Protein AF-A0A2M8MXW8-F1 (afdb_monomer_lite)

Foldseek 3Di:
DDDDDDDDDDDDDDDDDDDDDDDDDDDPPPPDDPPPPDDLCVDCCRQPVVAFLLGRPPPDADLDFADQAAEEFFAAAPLSLLVQVQNVLLNRNYAALPADDPPDDPLRCVQLQHSSGNAQQAHDQALLLVLQLLCVLVVNDDAPQQWFDDPCAIDRQRRPRNPLVHHNDPVVVVVVVVSRSPSVVVSLLRHQEYEYEHHWQKWKAQPPRRHTGRADAPLRGHTDPPGDIGIDGHALVNRLVSVVSSLVSSCVNPVNHAYEYEYDQFFFLDDPDPDDSVVNRVRTRVSSVVSLVVVVVVDSSYYYQYLNCSQPPVSCVLVQDDPVSGHGQLVSSLSSQQNVCVSSVGDRRDPCSCVPPLNPPDPDDPDSRNDRSSNSVDVVNPDDDD

Structure (mmCIF, N/CA/C/O backbone):
data_AF-A0A2M8MXW8-F1
#
_entry.id   AF-A0A2M8MXW8-F1
#
loop_
_atom_site.group_PDB
_atom_site.id
_atom_site.type_symbol
_atom_site.label_atom_id
_atom_site.label_alt_id
_atom_site.label_comp_id
_atom_site.label_asym_id
_atom_site.label_entity_id
_atom_site.label_seq_id
_atom_site.pdbx_PDB_ins_code
_atom_site.Cartn_x
_atom_site.Cartn_y
_atom_site.Cartn_z
_atom_site.occupancy
_atom_site.B_iso_or_equiv
_atom_site.auth_seq_id
_atom_site.auth_comp_id
_atom_site.auth_asym_id
_atom_site.auth_atom_id
_atom_site.pdbx_PDB_model_num
ATOM 1 N N . MET A 1 1 ? 47.630 32.567 26.823 1.00 35.97 1 MET A N 1
ATOM 2 C CA . MET A 1 1 ? 48.712 32.853 27.790 1.00 35.97 1 MET A CA 1
ATOM 3 C C . MET A 1 1 ? 48.261 32.340 29.150 1.00 35.97 1 MET A C 1
ATOM 5 O O . MET A 1 1 ? 47.142 32.637 29.539 1.00 35.97 1 MET A O 1
ATOM 9 N N . PHE A 1 2 ? 49.088 31.487 29.761 1.00 31.73 2 PHE A N 1
ATOM 10 C CA . PHE A 1 2 ? 48.944 30.808 31.062 1.00 31.73 2 PHE A CA 1
ATOM 11 C C . PHE A 1 2 ? 48.604 31.792 32.204 1.00 31.73 2 PHE A C 1
ATOM 13 O O . PHE A 1 2 ? 49.010 32.943 32.109 1.00 31.73 2 PHE A O 1
ATOM 20 N N . THR A 1 3 ? 47.835 31.442 33.247 1.00 35.19 3 THR A N 1
ATOM 21 C CA . THR A 1 3 ? 48.234 30.657 34.449 1.00 35.19 3 THR A CA 1
ATOM 22 C C . THR A 1 3 ? 46.973 30.232 35.256 1.00 35.19 3 THR A C 1
ATOM 24 O O . THR A 1 3 ? 46.028 31.002 35.365 1.00 35.19 3 THR A O 1
ATOM 27 N N . ALA A 1 4 ? 46.767 28.952 35.615 1.00 34.31 4 ALA A N 1
ATOM 28 C CA . ALA A 1 4 ? 47.143 28.239 36.863 1.00 34.31 4 ALA A CA 1
ATOM 29 C C . ALA A 1 4 ? 46.594 28.860 38.181 1.00 34.31 4 ALA A C 1
ATOM 31 O O . ALA A 1 4 ? 46.994 29.956 38.538 1.00 34.31 4 ALA A O 1
ATOM 32 N N . SER A 1 5 ? 45.604 28.217 38.841 1.00 34.16 5 SER A N 1
ATOM 33 C CA . SER A 1 5 ? 45.711 27.375 40.076 1.00 34.16 5 SER A CA 1
ATOM 34 C C . SER A 1 5 ? 45.873 28.210 41.375 1.00 34.16 5 SER A C 1
ATOM 36 O O . SER A 1 5 ? 46.639 29.153 41.382 1.00 34.16 5 SER A O 1
ATOM 38 N N . SER A 1 6 ? 45.241 27.987 42.537 1.00 32.88 6 SER A N 1
ATOM 39 C CA . SER A 1 6 ? 44.820 26.757 43.211 1.00 32.88 6 SER A CA 1
ATOM 40 C C . SER A 1 6 ? 43.940 27.054 44.459 1.00 32.88 6 SER A C 1
ATOM 42 O O . SER A 1 6 ? 43.703 28.201 44.823 1.00 32.88 6 SER A O 1
ATOM 44 N N . LYS A 1 7 ? 43.471 25.963 45.077 1.00 34.38 7 LYS A N 1
ATOM 45 C CA . LYS A 1 7 ? 42.522 25.743 46.189 1.00 34.38 7 LYS A CA 1
ATOM 46 C C . LYS A 1 7 ? 42.824 26.430 47.539 1.00 34.38 7 LYS A C 1
ATOM 48 O O . LYS A 1 7 ? 43.976 26.605 47.910 1.00 34.38 7 LYS A O 1
ATOM 53 N N . GLY A 1 8 ? 41.779 26.560 48.368 1.00 29.84 8 GLY A N 1
ATOM 54 C CA . GLY A 1 8 ? 41.893 26.641 49.833 1.00 29.84 8 GLY A CA 1
ATOM 55 C C . GLY A 1 8 ? 40.531 26.585 50.536 1.00 29.84 8 GLY A C 1
ATOM 56 O O . GLY A 1 8 ? 39.713 27.474 50.354 1.00 29.84 8 GLY A O 1
ATOM 57 N N . SER A 1 9 ? 40.278 25.526 51.310 1.00 31.06 9 SER A N 1
ATOM 58 C CA . SER A 1 9 ? 39.040 25.276 52.068 1.00 31.06 9 SER A CA 1
ATOM 59 C C . SER A 1 9 ? 39.221 25.667 53.536 1.00 31.06 9 SER A C 1
ATOM 61 O O . SER A 1 9 ? 40.249 25.297 54.101 1.00 31.06 9 SER A O 1
ATOM 63 N N . THR A 1 10 ? 38.204 26.230 54.192 1.00 33.56 10 THR A N 1
ATOM 64 C CA . THR A 1 10 ? 38.067 26.189 55.661 1.00 33.56 10 THR A CA 1
ATOM 65 C C . THR A 1 10 ? 36.600 26.161 56.111 1.00 33.56 10 THR A C 1
ATOM 67 O O . THR A 1 10 ? 35.687 26.593 55.415 1.00 33.56 10 THR A O 1
ATOM 70 N N . LYS A 1 11 ? 36.412 25.530 57.272 1.00 32.25 11 LYS A N 1
ATOM 71 C CA . LYS A 1 11 ? 35.204 24.926 57.849 1.00 32.25 11 LYS A CA 1
ATOM 72 C C . LYS A 1 11 ? 34.300 25.903 58.632 1.00 32.25 11 LYS A C 1
ATOM 74 O O . LYS A 1 11 ? 34.807 26.803 59.280 1.00 32.25 11 LYS A O 1
ATOM 79 N N . SER A 1 12 ? 33.002 25.563 58.663 1.00 29.56 12 SER A N 1
ATOM 80 C CA . SER A 1 12 ? 32.085 25.425 59.827 1.00 29.56 12 SER A CA 1
ATOM 81 C C . SER A 1 12 ? 32.069 26.458 60.968 1.00 29.56 12 SER A C 1
ATOM 83 O O . SER A 1 12 ? 33.051 26.562 61.690 1.00 29.56 12 SER A O 1
ATOM 85 N N . ALA A 1 13 ? 30.869 26.982 61.276 1.00 32.25 13 ALA A N 1
ATOM 86 C CA . ALA A 1 13 ? 30.218 27.038 62.613 1.00 32.25 13 ALA A CA 1
ATOM 87 C C . ALA A 1 13 ? 28.946 27.918 62.504 1.00 32.25 13 ALA A C 1
ATOM 89 O O . ALA A 1 13 ? 29.033 29.069 62.102 1.00 32.25 13 ALA A O 1
ATOM 90 N N . SER A 1 14 ? 27.729 27.364 62.541 1.00 31.38 14 SER A N 1
ATOM 91 C CA . SER A 1 14 ? 26.874 27.090 63.719 1.00 31.38 14 SER A CA 1
ATOM 92 C C . SER A 1 14 ? 26.313 28.326 64.447 1.00 31.38 14 SER A C 1
ATOM 94 O O . SER A 1 14 ? 27.085 29.094 65.010 1.00 31.38 14 SER A O 1
ATOM 96 N N . ASN A 1 15 ? 24.972 28.384 64.508 1.00 32.25 15 ASN A N 1
ATOM 97 C CA . ASN A 1 15 ? 24.077 28.701 65.646 1.00 32.25 15 ASN A CA 1
ATOM 98 C C . ASN A 1 15 ? 22.908 29.676 65.365 1.00 32.25 15 ASN A C 1
ATOM 100 O O . ASN A 1 15 ? 23.105 30.876 65.242 1.00 32.25 15 ASN A O 1
ATOM 104 N N . SER A 1 16 ? 21.695 29.082 65.325 1.00 32.25 16 SER A N 1
ATOM 105 C CA . SER A 1 16 ? 20.47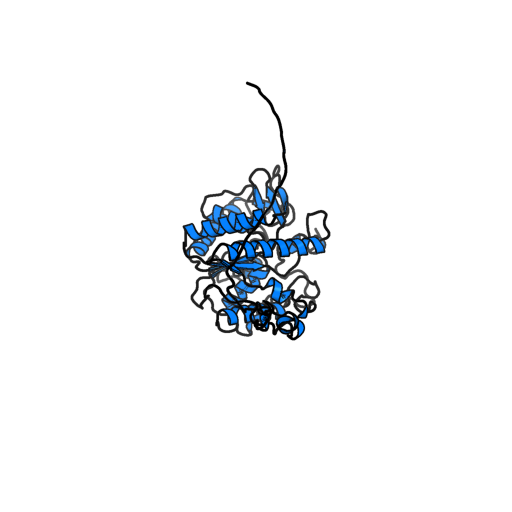1 29.358 66.132 1.00 32.25 16 SER A CA 1
ATOM 106 C C . SER A 1 16 ? 19.967 30.816 66.258 1.00 32.25 16 SER A C 1
ATOM 108 O O . SER A 1 16 ? 20.750 31.692 66.581 1.00 32.25 16 SER A O 1
ATOM 110 N N . ALA A 1 17 ? 18.679 31.185 66.163 1.00 32.62 17 ALA A N 1
ATOM 111 C CA . ALA A 1 17 ? 17.413 30.517 66.524 1.00 32.62 17 ALA A CA 1
ATOM 112 C C . ALA A 1 17 ? 16.184 31.258 65.866 1.00 32.62 17 ALA A C 1
ATOM 114 O O . ALA A 1 17 ? 16.371 31.838 64.803 1.00 32.62 17 ALA A O 1
ATOM 115 N N . PRO A 1 18 ? 14.933 31.253 66.396 1.00 41.88 18 PRO A N 1
ATOM 116 C CA . PRO A 1 18 ? 13.853 30.335 66.011 1.00 41.88 18 PRO A CA 1
ATOM 117 C C . PRO A 1 18 ? 12.526 31.016 65.565 1.00 41.88 18 PRO A C 1
ATOM 119 O O . PRO A 1 18 ? 12.363 32.228 65.623 1.00 41.88 18 PRO A O 1
ATOM 122 N N . SER A 1 19 ? 11.529 30.164 65.275 1.00 33.91 19 SER A N 1
ATOM 123 C CA . SER A 1 19 ? 10.072 30.382 65.416 1.00 33.91 19 SER A CA 1
ATOM 124 C C . SER A 1 19 ? 9.289 31.064 64.283 1.00 33.91 19 SER A C 1
ATOM 126 O O . SER A 1 19 ? 9.209 32.283 64.208 1.00 33.91 19 SER A O 1
ATOM 128 N N . ALA A 1 20 ? 8.495 30.258 63.566 1.00 33.78 20 ALA A N 1
ATOM 129 C CA . ALA A 1 20 ? 7.039 30.443 63.528 1.00 33.78 20 ALA A CA 1
ATOM 130 C C . ALA A 1 20 ? 6.352 29.138 63.092 1.00 33.78 20 ALA A C 1
ATOM 132 O O . ALA A 1 20 ? 6.574 28.607 62.006 1.00 33.78 20 ALA A O 1
ATOM 133 N N . ARG A 1 21 ? 5.516 28.602 63.979 1.00 43.75 21 ARG A N 1
ATOM 134 C CA . ARG A 1 21 ? 4.687 27.417 63.765 1.00 43.75 21 ARG A CA 1
ATOM 135 C C . ARG A 1 21 ? 3.495 27.807 62.886 1.00 43.75 21 ARG A C 1
ATOM 137 O O . ARG A 1 21 ? 2.679 28.617 63.307 1.00 43.75 21 ARG A O 1
ATOM 144 N N . ALA A 1 22 ? 3.351 27.182 61.722 1.00 37.19 22 ALA A N 1
ATOM 145 C CA . ALA A 1 22 ? 2.081 27.117 61.006 1.00 37.19 22 ALA A CA 1
ATOM 146 C C . ALA A 1 22 ? 1.808 25.658 60.641 1.00 37.19 22 ALA A C 1
ATOM 148 O O . ALA A 1 22 ? 2.530 25.034 59.866 1.00 37.19 22 ALA A O 1
ATOM 149 N N . ALA A 1 23 ? 0.772 25.106 61.261 1.00 42.66 23 ALA A N 1
ATOM 150 C CA . ALA A 1 23 ? 0.230 23.811 60.915 1.00 42.66 23 ALA A CA 1
ATOM 151 C C . ALA A 1 23 ? -0.280 23.828 59.466 1.00 42.66 23 ALA A C 1
ATOM 153 O O . ALA A 1 23 ? -1.101 24.669 59.105 1.00 42.66 23 ALA A O 1
ATOM 154 N N . ARG A 1 24 ? 0.140 22.848 58.665 1.00 38.25 24 ARG A N 1
ATOM 155 C CA . ARG A 1 24 ? -0.694 22.303 57.593 1.00 38.25 24 ARG A CA 1
ATOM 156 C C . ARG A 1 24 ? -0.739 20.793 57.733 1.00 38.25 24 ARG A C 1
ATOM 158 O O . ARG A 1 24 ? 0.160 20.062 57.337 1.00 38.25 24 ARG A O 1
ATOM 165 N N . THR A 1 25 ? -1.827 20.372 58.359 1.00 44.88 25 THR A N 1
ATOM 166 C CA . THR A 1 25 ? -2.509 19.120 58.075 1.00 44.88 25 THR A CA 1
ATOM 167 C C . THR A 1 25 ? -2.700 18.967 56.568 1.00 44.88 25 THR A C 1
ATOM 169 O O . THR A 1 25 ? -3.049 19.914 55.865 1.00 44.88 25 THR A O 1
ATOM 172 N N . GLY A 1 26 ? -2.472 17.759 56.073 1.00 36.22 26 GLY A N 1
ATOM 173 C CA . GLY A 1 26 ? -2.676 17.429 54.672 1.00 36.22 26 GLY A CA 1
ATOM 174 C C . GLY A 1 26 ? -1.828 16.237 54.290 1.00 36.22 26 GLY A C 1
ATOM 175 O O . GLY A 1 26 ? -0.904 16.374 53.497 1.00 36.22 26 GLY A O 1
ATOM 176 N N . GLY A 1 27 ? -2.121 15.075 54.884 1.00 39.22 27 GLY A N 1
ATOM 177 C CA . GLY A 1 27 ? -1.642 13.817 54.331 1.00 39.22 27 GLY A CA 1
ATOM 178 C C . GLY A 1 27 ? -2.014 13.796 52.855 1.00 39.22 27 GLY A C 1
ATOM 179 O O . GLY A 1 27 ? -3.195 13.890 52.513 1.00 39.22 27 GLY A O 1
ATOM 180 N N . ALA A 1 28 ? -1.007 13.766 51.986 1.00 50.03 28 ALA A N 1
ATOM 181 C CA . ALA A 1 28 ? -1.235 13.555 50.574 1.00 50.03 28 ALA A CA 1
ATOM 182 C C . ALA A 1 28 ? -1.966 12.216 50.463 1.00 50.03 28 ALA A C 1
ATOM 184 O O . ALA A 1 28 ? -1.412 11.170 50.805 1.00 50.03 28 ALA A O 1
ATOM 185 N N . ARG A 1 29 ? -3.244 12.263 50.064 1.00 56.06 29 ARG A N 1
ATOM 186 C CA . ARG A 1 29 ? -3.964 11.072 49.619 1.00 56.06 29 ARG A CA 1
ATOM 187 C C . ARG A 1 29 ? -3.035 10.369 48.642 1.00 56.06 29 ARG A C 1
ATOM 189 O O . ARG A 1 29 ? -2.558 11.008 47.704 1.00 56.06 29 ARG A O 1
ATOM 196 N N . VAL A 1 30 ? -2.785 9.084 48.864 1.00 59.06 30 VAL A N 1
ATOM 197 C CA . VAL A 1 30 ? -2.265 8.228 47.802 1.00 59.06 30 VAL A CA 1
ATOM 198 C C . VAL A 1 30 ? -3.302 8.334 46.690 1.00 59.06 30 VAL A C 1
ATOM 200 O O . VAL A 1 30 ? -4.422 7.843 46.826 1.00 59.06 30 VAL A O 1
ATOM 203 N N . ALA A 1 31 ? -2.986 9.130 45.671 1.00 66.25 31 ALA A N 1
ATOM 204 C CA . ALA A 1 31 ? -3.805 9.238 44.483 1.00 66.25 31 ALA A CA 1
ATOM 205 C C . ALA A 1 31 ? -3.932 7.819 43.915 1.00 66.25 31 ALA A C 1
ATOM 207 O O . ALA A 1 31 ? -2.939 7.088 43.889 1.00 66.25 31 ALA A O 1
ATOM 208 N N . GLY A 1 32 ? -5.154 7.412 43.558 1.00 82.31 32 GLY A N 1
ATOM 209 C CA . GLY A 1 32 ? -5.421 6.087 42.996 1.00 82.31 32 GLY A CA 1
ATOM 210 C C . GLY A 1 32 ? -4.508 5.773 41.809 1.00 82.31 32 GLY A C 1
ATOM 211 O O . GLY A 1 32 ? -3.870 6.661 41.236 1.00 82.31 32 GLY A O 1
ATOM 212 N N . SER A 1 33 ? -4.433 4.499 41.442 1.00 92.44 33 SER A N 1
ATOM 213 C CA . SER A 1 33 ? -3.656 4.076 40.282 1.00 92.44 33 SER A CA 1
ATOM 214 C C . SER A 1 33 ? -4.131 4.833 39.033 1.00 92.44 33 SER A C 1
ATOM 216 O O . SER A 1 33 ? -5.338 4.995 38.850 1.00 92.44 33 SER A O 1
ATOM 218 N N . PRO A 1 34 ? -3.236 5.247 38.115 1.00 90.75 34 PRO A N 1
ATOM 219 C CA . PRO A 1 34 ? -3.641 5.860 36.844 1.00 90.75 34 PRO A CA 1
ATOM 220 C C . PRO A 1 34 ? -4.465 4.909 35.957 1.00 90.75 34 PRO A C 1
ATOM 222 O O . PRO A 1 34 ? -5.031 5.332 34.951 1.00 90.75 34 PRO A O 1
ATOM 225 N N . TYR A 1 35 ? -4.530 3.625 36.319 1.00 93.69 35 TYR A N 1
ATOM 226 C CA . TYR A 1 35 ? -5.378 2.630 35.677 1.00 93.69 35 TYR A CA 1
ATOM 227 C C . TYR A 1 35 ? -6.761 2.499 36.318 1.00 93.69 35 TYR A C 1
ATOM 229 O O . TYR A 1 35 ? -7.588 1.775 35.769 1.00 93.69 35 TYR A O 1
ATOM 237 N N . ASP A 1 36 ? -7.037 3.138 37.455 1.00 93.44 36 ASP A N 1
ATOM 238 C CA . ASP A 1 36 ? -8.335 3.042 38.123 1.00 93.44 36 ASP A CA 1
ATOM 239 C C . ASP A 1 36 ? -9.408 3.790 37.317 1.00 93.44 36 ASP A C 1
ATOM 241 O O . ASP A 1 36 ? -9.219 4.926 36.889 1.00 93.44 36 ASP A O 1
ATOM 245 N N . GLY A 1 37 ? -10.552 3.140 37.084 1.00 92.12 37 GLY A N 1
ATOM 246 C CA . GLY A 1 37 ? -11.685 3.738 36.365 1.00 92.12 37 GLY A CA 1
ATOM 247 C C . GLY A 1 37 ? -11.523 3.856 34.844 1.00 92.12 37 GLY A C 1
ATOM 248 O O . GLY A 1 37 ? -12.394 4.433 34.192 1.00 92.12 37 GLY A O 1
ATOM 249 N N . LEU A 1 38 ? -10.457 3.300 34.251 1.00 95.69 38 LEU A N 1
ATOM 250 C CA . LEU A 1 38 ? -10.326 3.247 32.793 1.00 95.69 38 LEU A CA 1
ATOM 251 C C . LEU A 1 38 ? -11.449 2.397 32.158 1.00 95.69 38 LEU A C 1
ATOM 253 O O . LEU A 1 38 ? -11.983 1.480 32.786 1.00 95.69 38 LEU A O 1
ATOM 257 N N . PRO A 1 39 ? -11.827 2.666 30.894 1.00 94.62 39 PRO A N 1
ATOM 258 C CA . PRO A 1 39 ? -12.835 1.868 30.201 1.00 94.62 39 PRO A CA 1
ATOM 259 C C . PRO A 1 39 ? -12.347 0.436 29.947 1.00 94.62 39 PRO A C 1
ATOM 261 O O . PRO A 1 39 ? -11.149 0.188 29.824 1.00 94.62 39 PRO A O 1
ATOM 264 N N . ASP A 1 40 ? -13.277 -0.504 29.751 1.00 94.25 40 ASP A N 1
ATOM 265 C CA . ASP A 1 40 ? -12.971 -1.927 29.526 1.00 94.25 40 ASP A CA 1
ATOM 266 C C . ASP A 1 40 ? -11.932 -2.181 28.424 1.00 94.25 40 ASP A C 1
ATOM 268 O O . ASP A 1 40 ? -11.106 -3.085 28.557 1.00 94.25 40 ASP A O 1
ATOM 272 N N . ARG A 1 41 ? -11.930 -1.350 27.372 1.00 93.06 41 ARG A N 1
ATOM 273 C CA . ARG A 1 41 ? -10.968 -1.416 26.261 1.00 93.06 41 ARG A CA 1
ATOM 274 C C . ARG A 1 41 ? -9.501 -1.235 26.682 1.00 93.06 41 ARG A C 1
ATOM 276 O O . ARG A 1 41 ? -8.615 -1.624 25.935 1.00 93.06 41 ARG A O 1
ATOM 283 N N . ALA A 1 42 ? -9.244 -0.645 27.850 1.00 94.94 42 ALA A N 1
ATOM 284 C CA . ALA A 1 42 ? -7.899 -0.431 28.377 1.00 94.94 42 ALA A CA 1
ATOM 285 C C . ALA A 1 42 ? -7.317 -1.674 29.073 1.00 94.94 42 ALA A C 1
ATOM 287 O O . ALA A 1 42 ? -6.119 -1.719 29.338 1.00 94.94 42 ALA A O 1
ATOM 288 N N . TYR A 1 43 ? -8.136 -2.692 29.370 1.00 95.25 43 TYR A N 1
ATOM 289 C CA . TYR A 1 43 ? -7.688 -3.885 30.090 1.00 95.25 43 TYR A CA 1
ATOM 290 C C . TYR A 1 43 ? -7.720 -5.120 29.194 1.00 95.25 43 TYR A C 1
ATOM 292 O O . TYR A 1 43 ? -8.795 -5.584 28.811 1.00 95.25 43 TYR A O 1
ATOM 300 N N . TRP A 1 44 ? -6.557 -5.737 28.956 1.00 94.19 44 TRP A N 1
ATOM 301 C CA . TRP A 1 44 ? -6.414 -6.931 28.108 1.00 94.19 44 TRP A CA 1
ATOM 302 C C . TRP A 1 44 ? -7.422 -8.041 28.430 1.00 94.19 44 TRP A C 1
ATOM 304 O O . TRP A 1 44 ? -8.077 -8.582 27.539 1.00 94.19 44 TRP A O 1
ATOM 314 N N . ARG A 1 45 ? -7.607 -8.342 29.724 1.00 95.00 45 ARG A N 1
ATOM 315 C CA . ARG A 1 45 ? -8.556 -9.368 30.178 1.00 95.00 45 ARG A CA 1
ATOM 316 C C . ARG A 1 45 ? -9.978 -9.108 29.671 1.00 95.00 45 ARG A C 1
ATOM 318 O O . ARG A 1 45 ? -10.654 -10.051 29.285 1.00 95.00 45 ARG A O 1
ATOM 325 N N . LYS A 1 46 ? -10.430 -7.852 29.676 1.00 93.69 46 LYS A N 1
ATOM 326 C CA . LYS A 1 46 ? -11.803 -7.468 29.307 1.00 93.69 46 LYS A CA 1
ATOM 327 C C . LYS A 1 46 ? -11.961 -7.192 27.810 1.00 93.69 46 LYS A C 1
ATOM 329 O O . LYS A 1 46 ? -12.996 -7.520 27.231 1.00 93.69 46 LYS A O 1
ATOM 334 N N . ALA A 1 47 ? -10.946 -6.579 27.204 1.00 92.06 47 ALA A N 1
ATOM 335 C CA . ALA A 1 47 ? -10.954 -6.158 25.809 1.00 92.06 47 ALA A CA 1
ATOM 336 C C . ALA A 1 47 ? -10.662 -7.311 24.840 1.00 92.06 47 ALA A C 1
ATOM 338 O O . ALA A 1 47 ? -11.246 -7.351 23.763 1.00 92.06 47 ALA A O 1
ATOM 339 N N . VAL A 1 48 ? -9.789 -8.247 25.233 1.00 92.50 48 VAL A N 1
ATOM 340 C CA . VAL A 1 48 ? -9.298 -9.330 24.369 1.00 92.50 48 VAL A CA 1
ATOM 341 C C . VAL A 1 48 ? -9.664 -10.698 24.933 1.00 92.50 48 VAL A C 1
ATOM 343 O O . VAL A 1 48 ? -10.432 -11.418 24.308 1.00 92.50 48 VAL A O 1
ATOM 346 N N . ALA A 1 49 ? -9.178 -11.062 26.124 1.00 92.31 49 ALA A N 1
ATOM 347 C CA . ALA A 1 49 ? -9.298 -12.443 26.614 1.00 92.31 49 ALA A CA 1
ATOM 348 C C . ALA A 1 49 ? -10.752 -12.888 26.872 1.00 92.31 49 ALA A C 1
ATOM 350 O O . ALA A 1 49 ? -11.103 -14.034 26.610 1.00 92.31 49 ALA A O 1
ATOM 351 N N . ALA A 1 50 ? -11.607 -11.984 27.360 1.00 90.62 50 ALA A N 1
ATOM 352 C CA . ALA A 1 50 ? -13.028 -12.245 27.602 1.00 90.62 50 ALA A CA 1
ATOM 353 C C . ALA A 1 50 ? -13.909 -12.100 26.344 1.00 90.62 50 ALA A C 1
ATOM 355 O O . ALA A 1 50 ? -15.132 -12.226 26.427 1.00 90.62 50 ALA A O 1
ATOM 356 N N . ARG A 1 51 ? -13.325 -11.789 25.180 1.00 86.50 51 ARG A N 1
ATOM 357 C CA . ARG A 1 51 ? -14.046 -11.565 23.922 1.00 86.50 51 ARG A CA 1
ATOM 358 C C . ARG A 1 51 ? -13.664 -12.642 22.907 1.00 86.50 51 ARG A C 1
ATOM 360 O O . ARG A 1 51 ? -12.525 -13.081 22.833 1.00 86.50 51 ARG A O 1
ATOM 367 N N . GLY A 1 52 ? -14.629 -13.057 22.088 1.00 83.38 52 GLY A N 1
ATOM 368 C CA . GLY A 1 52 ? -14.332 -13.891 20.921 1.00 83.38 52 GLY A CA 1
ATOM 369 C C . GLY A 1 52 ? -13.599 -13.086 19.836 1.00 83.38 52 GLY A C 1
ATOM 370 O O . GLY A 1 52 ? -13.816 -11.876 19.741 1.00 83.38 52 GLY A O 1
ATOM 371 N N . PRO A 1 53 ? -12.806 -13.730 18.963 1.00 79.00 53 PRO A N 1
ATOM 372 C CA . PRO A 1 53 ? -11.960 -13.040 17.983 1.00 79.00 53 PRO A CA 1
ATOM 373 C C . PRO A 1 53 ? -12.717 -12.145 16.999 1.00 79.00 53 PRO A C 1
ATOM 375 O O . PRO A 1 53 ? -12.268 -11.052 16.679 1.00 79.00 53 PRO A O 1
ATOM 378 N N . GLY A 1 54 ? -13.908 -12.561 16.560 1.00 81.56 54 GLY A N 1
ATOM 379 C CA . GLY A 1 54 ? -14.780 -11.743 15.705 1.00 81.56 54 GLY A CA 1
ATOM 380 C C . GLY A 1 54 ? -15.633 -10.720 16.464 1.00 81.56 54 GLY A C 1
ATOM 381 O O . GLY A 1 54 ? -16.508 -10.100 15.871 1.00 81.56 54 GLY A O 1
ATOM 382 N N . ARG A 1 55 ? -15.451 -10.594 17.786 1.00 84.00 55 ARG A N 1
ATOM 383 C CA . ARG A 1 55 ? -16.265 -9.752 18.680 1.00 84.00 55 ARG A CA 1
ATOM 384 C C . ARG A 1 55 ? -15.445 -8.702 19.428 1.00 84.00 55 ARG A C 1
ATOM 386 O O . ARG A 1 55 ? -15.974 -8.087 20.356 1.00 84.00 55 ARG A O 1
ATOM 393 N N . LEU A 1 56 ? -14.183 -8.499 19.048 1.00 88.12 56 LEU A N 1
ATOM 394 C CA . LEU A 1 56 ? -13.419 -7.339 19.500 1.00 88.12 56 LEU A CA 1
ATOM 395 C C . LEU A 1 56 ? -14.145 -6.060 19.046 1.00 88.12 56 LEU A C 1
ATOM 397 O O . LEU A 1 56 ? -14.716 -6.016 17.956 1.00 88.12 56 LEU A O 1
ATOM 401 N N . ARG A 1 57 ? -14.184 -5.047 19.913 1.00 86.12 57 ARG A N 1
ATOM 402 C CA . ARG A 1 57 ? -14.877 -3.766 19.696 1.00 86.12 57 ARG A CA 1
ATOM 403 C C . ARG A 1 57 ? -13.967 -2.618 20.113 1.00 86.12 57 ARG A C 1
ATOM 405 O O . ARG A 1 57 ? -13.013 -2.837 20.854 1.00 86.12 57 ARG A O 1
ATOM 412 N N . ASP A 1 58 ? -14.281 -1.412 19.648 1.00 88.00 58 ASP A N 1
ATOM 413 C CA . ASP A 1 58 ? -13.569 -0.170 19.983 1.00 88.00 58 ASP A CA 1
ATOM 414 C C . ASP A 1 58 ? -12.060 -0.190 19.680 1.00 88.00 58 ASP A C 1
ATOM 416 O O . ASP A 1 58 ? -11.295 0.559 20.297 1.00 88.00 58 ASP A O 1
ATOM 420 N N . LEU A 1 59 ? -11.641 -1.033 18.725 1.00 91.88 59 LEU A N 1
ATOM 421 C CA . LEU A 1 59 ? -10.259 -1.119 18.241 1.00 91.88 59 LEU A CA 1
ATOM 422 C C . LEU A 1 59 ? -9.863 0.105 17.409 1.00 91.88 59 LEU A C 1
ATOM 424 O O . LEU A 1 59 ? -8.696 0.484 17.389 1.00 91.88 59 LEU A O 1
ATOM 428 N N . TYR A 1 60 ? -10.837 0.726 16.746 1.00 95.44 60 TYR A N 1
ATOM 429 C CA . TYR A 1 60 ? -10.645 1.881 15.883 1.00 95.44 60 TYR A CA 1
ATOM 430 C C . TYR A 1 60 ? -11.677 2.962 16.206 1.00 95.44 60 TYR A C 1
ATOM 432 O O . TYR A 1 60 ? -12.861 2.670 16.379 1.00 95.44 60 TYR A O 1
ATOM 440 N N . ARG A 1 61 ? -11.210 4.206 16.319 1.00 94.69 61 ARG A N 1
ATOM 441 C CA . ARG A 1 61 ? -12.035 5.409 16.463 1.00 94.69 61 ARG A CA 1
ATOM 442 C C . ARG A 1 61 ? -11.535 6.413 15.427 1.00 94.69 61 ARG A C 1
ATOM 444 O O . ARG A 1 61 ? -10.447 6.944 15.650 1.00 94.69 61 ARG A O 1
ATOM 451 N N . PRO A 1 62 ? -12.272 6.635 14.327 1.00 97.06 62 PRO A N 1
ATOM 452 C CA . PRO A 1 62 ? -11.771 7.451 13.236 1.00 97.06 62 PRO A CA 1
ATOM 453 C C . PRO A 1 62 ? -11.442 8.872 13.677 1.00 97.06 62 PRO A C 1
ATOM 455 O O . PRO A 1 62 ? -12.214 9.501 14.403 1.00 97.06 62 PRO A O 1
ATOM 458 N N . ARG A 1 63 ? -10.314 9.396 13.199 1.00 97.56 63 ARG A N 1
ATOM 459 C CA . ARG A 1 63 ? -9.950 10.815 13.346 1.00 97.56 63 ARG A CA 1
ATOM 460 C C . ARG A 1 63 ? -10.704 11.717 12.379 1.00 97.56 63 ARG A C 1
ATOM 462 O O . ARG A 1 63 ? -10.884 12.900 12.650 1.00 97.56 63 ARG A O 1
ATOM 469 N N . PHE A 1 64 ? -11.141 11.155 11.259 1.00 97.75 64 PHE A N 1
ATOM 470 C CA . PHE A 1 64 ? -11.946 11.821 10.246 1.00 97.75 64 PHE A CA 1
ATOM 471 C C . PHE A 1 64 ? -13.032 10.875 9.732 1.00 97.75 64 PHE A C 1
ATOM 473 O O . PHE A 1 64 ? -12.877 9.652 9.735 1.00 97.75 64 PHE A O 1
ATOM 480 N N . ALA A 1 65 ? -14.155 11.448 9.307 1.00 95.25 65 ALA A N 1
ATOM 481 C CA . ALA A 1 65 ? -15.251 10.686 8.731 1.00 95.25 65 ALA A CA 1
ATOM 482 C C . ALA A 1 65 ? -14.935 10.287 7.282 1.00 95.25 65 ALA A C 1
ATOM 484 O O . ALA A 1 65 ? -14.325 11.051 6.537 1.00 95.25 65 ALA A O 1
ATOM 485 N N . ILE A 1 66 ? -15.394 9.099 6.893 1.00 97.00 66 ILE A N 1
ATOM 486 C CA . ILE A 1 66 ? -15.452 8.639 5.507 1.00 97.00 66 ILE A CA 1
ATOM 487 C C . ILE A 1 66 ? -16.925 8.338 5.260 1.00 97.00 66 ILE A C 1
ATOM 489 O O . ILE A 1 66 ? -17.478 7.435 5.883 1.00 97.00 66 ILE A O 1
ATOM 493 N N . GLY A 1 67 ? -17.567 9.157 4.432 1.00 95.00 67 GLY A N 1
ATOM 494 C CA . GLY A 1 67 ? -18.969 8.995 4.046 1.00 95.00 67 GLY A CA 1
ATOM 495 C C . GLY A 1 67 ? -19.119 8.289 2.693 1.00 95.00 67 GLY A C 1
ATOM 496 O O . GLY A 1 67 ? -18.120 8.130 1.989 1.00 95.00 67 GLY A O 1
ATOM 497 N N . PRO A 1 68 ? -20.352 7.926 2.293 1.00 94.00 68 PRO A N 1
ATOM 498 C CA . PRO A 1 68 ? -20.628 7.249 1.020 1.00 94.00 68 PRO A CA 1
ATOM 499 C C . PRO A 1 68 ? -20.048 7.975 -0.202 1.00 94.00 68 PRO A C 1
ATOM 501 O O . PRO A 1 68 ? -19.430 7.344 -1.054 1.00 94.00 68 PRO A O 1
ATOM 504 N N . ASP A 1 69 ? -20.149 9.306 -0.225 1.00 96.31 69 ASP A N 1
ATOM 505 C CA . ASP A 1 69 ? -19.709 10.143 -1.349 1.00 96.31 69 ASP A CA 1
ATOM 506 C C . ASP A 1 69 ? -18.247 10.604 -1.243 1.00 96.31 69 ASP A C 1
ATOM 508 O O . ASP A 1 69 ? -17.796 11.421 -2.041 1.00 96.31 69 ASP A O 1
ATOM 512 N N . THR A 1 70 ? -17.492 10.139 -0.239 1.00 97.94 70 THR A N 1
ATOM 513 C CA . THR A 1 70 ? -16.083 10.531 -0.081 1.00 97.94 70 THR A CA 1
ATOM 514 C C . THR A 1 70 ? -15.244 9.877 -1.180 1.00 97.94 70 THR A C 1
ATOM 516 O O . THR A 1 70 ? -15.164 8.651 -1.188 1.00 97.94 70 THR A O 1
ATOM 519 N N . PRO A 1 71 ? -14.567 10.638 -2.066 1.00 98.31 71 PRO A N 1
ATOM 520 C CA . PRO A 1 71 ? -13.726 10.053 -3.105 1.00 98.31 71 PRO A CA 1
ATOM 521 C C . PRO A 1 71 ? -12.500 9.368 -2.496 1.00 98.31 71 PRO A C 1
ATOM 523 O O . PRO A 1 71 ? -11.616 10.028 -1.929 1.00 98.31 71 PRO A O 1
ATOM 526 N N . ILE A 1 72 ? -12.460 8.041 -2.603 1.00 98.62 72 ILE A N 1
ATOM 527 C CA . ILE A 1 72 ? -11.430 7.197 -1.999 1.00 98.62 72 ILE A CA 1
ATOM 528 C C . ILE A 1 72 ? -10.491 6.675 -3.080 1.00 98.62 72 ILE A C 1
ATOM 530 O O . ILE A 1 72 ? -10.901 5.931 -3.971 1.00 98.62 72 ILE A O 1
ATOM 534 N N . LEU A 1 73 ? -9.207 6.998 -2.943 1.00 98.50 73 LEU A N 1
ATOM 535 C CA . LEU A 1 73 ? -8.133 6.314 -3.650 1.00 98.50 73 LEU A CA 1
ATOM 536 C C . LEU A 1 73 ? -7.622 5.188 -2.756 1.00 98.50 73 LEU A C 1
ATOM 538 O O . LEU A 1 73 ? -7.120 5.431 -1.662 1.00 98.50 73 LEU A O 1
ATOM 542 N N . THR A 1 74 ? -7.725 3.949 -3.214 1.00 98.06 74 THR A N 1
ATOM 543 C CA . THR A 1 74 ? -7.108 2.800 -2.534 1.00 98.06 74 THR A CA 1
ATOM 544 C C . THR A 1 74 ? -5.802 2.452 -3.215 1.00 98.06 74 THR A C 1
ATOM 546 O O . THR A 1 74 ? -5.790 2.465 -4.445 1.00 98.06 74 THR A O 1
ATOM 549 N N . ALA A 1 75 ? -4.769 2.103 -2.445 1.00 97.25 75 ALA A N 1
ATOM 550 C CA . ALA A 1 75 ? -3.505 1.542 -2.919 1.00 97.25 75 ALA A CA 1
ATOM 551 C C . ALA A 1 75 ? -2.833 0.650 -1.873 1.00 97.25 75 ALA A C 1
ATOM 553 O O . ALA A 1 75 ? -3.122 0.744 -0.679 1.00 97.25 75 ALA A O 1
ATOM 554 N N . GLY A 1 76 ? -1.910 -0.210 -2.302 1.00 95.50 76 GLY A N 1
ATOM 555 C CA . GLY A 1 76 ? -1.078 -0.978 -1.379 1.00 95.50 76 GLY A CA 1
ATOM 556 C C . GLY A 1 76 ? -0.769 -2.396 -1.832 1.00 95.50 76 GLY A C 1
ATOM 557 O O . GLY A 1 76 ? -0.821 -2.724 -3.014 1.00 95.50 76 GLY A O 1
ATOM 558 N N . SER A 1 77 ? -0.443 -3.231 -0.849 1.00 91.88 77 SER A N 1
ATOM 559 C CA . SER A 1 77 ? -0.225 -4.675 -1.013 1.00 91.88 77 SER A CA 1
ATOM 560 C C . SER A 1 77 ? -1.481 -5.445 -1.456 1.00 91.88 77 SER A C 1
ATOM 562 O O . SER A 1 77 ? -2.580 -4.899 -1.487 1.00 91.88 77 SER A O 1
ATOM 564 N N . CYS A 1 78 ? -1.352 -6.761 -1.653 1.00 89.12 78 CYS A N 1
ATOM 565 C CA . CYS A 1 78 ? -2.454 -7.667 -2.004 1.00 89.12 78 CYS A CA 1
ATOM 566 C C . CYS A 1 78 ? -3.676 -7.558 -1.053 1.00 89.12 78 CYS A C 1
ATOM 568 O O . CYS A 1 78 ? -4.816 -7.712 -1.488 1.00 89.12 78 CYS A O 1
ATOM 570 N N . PHE A 1 79 ? -3.490 -7.186 0.224 1.00 90.88 79 PHE A N 1
ATOM 571 C CA . PHE A 1 79 ? -4.619 -6.952 1.139 1.00 90.88 79 PHE A CA 1
ATOM 572 C C . PHE A 1 79 ? -5.458 -5.709 0.778 1.00 90.88 79 PHE A C 1
ATOM 574 O O . PHE A 1 79 ? -6.672 -5.712 0.993 1.00 90.88 79 PHE A O 1
ATOM 581 N N . ALA A 1 80 ? -4.862 -4.678 0.165 1.00 92.56 80 ALA A N 1
ATOM 582 C CA . ALA A 1 80 ? -5.601 -3.505 -0.309 1.00 92.56 80 ALA A CA 1
ATOM 583 C C . ALA A 1 80 ? -6.625 -3.856 -1.394 1.00 92.56 80 ALA A C 1
ATOM 585 O O . ALA A 1 80 ? -7.620 -3.150 -1.517 1.00 92.56 80 ALA A O 1
ATOM 586 N N . GLN A 1 81 ? -6.441 -4.952 -2.134 1.00 91.56 81 GLN A N 1
ATOM 587 C CA . GLN A 1 81 ? -7.423 -5.402 -3.120 1.00 91.56 81 GLN A CA 1
ATOM 588 C C . GLN A 1 81 ? -8.736 -5.827 -2.447 1.00 91.56 81 GLN A C 1
ATOM 590 O O . GLN A 1 81 ? -9.825 -5.527 -2.933 1.00 91.56 81 GLN A O 1
ATOM 595 N N . HIS A 1 82 ? -8.656 -6.499 -1.291 1.00 89.62 82 HIS A N 1
ATOM 596 C CA . HIS A 1 82 ? -9.842 -6.844 -0.503 1.00 89.62 82 HIS A CA 1
ATOM 597 C C . HIS A 1 82 ? -10.525 -5.596 0.050 1.00 89.62 82 HIS A C 1
ATOM 599 O O . HIS A 1 82 ? -11.751 -5.516 0.025 1.00 89.62 82 HIS A O 1
ATOM 605 N N . VAL A 1 83 ? -9.739 -4.612 0.500 1.00 90.88 83 VAL A N 1
ATOM 606 C CA . VAL A 1 83 ? -10.259 -3.314 0.946 1.00 90.88 83 VAL A CA 1
ATOM 607 C C . VAL A 1 83 ? -10.971 -2.607 -0.210 1.00 90.88 83 VAL A C 1
ATOM 609 O O . VAL A 1 83 ? -12.135 -2.255 -0.065 1.00 90.88 83 VAL A O 1
ATOM 612 N N . HIS A 1 84 ? -10.332 -2.483 -1.377 1.00 93.25 84 HIS A N 1
ATOM 613 C CA . HIS A 1 84 ? -10.912 -1.879 -2.580 1.00 93.25 84 HIS A CA 1
ATOM 614 C C . HIS A 1 84 ? -12.256 -2.517 -2.948 1.00 93.25 84 HIS A C 1
ATOM 616 O O . HIS A 1 84 ? -13.276 -1.828 -3.011 1.00 93.25 84 HIS A O 1
ATOM 622 N N . ARG A 1 85 ? -12.283 -3.847 -3.107 1.00 89.69 85 ARG A N 1
ATOM 623 C CA . ARG A 1 85 ? -13.499 -4.593 -3.466 1.00 89.69 85 ARG A CA 1
ATOM 624 C C . ARG A 1 85 ? -14.600 -4.440 -2.421 1.00 89.69 85 ARG A C 1
ATOM 626 O O . ARG A 1 85 ? -15.756 -4.262 -2.785 1.00 89.69 85 ARG A O 1
ATOM 633 N N . ALA A 1 86 ? -14.263 -4.480 -1.133 1.00 90.19 86 ALA A N 1
ATOM 634 C CA . ALA A 1 86 ? -15.248 -4.352 -0.066 1.00 90.19 86 ALA A CA 1
ATOM 635 C C . ALA A 1 86 ? -15.832 -2.935 0.045 1.00 90.19 86 ALA A C 1
ATOM 637 O O . ALA A 1 86 ? -17.023 -2.796 0.309 1.00 90.19 86 ALA A O 1
ATOM 638 N N . LEU A 1 87 ? -15.025 -1.893 -0.173 1.00 92.56 87 LEU A N 1
ATOM 639 C CA . LEU A 1 87 ? -15.508 -0.510 -0.213 1.00 92.56 87 LEU A CA 1
ATOM 640 C C . LEU A 1 87 ? -16.416 -0.288 -1.430 1.00 92.56 87 LEU A C 1
ATOM 642 O O . LEU A 1 87 ? -17.525 0.221 -1.282 1.00 92.56 87 LEU A O 1
ATOM 646 N N . LYS A 1 88 ? -15.992 -0.750 -2.613 1.00 91.81 88 LYS A N 1
ATOM 647 C CA . LYS A 1 88 ? -16.784 -0.662 -3.848 1.00 91.81 88 LYS A CA 1
ATOM 648 C C . LYS A 1 88 ? -18.097 -1.444 -3.734 1.00 91.81 88 LYS A C 1
ATOM 650 O O . LYS A 1 88 ? -19.156 -0.920 -4.056 1.00 91.81 88 LYS A O 1
ATOM 655 N N . GLY A 1 89 ? -18.050 -2.668 -3.205 1.00 88.25 89 GLY A N 1
ATOM 656 C CA . GLY A 1 89 ? -19.231 -3.507 -2.973 1.00 88.25 89 GLY A CA 1
ATOM 657 C C . GLY A 1 89 ? -20.203 -2.947 -1.928 1.00 88.25 89 GLY A C 1
ATOM 658 O O . GLY A 1 89 ? -21.388 -3.261 -1.972 1.00 88.25 89 GLY A O 1
ATOM 659 N N . ALA A 1 90 ? -19.727 -2.090 -1.021 1.00 87.81 90 ALA A N 1
ATOM 660 C CA . ALA A 1 90 ? -20.566 -1.345 -0.082 1.00 87.81 90 ALA A CA 1
ATOM 661 C C . ALA A 1 90 ? -21.085 -0.007 -0.650 1.00 87.81 90 ALA A C 1
ATOM 663 O O . ALA A 1 90 ? -21.724 0.751 0.075 1.00 87.81 90 ALA A O 1
ATOM 664 N N . GLY A 1 91 ? -20.827 0.288 -1.930 1.00 91.25 91 GLY A N 1
ATOM 665 C CA . GLY A 1 91 ? -21.345 1.472 -2.617 1.00 91.25 91 GLY A CA 1
ATOM 666 C C . GLY A 1 91 ? -20.639 2.781 -2.261 1.00 91.25 91 GLY A C 1
ATOM 667 O O . GLY A 1 91 ? -21.205 3.846 -2.483 1.00 91.25 91 GLY A O 1
ATOM 668 N N . LEU A 1 92 ? -19.427 2.726 -1.699 1.00 95.31 92 LEU A N 1
ATOM 669 C CA . LEU A 1 92 ? -18.619 3.927 -1.474 1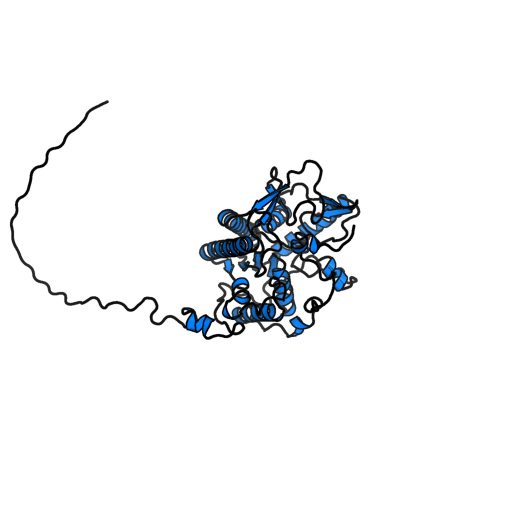.00 95.31 92 LEU A CA 1
ATOM 670 C C . LEU A 1 92 ? -18.043 4.457 -2.791 1.00 95.31 92 LEU A C 1
ATOM 672 O O . LEU A 1 92 ? -17.777 3.684 -3.714 1.00 95.31 92 LEU A O 1
ATOM 676 N N . ALA A 1 93 ? -17.776 5.763 -2.841 1.00 96.88 93 ALA A N 1
ATOM 677 C CA . ALA A 1 93 ? -17.153 6.457 -3.968 1.00 96.88 93 ALA A CA 1
ATOM 678 C C . ALA A 1 93 ? -15.653 6.118 -4.118 1.00 96.88 93 ALA A C 1
ATOM 680 O O . ALA A 1 93 ? -14.767 6.966 -3.994 1.00 96.88 93 ALA A O 1
ATOM 681 N N . VAL A 1 94 ? -15.354 4.845 -4.378 1.00 97.31 94 VAL A N 1
ATOM 682 C CA . VAL A 1 94 ? -14.009 4.368 -4.699 1.00 97.31 94 VAL A CA 1
ATOM 683 C C . VAL A 1 94 ? -13.667 4.782 -6.126 1.00 97.31 94 VAL A C 1
ATOM 685 O O . VAL A 1 94 ? -14.372 4.436 -7.071 1.00 97.31 94 VAL A O 1
ATOM 688 N N . ILE A 1 95 ? -12.577 5.527 -6.271 1.00 98.06 95 ILE A N 1
ATOM 689 C CA . ILE A 1 95 ? -12.079 6.018 -7.556 1.00 98.06 95 ILE A CA 1
ATOM 690 C C . ILE A 1 95 ? -11.595 4.836 -8.396 1.00 98.06 95 ILE A C 1
ATOM 692 O O . ILE A 1 95 ? -10.934 3.950 -7.855 1.00 98.06 95 ILE A O 1
ATOM 696 N N . GLU A 1 96 ? -11.867 4.866 -9.703 1.00 96.00 96 GLU A N 1
ATOM 697 C CA . GLU A 1 96 ? -11.345 3.940 -10.714 1.00 96.00 96 GLU A CA 1
ATOM 698 C C . GLU A 1 96 ? -11.087 4.710 -12.020 1.00 96.00 96 GLU A C 1
ATOM 700 O O . GLU A 1 96 ? -12.024 5.170 -12.671 1.00 96.00 96 GLU A O 1
ATOM 705 N N . THR A 1 97 ? -9.817 4.899 -12.386 1.00 97.56 97 THR A N 1
ATOM 706 C CA . THR A 1 97 ? -9.413 5.698 -13.562 1.00 97.56 97 THR A CA 1
ATOM 707 C C . THR A 1 97 ? -8.872 4.873 -14.727 1.00 97.56 97 THR A C 1
ATOM 709 O O . THR A 1 97 ? -8.665 5.416 -15.809 1.00 97.56 97 THR A O 1
ATOM 712 N N . GLU A 1 98 ? -8.705 3.564 -14.536 1.00 95.00 98 GLU A N 1
ATOM 713 C CA . GLU A 1 98 ? -8.373 2.587 -15.583 1.00 95.00 98 GLU A CA 1
ATOM 714 C C . GLU A 1 98 ? -9.380 1.430 -15.541 1.00 95.00 98 GLU A C 1
ATOM 716 O O . GLU A 1 98 ? -9.037 0.333 -15.092 1.00 95.00 98 GLU A O 1
ATOM 721 N N . PRO A 1 99 ? -10.644 1.665 -15.940 1.00 93.38 99 PRO A N 1
ATOM 722 C CA . PRO A 1 99 ? -11.649 0.612 -15.955 1.00 93.38 99 PRO A CA 1
ATOM 723 C C . PRO A 1 99 ? -11.330 -0.443 -17.019 1.00 93.38 99 PRO A C 1
ATOM 725 O O . PRO A 1 99 ? -10.692 -0.160 -18.038 1.00 93.38 99 PRO A O 1
ATOM 728 N N . ALA A 1 100 ? -11.824 -1.663 -16.802 1.00 92.12 100 ALA A N 1
ATOM 729 C CA . ALA A 1 100 ? -11.777 -2.704 -17.822 1.00 92.12 100 ALA A CA 1
ATOM 730 C C . ALA A 1 100 ? -12.520 -2.253 -19.095 1.00 92.12 100 ALA A C 1
ATOM 732 O O . ALA A 1 100 ? -13.583 -1.628 -18.992 1.00 92.12 100 ALA A O 1
ATOM 733 N N . PRO A 1 101 ? -12.034 -2.614 -20.296 1.00 91.56 101 PRO A N 1
ATOM 734 C CA . PRO A 1 101 ? -12.834 -2.506 -21.508 1.00 91.56 101 PRO A CA 1
ATOM 735 C C . PRO A 1 101 ? -14.173 -3.235 -21.334 1.00 91.56 101 PRO A C 1
ATOM 737 O O . PRO A 1 101 ? -14.203 -4.371 -20.868 1.00 91.56 101 PRO A O 1
ATOM 740 N N . ALA A 1 102 ? -15.282 -2.608 -21.737 1.00 89.12 102 ALA A N 1
ATOM 741 C CA . ALA A 1 102 ? -16.633 -3.124 -21.473 1.00 89.12 102 ALA A CA 1
ATOM 742 C C . ALA A 1 102 ? -16.917 -4.513 -22.081 1.00 89.12 102 ALA A C 1
ATOM 744 O O . ALA A 1 102 ? -17.814 -5.214 -21.627 1.00 89.12 102 ALA A O 1
ATOM 745 N N . CYS A 1 103 ? -16.171 -4.903 -23.116 1.00 90.00 103 CYS A N 1
ATOM 746 C CA . CYS A 1 103 ? -16.290 -6.198 -23.782 1.00 90.00 103 CYS A CA 1
ATOM 747 C C . CYS A 1 103 ? -15.424 -7.304 -23.161 1.00 90.00 103 CYS A C 1
ATOM 749 O O . CYS A 1 103 ? -15.465 -8.437 -23.640 1.00 90.00 103 CYS A O 1
ATOM 751 N N . LEU A 1 104 ? -14.609 -6.987 -22.152 1.00 90.25 104 LEU A N 1
ATOM 752 C CA . LEU A 1 104 ? -13.683 -7.941 -21.561 1.00 90.25 104 LEU A CA 1
ATOM 753 C C . LEU A 1 104 ? -14.413 -8.839 -20.560 1.00 90.25 104 LEU A C 1
ATOM 755 O O . LEU A 1 104 ? -15.138 -8.357 -19.690 1.00 90.25 104 LEU A O 1
ATOM 759 N N . ASP A 1 105 ? -14.188 -10.146 -20.668 1.00 90.75 105 ASP A N 1
ATOM 760 C CA . ASP A 1 105 ? -14.673 -11.102 -19.677 1.00 90.75 105 ASP A CA 1
ATOM 761 C C . ASP A 1 105 ? -14.134 -10.740 -18.273 1.00 90.75 105 ASP A C 1
ATOM 763 O O . ASP A 1 105 ? -12.950 -10.405 -18.155 1.00 90.75 105 ASP A O 1
ATOM 767 N N . PRO A 1 106 ? -14.949 -10.800 -17.201 1.00 86.44 106 PRO A N 1
ATOM 768 C CA . PRO A 1 106 ? -14.512 -10.420 -15.858 1.00 86.44 106 PRO A CA 1
ATOM 769 C C . PRO A 1 106 ? -13.282 -11.180 -15.343 1.00 86.44 106 PRO A C 1
ATOM 771 O O . PRO A 1 106 ? -12.468 -10.592 -14.628 1.00 86.44 106 PRO A O 1
ATOM 774 N N . ALA A 1 107 ? -13.113 -12.457 -15.700 1.00 85.56 107 ALA A N 1
ATOM 775 C CA . ALA A 1 107 ? -11.940 -13.231 -15.300 1.00 85.56 107 ALA A CA 1
ATOM 776 C C . ALA A 1 107 ? -10.687 -12.749 -16.042 1.00 85.56 107 ALA A C 1
ATOM 778 O O . ALA A 1 107 ? -9.620 -12.608 -15.441 1.00 85.56 107 ALA A O 1
ATOM 779 N N . VAL A 1 108 ? -10.823 -12.407 -17.326 1.00 88.75 108 VAL A N 1
ATOM 780 C CA . VAL A 1 108 ? -9.734 -11.791 -18.097 1.00 88.75 108 VAL A CA 1
ATOM 781 C C . VAL A 1 108 ? -9.413 -10.397 -17.554 1.00 88.75 108 VAL A C 1
ATOM 783 O O . VAL A 1 108 ? -8.247 -10.077 -17.344 1.00 88.75 108 VAL A O 1
ATOM 786 N N . ALA A 1 109 ? -10.421 -9.583 -17.243 1.00 89.69 109 ALA A N 1
ATOM 787 C CA . ALA A 1 109 ? -10.228 -8.269 -16.638 1.00 89.69 109 ALA A CA 1
ATOM 788 C C . ALA A 1 109 ? -9.431 -8.359 -15.326 1.00 89.69 109 ALA A C 1
ATOM 790 O O . ALA A 1 109 ? -8.453 -7.631 -15.147 1.00 89.69 109 ALA A O 1
ATOM 791 N N . ALA A 1 110 ? -9.790 -9.304 -14.452 1.00 84.88 110 ALA A N 1
ATOM 792 C CA . ALA A 1 110 ? -9.071 -9.556 -13.209 1.00 84.88 110 ALA A CA 1
ATOM 793 C C . ALA A 1 110 ? -7.622 -10.018 -13.448 1.00 84.88 110 ALA A C 1
ATOM 795 O O . ALA A 1 110 ? -6.711 -9.512 -12.792 1.00 84.88 110 ALA A O 1
ATOM 796 N N . ARG A 1 111 ? -7.389 -10.918 -14.416 1.00 85.69 111 ARG A N 1
ATOM 797 C CA . ARG A 1 111 ? -6.042 -11.386 -14.795 1.00 85.69 111 ARG A CA 1
ATOM 798 C C . ARG A 1 111 ? -5.128 -10.247 -15.260 1.00 85.69 111 ARG A C 1
ATOM 800 O O . ARG A 1 111 ? -3.937 -10.287 -14.984 1.00 85.69 111 ARG A O 1
ATOM 807 N N . PHE A 1 112 ? -5.681 -9.228 -15.915 1.00 90.12 112 PHE A N 1
ATOM 808 C CA . PHE A 1 112 ? -4.954 -8.027 -16.350 1.00 90.12 112 PHE A CA 1
ATOM 809 C C . PHE A 1 112 ? -5.024 -6.867 -15.334 1.00 90.12 112 PHE A C 1
ATOM 811 O O . PHE A 1 112 ? -4.756 -5.718 -15.683 1.00 90.12 112 PHE A O 1
ATOM 818 N N . PHE A 1 113 ? -5.372 -7.148 -14.071 1.00 89.19 113 PHE A N 1
ATOM 819 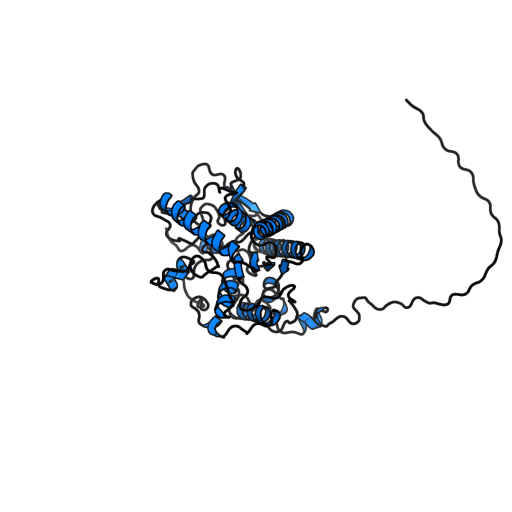C CA . PHE A 1 113 ? -5.428 -6.198 -12.947 1.00 89.19 113 PHE A CA 1
ATOM 820 C C . PHE A 1 113 ? -6.488 -5.084 -13.029 1.00 89.19 113 PHE A C 1
ATOM 822 O O . PHE A 1 113 ? -6.478 -4.167 -12.200 1.00 89.19 113 PHE A O 1
ATOM 829 N N . TYR A 1 114 ? -7.455 -5.162 -13.941 1.00 91.31 114 TYR A N 1
ATOM 830 C CA . TYR A 1 114 ? -8.555 -4.196 -13.980 1.00 91.31 114 TYR A CA 1
ATOM 831 C C . TYR A 1 114 ? -9.484 -4.332 -12.765 1.00 91.31 114 TYR A C 1
ATOM 833 O O . TYR A 1 114 ? -9.709 -5.431 -12.257 1.00 91.31 114 TYR A O 1
ATOM 841 N N . GLY A 1 115 ? -10.016 -3.205 -12.276 1.00 87.69 115 GLY A N 1
ATOM 842 C CA . GLY A 1 115 ? -10.943 -3.171 -11.136 1.00 87.69 115 GLY A CA 1
ATOM 843 C C . GLY A 1 115 ? -10.358 -3.661 -9.802 1.00 87.69 115 GLY A C 1
ATOM 844 O O . GLY A 1 115 ? -11.104 -3.940 -8.862 1.00 87.69 115 GLY A O 1
ATOM 845 N N . THR A 1 116 ? -9.032 -3.809 -9.715 1.00 87.81 116 THR A N 1
ATOM 846 C CA . THR A 1 116 ? -8.332 -4.279 -8.507 1.00 87.81 116 THR A CA 1
ATOM 847 C C . THR A 1 116 ? -8.027 -3.136 -7.535 1.00 87.81 116 THR A C 1
ATOM 849 O O . THR A 1 116 ? -7.977 -3.338 -6.320 1.00 87.81 116 THR A O 1
ATOM 852 N N . PHE A 1 117 ? -7.831 -1.939 -8.080 1.00 93.38 117 PHE A N 1
ATOM 853 C CA . PHE A 1 117 ? -7.345 -0.741 -7.412 1.00 93.38 117 PHE A CA 1
ATOM 854 C C . PHE A 1 117 ? -7.917 0.509 -8.088 1.00 93.38 117 PHE A C 1
ATOM 856 O O . PHE A 1 117 ? -8.612 0.413 -9.096 1.00 93.38 117 PHE A O 1
ATOM 863 N N . SER A 1 118 ? -7.586 1.699 -7.574 1.00 96.00 118 SER A N 1
ATOM 864 C CA . SER A 1 118 ? -8.036 2.954 -8.191 1.00 96.00 118 SER A CA 1
ATOM 865 C C . SER A 1 118 ? -7.392 3.276 -9.539 1.00 96.00 118 SER A C 1
ATOM 867 O O . SER A 1 118 ? -7.955 4.044 -10.312 1.00 96.00 118 SER A O 1
ATOM 869 N N . ALA A 1 119 ? -6.237 2.678 -9.815 1.00 95.75 119 ALA A N 1
ATOM 870 C CA . ALA A 1 119 ? -5.539 2.687 -11.093 1.00 95.75 119 ALA A CA 1
ATOM 871 C C . ALA A 1 119 ? -4.765 1.362 -11.217 1.00 95.75 119 ALA A C 1
ATOM 873 O O . ALA A 1 119 ? -4.531 0.674 -10.218 1.00 95.75 119 ALA A O 1
ATOM 874 N N . ARG A 1 120 ? -4.352 0.986 -12.425 1.00 94.44 120 ARG A N 1
ATOM 875 C CA . ARG A 1 120 ? -3.761 -0.321 -12.748 1.00 94.44 120 ARG A CA 1
ATOM 876 C C . ARG A 1 120 ? -2.246 -0.327 -12.513 1.00 94.44 120 ARG A C 1
ATOM 878 O O . ARG A 1 120 ? -1.471 -0.633 -13.411 1.00 94.44 120 ARG A O 1
ATOM 885 N N . TYR A 1 121 ? -1.807 0.056 -11.311 1.00 94.00 121 TYR A N 1
ATOM 886 C CA . TYR A 1 121 ? -0.379 0.143 -10.943 1.00 94.00 121 TYR A CA 1
ATOM 887 C C . TYR A 1 121 ? 0.214 -1.174 -10.392 1.00 94.00 121 TYR A C 1
ATOM 889 O O . TYR A 1 121 ? 1.394 -1.210 -10.056 1.00 94.00 121 TYR A O 1
ATOM 897 N N . GLY A 1 122 ? -0.569 -2.253 -10.278 1.00 91.94 122 GLY A N 1
ATOM 898 C CA . GLY A 1 122 ? -0.125 -3.498 -9.627 1.00 91.94 122 GLY A CA 1
ATOM 899 C C . GLY A 1 122 ? -0.085 -3.381 -8.098 1.00 91.94 122 GLY A C 1
ATOM 900 O O . GLY A 1 122 ? -0.749 -2.525 -7.520 1.00 91.94 122 GLY A O 1
ATOM 901 N N . ASN A 1 123 ? 0.656 -4.238 -7.396 1.00 91.50 123 ASN A N 1
ATOM 902 C CA . ASN A 1 123 ? 0.785 -4.107 -5.941 1.00 91.50 123 ASN A CA 1
ATOM 903 C C . ASN A 1 123 ? 1.866 -3.082 -5.558 1.00 91.50 123 ASN A C 1
ATOM 905 O O . ASN A 1 123 ? 3.009 -3.148 -6.007 1.00 91.50 123 ASN A O 1
ATOM 909 N N . LEU A 1 124 ? 1.534 -2.170 -4.641 1.00 94.44 124 LEU A N 1
ATOM 910 C CA . LEU A 1 124 ? 2.463 -1.174 -4.095 1.00 94.44 124 LEU A CA 1
ATOM 911 C C . LEU A 1 124 ? 2.813 -1.527 -2.647 1.00 94.44 124 LEU A C 1
ATOM 913 O O . LEU A 1 124 ? 2.179 -1.064 -1.702 1.00 94.44 124 LEU A O 1
ATOM 917 N N . TYR A 1 125 ? 3.815 -2.388 -2.466 1.00 91.38 125 TYR A N 1
ATOM 918 C CA . TYR A 1 125 ? 4.141 -2.938 -1.146 1.00 91.38 125 TYR A CA 1
ATOM 919 C C . TYR A 1 125 ? 4.804 -1.953 -0.174 1.00 91.38 125 TYR A C 1
ATOM 921 O O . TYR A 1 125 ? 4.539 -2.026 1.029 1.00 91.38 125 TYR A O 1
ATOM 929 N N . THR A 1 126 ? 5.664 -1.059 -0.671 1.00 96.50 126 THR A N 1
ATOM 930 C CA . THR A 1 126 ? 6.429 -0.105 0.147 1.00 96.50 126 THR A CA 1
ATOM 931 C C . THR A 1 126 ? 5.942 1.328 -0.106 1.00 96.50 126 THR A C 1
ATOM 933 O O . THR A 1 126 ? 5.532 1.642 -1.230 1.00 96.50 126 THR A O 1
ATOM 936 N N . PRO A 1 127 ? 6.016 2.244 0.881 1.00 97.56 127 PRO A N 1
ATOM 937 C CA . PRO A 1 127 ? 5.750 3.665 0.641 1.00 97.56 127 PRO A CA 1
ATOM 938 C C . PRO A 1 127 ? 6.638 4.268 -0.444 1.00 97.56 127 PRO A C 1
ATOM 940 O O . PRO A 1 127 ? 6.188 5.143 -1.180 1.00 97.56 127 PRO A O 1
ATOM 943 N N . ARG A 1 128 ? 7.874 3.771 -0.578 1.00 98.31 128 ARG A N 1
ATOM 944 C CA . ARG A 1 128 ? 8.822 4.230 -1.592 1.00 98.31 128 ARG A CA 1
ATOM 945 C C . ARG A 1 128 ? 8.317 3.989 -3.011 1.00 98.31 128 ARG A C 1
ATOM 947 O O . ARG A 1 128 ? 8.456 4.878 -3.842 1.00 98.31 128 ARG A O 1
ATOM 954 N N . HIS A 1 129 ? 7.679 2.844 -3.277 1.00 97.06 129 HIS A N 1
ATOM 955 C CA . HIS A 1 129 ? 7.070 2.570 -4.585 1.00 97.06 129 HIS A CA 1
ATOM 956 C C . HIS A 1 129 ? 5.944 3.551 -4.906 1.00 97.06 129 HIS A C 1
ATOM 958 O O . HIS A 1 129 ? 5.919 4.114 -5.997 1.00 97.06 129 HIS A O 1
ATOM 964 N N . LEU A 1 130 ? 5.036 3.793 -3.954 1.00 97.88 130 LEU A N 1
ATOM 965 C CA . LEU A 1 130 ? 3.942 4.739 -4.169 1.00 97.88 130 LEU A CA 1
ATOM 966 C C . LEU A 1 130 ? 4.476 6.167 -4.357 1.00 97.88 130 LEU A C 1
ATOM 968 O O . LEU A 1 130 ? 4.065 6.850 -5.289 1.00 97.88 130 LEU A O 1
ATOM 972 N N . LEU A 1 131 ? 5.433 6.605 -3.533 1.00 98.62 131 LEU A N 1
ATOM 973 C CA . LEU A 1 131 ? 6.075 7.911 -3.689 1.00 98.62 131 LEU A CA 1
ATOM 974 C C . LEU A 1 131 ? 6.759 8.050 -5.058 1.00 98.62 131 LEU A C 1
ATOM 976 O O . LEU A 1 131 ? 6.587 9.073 -5.716 1.00 98.62 131 LEU A O 1
ATOM 980 N N . GLN A 1 132 ? 7.502 7.032 -5.501 1.00 98.50 132 GLN A N 1
ATOM 981 C CA . GLN A 1 132 ? 8.144 7.014 -6.817 1.00 98.50 132 GLN A CA 1
ATOM 982 C C . GLN A 1 132 ? 7.116 7.149 -7.944 1.00 98.50 132 GLN A C 1
ATOM 984 O O . GLN A 1 132 ? 7.287 8.005 -8.811 1.00 98.50 132 GLN A O 1
ATOM 989 N N . LEU A 1 133 ? 6.034 6.366 -7.897 1.00 98.44 133 LEU A N 1
ATOM 990 C CA . LEU A 1 133 ? 4.950 6.426 -8.876 1.00 98.44 133 LEU A CA 1
ATOM 991 C C . LEU A 1 133 ? 4.315 7.820 -8.931 1.00 98.44 133 LEU A C 1
ATOM 993 O O . LEU A 1 133 ? 4.099 8.355 -10.015 1.00 98.44 133 LEU A O 1
ATOM 997 N N . LEU A 1 134 ? 4.031 8.431 -7.776 1.00 98.38 134 LEU A N 1
ATOM 998 C CA . LEU A 1 134 ? 3.414 9.758 -7.748 1.00 98.38 134 LEU A CA 1
ATOM 999 C C . LEU A 1 134 ? 4.363 10.853 -8.247 1.00 98.38 134 LEU A C 1
ATOM 1001 O O . LEU A 1 134 ? 3.920 11.756 -8.954 1.00 98.38 134 LEU A O 1
ATOM 1005 N N . ARG A 1 135 ? 5.662 10.768 -7.933 1.00 98.31 135 ARG A N 1
ATOM 1006 C CA . ARG A 1 135 ? 6.673 11.696 -8.466 1.00 98.31 135 ARG A CA 1
ATOM 1007 C C . ARG A 1 135 ? 6.829 11.556 -9.973 1.00 98.31 135 ARG A C 1
ATOM 1009 O O . ARG A 1 135 ? 6.947 12.557 -10.669 1.00 98.31 135 ARG A O 1
ATOM 1016 N N . GLU A 1 136 ? 6.802 10.333 -10.488 1.00 98.06 136 GLU A N 1
ATOM 1017 C CA . GLU A 1 136 ? 6.819 10.093 -11.929 1.00 98.06 136 GLU A CA 1
ATOM 1018 C C . GLU A 1 136 ? 5.553 10.629 -12.603 1.00 98.06 136 GLU A C 1
ATOM 1020 O O . GLU A 1 136 ? 5.638 11.324 -13.614 1.00 98.06 136 GLU A O 1
ATOM 1025 N N . ALA A 1 137 ? 4.380 10.387 -12.013 1.00 97.69 137 ALA A N 1
ATOM 1026 C CA . ALA A 1 137 ? 3.118 10.918 -12.513 1.00 97.69 137 ALA A CA 1
ATOM 1027 C C . ALA A 1 137 ? 3.112 12.457 -12.536 1.00 97.69 137 ALA A C 1
ATOM 1029 O O . ALA A 1 137 ? 2.545 13.033 -13.466 1.00 97.69 137 ALA A O 1
ATOM 1030 N N . ALA A 1 138 ? 3.769 13.108 -11.569 1.00 95.94 138 ALA A N 1
ATOM 1031 C CA . ALA A 1 138 ? 3.975 14.557 -11.516 1.00 95.94 138 ALA A CA 1
ATOM 1032 C C . ALA A 1 138 ? 5.057 15.079 -12.487 1.00 95.94 138 ALA A C 1
ATOM 1034 O O . ALA A 1 138 ? 5.106 16.275 -12.754 1.00 95.94 138 ALA A O 1
ATOM 1035 N N . GLY A 1 139 ? 5.895 14.200 -13.049 1.00 95.56 139 GLY A N 1
ATOM 1036 C CA . GLY A 1 139 ? 7.016 14.565 -13.922 1.00 95.56 139 GLY A CA 1
ATOM 1037 C C . GLY A 1 139 ? 8.325 14.896 -13.190 1.00 95.56 139 GLY A C 1
ATOM 1038 O O . GLY A 1 139 ? 9.315 15.221 -13.843 1.00 95.56 139 GLY A O 1
ATOM 1039 N N . ASP A 1 140 ? 8.362 14.755 -11.863 1.00 94.00 140 ASP A N 1
ATOM 1040 C CA . ASP A 1 140 ? 9.506 15.080 -10.992 1.00 94.00 140 ASP A CA 1
ATOM 1041 C C . ASP A 1 140 ? 10.568 13.974 -10.934 1.00 94.00 140 ASP A C 1
ATOM 1043 O O . ASP A 1 140 ? 11.620 14.120 -10.301 1.00 94.00 140 ASP A O 1
ATOM 1047 N N . HIS A 1 141 ? 10.265 12.816 -11.512 1.00 94.75 141 HIS A N 1
ATOM 1048 C CA . HIS A 1 141 ? 11.137 11.656 -11.500 1.00 94.75 141 HIS A CA 1
ATOM 1049 C C . HIS A 1 141 ? 10.978 10.848 -12.786 1.00 94.75 141 HIS A C 1
ATOM 1051 O O . HIS A 1 141 ? 9.878 10.698 -13.313 1.00 94.75 141 HIS A O 1
ATOM 1057 N N . ARG A 1 142 ? 12.092 10.309 -13.282 1.00 96.50 142 ARG A N 1
ATOM 1058 C CA . ARG A 1 142 ? 12.123 9.353 -14.387 1.00 96.50 142 ARG A CA 1
ATOM 1059 C C . ARG A 1 142 ? 12.799 8.082 -13.876 1.00 96.50 142 ARG A C 1
ATOM 1061 O O . ARG A 1 142 ? 13.993 8.154 -13.581 1.00 96.50 142 ARG A O 1
ATOM 1068 N N . PRO A 1 143 ? 12.068 6.965 -13.752 1.00 96.94 143 PRO A N 1
ATOM 1069 C CA . PRO A 1 143 ? 12.657 5.708 -13.315 1.00 96.94 143 PRO A CA 1
ATOM 1070 C C . PRO A 1 143 ? 13.758 5.234 -14.264 1.00 96.94 143 PRO A C 1
ATOM 1072 O O . PRO A 1 143 ? 13.624 5.331 -15.489 1.00 96.94 143 PRO A O 1
ATOM 1075 N N . ALA A 1 144 ? 14.828 4.682 -13.701 1.00 97.31 144 ALA A N 1
ATOM 1076 C CA . ALA A 1 144 ? 15.788 3.898 -14.462 1.00 97.31 144 ALA A CA 1
ATOM 1077 C C . ALA A 1 144 ? 15.159 2.561 -14.875 1.00 97.31 144 ALA A C 1
ATOM 1079 O O . ALA A 1 144 ? 14.235 2.077 -14.229 1.00 97.31 144 ALA A O 1
ATOM 1080 N N . HIS A 1 145 ? 15.640 1.998 -15.985 1.00 96.19 145 HIS A N 1
ATOM 1081 C CA . HIS A 1 145 ? 15.286 0.663 -16.487 1.00 96.19 145 HIS A CA 1
ATOM 1082 C C . HIS A 1 145 ? 13.802 0.244 -16.317 1.00 96.19 145 HIS A C 1
ATOM 1084 O O . HIS A 1 145 ? 13.538 -0.855 -15.827 1.00 96.19 145 HIS A O 1
ATOM 1090 N N . PRO A 1 146 ? 12.812 1.059 -16.744 1.00 96.44 146 PRO A N 1
ATOM 1091 C CA . PRO A 1 146 ? 11.394 0.755 -16.522 1.00 96.44 146 PRO A CA 1
ATOM 1092 C C . PRO A 1 146 ? 10.883 -0.433 -17.355 1.00 96.44 146 PRO A C 1
ATOM 1094 O O . PRO A 1 146 ? 9.764 -0.893 -17.142 1.00 96.44 146 PRO A O 1
ATOM 1097 N N . ILE A 1 147 ? 11.678 -0.916 -18.317 1.00 97.25 147 ILE A N 1
ATOM 1098 C CA . ILE A 1 147 ? 11.315 -1.992 -19.241 1.00 97.25 147 ILE A CA 1
ATOM 1099 C C . ILE A 1 147 ? 12.301 -3.144 -19.076 1.00 97.25 147 ILE A C 1
ATOM 1101 O O . ILE A 1 147 ? 13.496 -2.983 -19.336 1.00 97.25 147 ILE A O 1
ATOM 1105 N N . TRP A 1 148 ? 11.792 -4.301 -18.661 1.00 96.81 148 TRP A N 1
ATOM 1106 C CA . TRP A 1 148 ? 12.547 -5.552 -18.530 1.00 96.81 148 TRP A CA 1
ATOM 1107 C C . TRP A 1 148 ? 12.108 -6.550 -19.606 1.00 96.81 148 TRP A C 1
ATOM 1109 O O . TRP A 1 148 ? 11.056 -6.375 -20.226 1.00 96.81 148 TRP A O 1
ATOM 1119 N N . GLN A 1 149 ? 12.907 -7.589 -19.855 1.00 96.69 149 GLN A N 1
ATOM 1120 C CA . GLN A 1 149 ? 12.637 -8.567 -20.916 1.00 96.69 149 GLN A CA 1
ATOM 1121 C C . GLN A 1 149 ? 12.633 -10.009 -20.409 1.00 96.69 149 GLN A C 1
ATOM 1123 O O . GLN A 1 149 ? 13.405 -10.378 -19.524 1.00 96.69 149 GLN A O 1
ATOM 1128 N N . ARG A 1 150 ? 11.762 -10.830 -20.995 1.00 94.81 150 ARG A N 1
ATOM 1129 C CA . ARG A 1 150 ? 11.704 -12.284 -20.796 1.00 94.81 150 ARG A CA 1
ATOM 1130 C C . ARG A 1 150 ? 11.154 -12.922 -22.066 1.00 94.81 150 ARG A C 1
ATOM 1132 O O . ARG A 1 150 ? 10.135 -12.463 -22.568 1.00 94.81 150 ARG A O 1
ATOM 1139 N N . ASP A 1 151 ? 11.843 -13.929 -22.598 1.00 94.75 151 ASP A N 1
ATOM 1140 C CA . ASP A 1 151 ? 11.402 -14.728 -23.755 1.00 94.75 151 ASP A CA 1
ATOM 1141 C C . ASP A 1 151 ? 10.944 -13.892 -24.970 1.00 94.75 151 ASP A C 1
ATOM 1143 O O . ASP A 1 151 ? 9.923 -14.157 -25.601 1.00 94.75 151 ASP A O 1
ATOM 1147 N N . GLY A 1 152 ? 11.686 -12.821 -25.279 1.00 95.31 152 GLY A N 1
ATOM 1148 C CA . GLY A 1 152 ? 11.382 -11.913 -26.394 1.00 95.31 152 GLY A CA 1
ATOM 1149 C C . GLY A 1 152 ? 10.182 -10.979 -26.171 1.00 95.31 152 GLY A C 1
ATOM 1150 O O . GLY A 1 152 ? 9.802 -10.249 -27.085 1.00 95.31 152 GLY A O 1
ATOM 1151 N N . ARG A 1 153 ? 9.588 -10.976 -24.971 1.00 97.56 153 ARG A N 1
ATOM 1152 C CA . ARG A 1 153 ? 8.516 -10.064 -24.545 1.00 97.56 153 ARG A CA 1
ATOM 1153 C C . ARG A 1 153 ? 9.059 -8.962 -23.638 1.00 97.56 153 ARG A C 1
ATOM 1155 O O . ARG A 1 153 ? 10.058 -9.143 -22.939 1.00 97.56 153 ARG A O 1
ATOM 1162 N N . PHE A 1 154 ? 8.368 -7.823 -23.634 1.00 97.50 154 PHE A N 1
ATOM 1163 C CA . PHE A 1 154 ? 8.744 -6.621 -22.887 1.00 97.50 154 PHE A CA 1
ATOM 1164 C C . PHE A 1 154 ? 7.749 -6.351 -21.758 1.00 97.50 154 PHE A C 1
ATOM 1166 O O . PHE A 1 154 ? 6.547 -6.303 -21.995 1.00 97.50 154 PHE A O 1
ATOM 1173 N N . PHE A 1 155 ? 8.239 -6.130 -20.544 1.00 96.56 155 PHE A N 1
ATOM 1174 C CA . PHE A 1 155 ? 7.416 -5.964 -19.346 1.00 96.56 155 PHE A CA 1
ATOM 1175 C C . PHE A 1 155 ? 7.650 -4.601 -18.708 1.00 96.56 155 PHE A C 1
ATOM 1177 O O . PHE A 1 155 ? 8.780 -4.111 -18.679 1.00 96.56 155 PHE A O 1
ATOM 1184 N N . ASP A 1 156 ? 6.590 -4.017 -18.152 1.00 96.44 156 ASP A N 1
ATOM 1185 C CA . ASP A 1 156 ? 6.701 -2.868 -17.258 1.00 96.44 156 ASP A CA 1
ATOM 1186 C C . ASP A 1 156 ? 7.223 -3.337 -15.891 1.00 96.44 156 ASP A C 1
ATOM 1188 O O . ASP A 1 156 ? 6.499 -3.946 -15.101 1.00 96.44 156 ASP A O 1
ATOM 1192 N N . ALA A 1 157 ? 8.491 -3.047 -15.607 1.00 95.44 157 ALA A N 1
ATOM 1193 C CA . ALA A 1 157 ? 9.166 -3.489 -14.387 1.00 95.44 157 ALA A CA 1
ATOM 1194 C C . ALA A 1 157 ? 8.583 -2.870 -13.105 1.00 95.44 157 ALA A C 1
ATOM 1196 O O . ALA A 1 157 ? 8.853 -3.340 -12.000 1.00 95.44 157 ALA A O 1
ATOM 1197 N N . LEU A 1 158 ? 7.800 -1.800 -13.243 1.00 95.31 158 LEU A N 1
ATOM 1198 C CA . LEU A 1 158 ? 7.258 -1.010 -12.143 1.00 95.31 158 LEU A CA 1
ATOM 1199 C C . LEU A 1 158 ? 5.777 -1.319 -11.885 1.00 95.31 158 LEU A C 1
ATOM 1201 O O . LEU A 1 158 ? 5.229 -0.831 -10.899 1.00 95.31 158 LEU A O 1
ATOM 1205 N N . ARG A 1 159 ? 5.136 -2.121 -12.749 1.00 92.94 159 ARG A N 1
ATOM 1206 C CA . ARG A 1 159 ? 3.735 -2.566 -12.640 1.00 92.94 159 ARG A CA 1
ATOM 1207 C C . ARG A 1 159 ? 3.620 -4.082 -12.847 1.00 92.94 159 ARG A C 1
ATOM 1209 O O . ARG A 1 159 ? 3.010 -4.529 -13.824 1.00 92.94 159 ARG A O 1
ATOM 1216 N N . PRO A 1 160 ? 4.224 -4.887 -11.960 1.00 82.31 160 PRO A N 1
ATOM 1217 C CA . PRO A 1 160 ? 4.249 -6.336 -12.101 1.00 82.31 160 PRO A CA 1
ATOM 1218 C C . PRO A 1 160 ? 2.836 -6.907 -12.230 1.00 82.31 160 PRO A C 1
ATOM 1220 O O . PRO A 1 160 ? 1.887 -6.389 -11.642 1.00 82.31 160 PRO A O 1
ATOM 1223 N N . ASN A 1 161 ? 2.724 -7.953 -13.051 1.00 80.62 161 ASN A N 1
ATOM 1224 C CA . ASN A 1 161 ? 1.508 -8.718 -13.340 1.00 80.62 161 ASN A CA 1
ATOM 1225 C C . ASN A 1 161 ? 0.313 -7.942 -13.918 1.00 80.62 161 ASN A C 1
ATOM 1227 O O . ASN A 1 161 ? -0.709 -8.556 -14.205 1.00 80.62 161 ASN A O 1
ATOM 1231 N N . THR A 1 162 ? 0.436 -6.635 -14.175 1.00 88.69 162 THR A N 1
ATOM 1232 C CA . THR A 1 162 ? -0.615 -5.886 -14.881 1.00 88.69 162 THR A CA 1
ATOM 1233 C C . THR A 1 162 ? -0.778 -6.377 -16.318 1.00 88.69 162 THR A C 1
ATOM 1235 O O . THR A 1 162 ? -1.899 -6.584 -16.774 1.00 88.69 162 THR A O 1
ATOM 1238 N N . ASP A 1 163 ? 0.333 -6.669 -16.993 1.00 91.38 163 ASP A N 1
ATOM 1239 C CA . ASP A 1 163 ? 0.369 -7.241 -18.338 1.00 91.38 163 ASP A CA 1
ATOM 1240 C C . ASP A 1 163 ? 1.133 -8.585 -18.301 1.00 91.38 163 ASP A C 1
ATOM 1242 O O . ASP A 1 163 ? 2.325 -8.628 -18.619 1.00 91.38 163 ASP A O 1
ATOM 1246 N N . PRO A 1 164 ? 0.487 -9.690 -17.863 1.00 88.31 164 PRO A N 1
ATOM 1247 C CA . PRO A 1 164 ? 1.165 -10.949 -17.514 1.00 88.31 164 PRO A CA 1
ATOM 1248 C C . PRO A 1 164 ? 1.878 -11.630 -18.693 1.00 88.31 164 PRO A C 1
ATOM 1250 O O . PRO A 1 164 ? 2.878 -12.320 -18.499 1.00 88.31 164 PRO A O 1
ATOM 1253 N N . GLU A 1 165 ? 1.413 -11.381 -19.918 1.00 90.56 165 GLU A N 1
ATOM 1254 C CA . GLU A 1 165 ? 2.006 -11.915 -21.155 1.00 90.56 165 GLU A CA 1
ATOM 1255 C C . GLU A 1 165 ? 3.142 -11.043 -21.713 1.00 90.56 165 GLU A C 1
ATOM 1257 O O . GLU A 1 165 ? 3.840 -11.431 -22.654 1.00 90.56 165 GLU A O 1
ATOM 1262 N N . GLY A 1 166 ? 3.322 -9.845 -21.155 1.00 93.50 166 GLY A N 1
ATOM 1263 C CA . GLY A 1 166 ? 4.207 -8.827 -21.696 1.00 93.50 166 GLY A CA 1
ATOM 1264 C C . GLY A 1 166 ? 3.747 -8.277 -23.051 1.00 93.50 166 GLY A C 1
ATOM 1265 O O . GLY A 1 166 ? 2.808 -8.739 -23.701 1.00 93.50 166 GLY A O 1
ATOM 1266 N N . HIS A 1 167 ? 4.442 -7.243 -23.498 1.00 96.88 167 HIS A N 1
ATOM 1267 C CA . HIS A 1 167 ? 4.183 -6.536 -24.741 1.00 96.88 167 HIS A CA 1
ATOM 1268 C C . HIS A 1 167 ? 5.090 -7.038 -25.864 1.00 96.88 167 HIS A C 1
ATOM 1270 O O . HIS A 1 167 ? 6.178 -7.569 -25.635 1.00 96.88 167 HIS A O 1
ATOM 1276 N N . ALA A 1 168 ? 4.659 -6.814 -27.106 1.00 97.31 168 ALA A N 1
ATOM 1277 C CA . ALA A 1 168 ? 5.442 -7.141 -28.298 1.00 97.31 168 ALA A CA 1
ATOM 1278 C C . ALA A 1 168 ? 6.662 -6.220 -28.508 1.00 97.31 168 ALA A C 1
ATOM 1280 O O . ALA A 1 168 ? 7.557 -6.561 -29.274 1.00 97.31 168 ALA A O 1
ATOM 1281 N N . SER A 1 169 ? 6.701 -5.044 -27.871 1.00 97.88 169 SER A N 1
ATOM 1282 C CA . SER A 1 169 ? 7.800 -4.084 -28.019 1.00 97.88 169 SER A CA 1
ATOM 1283 C C . SER A 1 169 ? 7.941 -3.165 -26.806 1.00 97.88 169 SER A C 1
ATOM 1285 O O . SER A 1 169 ? 6.962 -2.866 -26.118 1.00 97.88 169 SER A O 1
ATOM 1287 N N . ALA A 1 170 ? 9.150 -2.638 -26.596 1.00 97.50 170 ALA A N 1
ATOM 1288 C CA . ALA A 1 170 ? 9.422 -1.607 -25.592 1.00 97.50 170 ALA A CA 1
ATOM 1289 C C . ALA A 1 170 ? 8.570 -0.338 -25.803 1.00 97.50 170 ALA A C 1
ATOM 1291 O O . ALA A 1 170 ? 8.108 0.273 -24.842 1.00 97.50 170 ALA A O 1
ATOM 1292 N N . THR A 1 171 ? 8.302 0.035 -27.058 1.00 98.06 171 THR A N 1
ATOM 1293 C CA . THR A 1 171 ? 7.431 1.172 -27.390 1.00 98.06 171 THR A CA 1
ATOM 1294 C C . THR A 1 171 ? 6.007 0.963 -26.883 1.00 98.06 171 THR A C 1
ATOM 1296 O O . THR A 1 171 ? 5.411 1.894 -26.351 1.00 98.06 171 THR A O 1
ATOM 1299 N N . SER A 1 172 ? 5.464 -0.254 -26.997 1.00 97.81 172 SER A N 1
ATOM 1300 C CA . SER A 1 172 ? 4.125 -0.563 -26.485 1.00 97.81 172 SER A CA 1
ATOM 1301 C C . SER A 1 172 ? 4.059 -0.453 -24.957 1.00 97.81 172 SER A C 1
ATOM 1303 O O . SER A 1 172 ? 3.093 0.112 -24.448 1.00 97.81 172 SER A O 1
ATOM 1305 N N . VAL A 1 173 ? 5.106 -0.884 -24.240 1.00 97.50 173 VAL A N 1
ATOM 1306 C CA . VAL A 1 173 ? 5.216 -0.675 -22.784 1.00 97.50 173 VAL A CA 1
ATOM 1307 C C . VAL A 1 173 ? 5.237 0.819 -22.452 1.00 97.50 173 VAL A C 1
ATOM 1309 O O . VAL A 1 173 ? 4.498 1.271 -21.581 1.00 97.50 173 VAL A O 1
ATOM 1312 N N . ALA A 1 174 ? 6.051 1.603 -23.164 1.00 97.19 174 ALA A N 1
ATOM 1313 C CA . ALA A 1 174 ? 6.182 3.038 -22.924 1.00 97.19 174 ALA A CA 1
ATOM 1314 C C . ALA A 1 174 ? 4.863 3.802 -23.144 1.00 97.19 174 ALA A C 1
ATOM 1316 O O . ALA A 1 174 ? 4.529 4.679 -22.348 1.00 97.19 174 ALA A O 1
ATOM 1317 N N . LEU A 1 175 ? 4.096 3.450 -24.183 1.00 97.31 175 LEU A N 1
ATOM 1318 C CA . LEU A 1 175 ? 2.774 4.031 -24.444 1.00 97.31 175 LEU A CA 1
ATOM 1319 C C . LEU A 1 175 ? 1.769 3.657 -23.348 1.00 97.31 175 LEU A C 1
ATOM 1321 O O . LEU A 1 175 ? 1.177 4.545 -22.739 1.00 97.31 175 LEU A O 1
ATOM 1325 N N . ALA A 1 176 ? 1.656 2.366 -23.016 1.00 96.06 176 ALA A N 1
ATOM 1326 C CA . ALA A 1 176 ? 0.765 1.901 -21.951 1.00 96.06 176 ALA A CA 1
ATOM 1327 C C . ALA A 1 176 ? 1.111 2.522 -20.587 1.00 96.06 176 ALA A C 1
ATOM 1329 O O . ALA A 1 176 ? 0.236 2.758 -19.752 1.00 96.06 176 ALA A O 1
ATOM 1330 N N . ARG A 1 177 ? 2.397 2.796 -20.344 1.00 96.31 177 ARG A N 1
ATOM 1331 C CA . ARG A 1 177 ? 2.858 3.498 -19.146 1.00 96.31 177 ARG A CA 1
ATOM 1332 C C . ARG A 1 177 ? 2.474 4.975 -19.159 1.00 96.31 177 ARG A C 1
ATOM 1334 O O . ARG A 1 177 ? 2.056 5.489 -18.126 1.00 96.31 177 ARG A O 1
ATOM 1341 N N . ALA A 1 178 ? 2.587 5.660 -20.295 1.00 97.19 178 ALA A N 1
ATOM 1342 C CA . ALA A 1 178 ? 2.176 7.058 -20.411 1.00 97.19 178 ALA A CA 1
ATOM 1343 C C . ALA A 1 178 ? 0.675 7.240 -20.112 1.00 97.19 178 ALA A C 1
ATOM 1345 O O . ALA A 1 178 ? 0.316 8.129 -19.332 1.00 97.19 178 ALA A O 1
ATOM 1346 N N . ASP A 1 179 ? -0.169 6.356 -20.654 1.00 97.38 179 ASP A N 1
ATOM 1347 C CA . ASP A 1 179 ? -1.614 6.331 -20.388 1.00 97.38 179 ASP A CA 1
ATOM 1348 C C . ASP A 1 179 ? -1.901 6.089 -18.901 1.00 97.38 179 ASP A C 1
ATOM 1350 O O . ASP A 1 179 ? -2.667 6.818 -18.266 1.00 97.38 179 ASP A O 1
ATOM 1354 N N . HIS A 1 180 ? -1.202 5.126 -18.303 1.00 97.94 180 HIS A N 1
ATOM 1355 C CA . HIS A 1 180 ? -1.313 4.829 -16.881 1.00 97.94 180 HIS A CA 1
ATOM 1356 C C . HIS A 1 180 ? -0.922 6.005 -15.982 1.00 97.94 180 HIS A C 1
ATOM 1358 O O . HIS A 1 180 ? -1.645 6.340 -15.046 1.00 97.94 180 HIS A O 1
ATOM 1364 N N . LEU A 1 181 ? 0.191 6.687 -16.264 1.00 98.38 181 LEU A N 1
ATOM 1365 C CA . LEU A 1 181 ? 0.601 7.858 -15.484 1.00 98.38 181 LEU A CA 1
ATOM 1366 C C . LEU A 1 181 ? -0.438 8.987 -15.575 1.00 98.38 181 LEU A C 1
ATOM 1368 O O . LEU A 1 181 ? -0.643 9.712 -14.599 1.00 98.38 181 LEU A O 1
ATOM 1372 N N . ALA A 1 182 ? -1.127 9.128 -16.714 1.00 98.31 182 ALA A N 1
ATOM 1373 C CA . ALA A 1 182 ? -2.257 10.048 -16.837 1.00 98.31 182 ALA A CA 1
ATOM 1374 C C . ALA A 1 182 ? -3.439 9.632 -15.953 1.00 98.31 182 ALA A C 1
ATOM 1376 O O . ALA A 1 182 ? -4.010 10.480 -15.263 1.00 98.31 182 ALA A O 1
ATOM 1377 N N . ALA A 1 183 ? -3.756 8.340 -15.900 1.00 98.31 183 ALA A N 1
ATOM 1378 C CA . ALA A 1 183 ? -4.805 7.828 -15.032 1.00 98.31 183 ALA A CA 1
ATOM 1379 C C . ALA A 1 183 ? -4.464 7.938 -13.535 1.00 98.31 183 ALA A C 1
ATOM 1381 O O . ALA A 1 183 ? -5.341 8.257 -12.730 1.00 98.31 183 ALA A O 1
ATOM 1382 N N . VAL A 1 184 ? -3.195 7.760 -13.151 1.00 98.38 184 VAL A N 1
ATOM 1383 C CA . VAL A 1 184 ? -2.713 7.993 -11.779 1.00 98.38 184 VAL A CA 1
ATOM 1384 C C . VAL A 1 184 ? -2.873 9.461 -11.395 1.00 98.38 184 VAL A C 1
ATOM 1386 O O . VAL A 1 184 ? -3.416 9.748 -10.328 1.00 98.38 184 VAL A O 1
ATOM 1389 N N . ARG A 1 185 ? -2.482 10.403 -12.269 1.00 98.00 185 ARG A N 1
ATOM 1390 C CA . ARG A 1 185 ? -2.735 11.839 -12.041 1.00 98.00 185 ARG A CA 1
ATOM 1391 C C . ARG A 1 185 ? -4.224 12.118 -11.839 1.00 98.00 185 ARG A C 1
ATOM 1393 O O . ARG A 1 185 ? -4.587 12.821 -10.900 1.00 98.00 185 ARG A O 1
ATOM 1400 N N . ALA A 1 186 ? -5.081 11.547 -12.687 1.00 98.25 186 ALA A N 1
ATOM 1401 C CA . ALA A 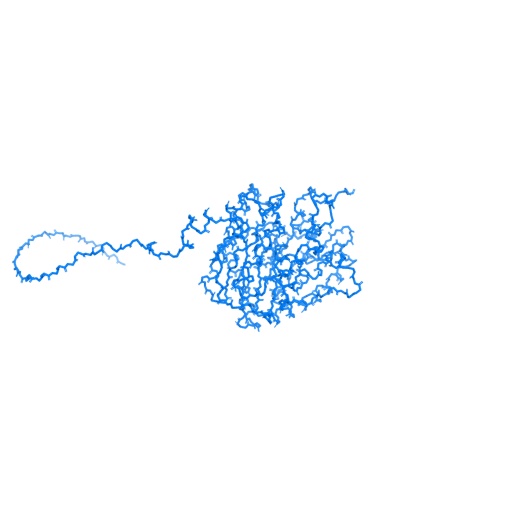1 186 ? -6.526 11.711 -12.572 1.00 98.25 186 ALA A CA 1
ATOM 1402 C C . ALA A 1 186 ? -7.069 11.154 -11.246 1.00 98.25 186 ALA A C 1
ATOM 1404 O O . ALA A 1 186 ? -7.936 11.782 -10.640 1.00 98.25 186 ALA A O 1
ATOM 1405 N N . ALA A 1 187 ? -6.552 10.016 -10.772 1.00 98.19 187 ALA A N 1
ATOM 1406 C CA . ALA A 1 187 ? -6.979 9.421 -9.510 1.00 98.19 187 ALA A CA 1
ATOM 1407 C C . ALA A 1 187 ? -6.578 10.292 -8.313 1.00 98.19 187 ALA A C 1
ATOM 1409 O O . ALA A 1 187 ? -7.399 10.546 -7.432 1.00 98.19 187 ALA A O 1
ATOM 1410 N N . VAL A 1 188 ? -5.338 10.794 -8.294 1.00 97.69 188 VAL A N 1
ATOM 1411 C CA . VAL A 1 188 ? -4.850 11.679 -7.224 1.00 97.69 188 VAL A CA 1
ATOM 1412 C C . VAL A 1 188 ? -5.637 12.990 -7.186 1.00 97.69 188 VAL A C 1
ATOM 1414 O O . VAL A 1 188 ? -6.033 13.421 -6.106 1.00 97.69 188 VAL A O 1
ATOM 1417 N N . ALA A 1 189 ? -5.936 13.581 -8.346 1.00 97.56 189 ALA A N 1
ATOM 1418 C CA . ALA A 1 189 ? -6.697 14.827 -8.436 1.00 97.56 189 ALA A CA 1
ATOM 1419 C C . ALA A 1 189 ? -8.138 14.706 -7.897 1.00 97.56 189 ALA A C 1
ATOM 1421 O O . ALA A 1 189 ? -8.704 15.681 -7.405 1.00 97.56 189 ALA A O 1
ATOM 1422 N N . GLN A 1 190 ? -8.740 13.516 -7.977 1.00 97.75 190 GLN A N 1
ATOM 1423 C CA . GLN A 1 190 ? -10.093 13.251 -7.473 1.00 97.75 190 GLN A CA 1
ATOM 1424 C C . GLN A 1 190 ? -10.121 12.936 -5.970 1.00 97.75 190 GLN A C 1
ATOM 1426 O O . GLN A 1 190 ? -11.139 13.155 -5.311 1.00 97.75 190 GLN A O 1
ATOM 1431 N N . ALA A 1 191 ? -9.023 12.412 -5.422 1.00 98.38 191 ALA A N 1
ATOM 1432 C CA . ALA A 1 191 ? -8.980 11.832 -4.087 1.00 98.38 191 ALA A CA 1
ATOM 1433 C C . ALA A 1 191 ? -9.162 12.861 -2.962 1.00 98.38 191 ALA A C 1
ATOM 1435 O O . ALA A 1 191 ? -8.523 13.914 -2.925 1.00 98.38 191 ALA A O 1
ATOM 1436 N N . ARG A 1 192 ? -9.989 12.502 -1.973 1.00 98.50 192 ARG A N 1
ATOM 1437 C CA . ARG A 1 192 ? -10.086 13.205 -0.679 1.00 98.50 192 ARG A CA 1
ATOM 1438 C C . ARG A 1 192 ? -9.545 12.367 0.468 1.00 98.50 192 ARG A C 1
ATOM 1440 O O . ARG A 1 192 ? -9.022 12.919 1.437 1.00 98.50 192 ARG A O 1
ATOM 1447 N N . VAL A 1 193 ? -9.611 11.047 0.323 1.00 98.75 193 VAL A N 1
ATOM 1448 C CA . VAL A 1 193 ? -8.983 10.084 1.223 1.00 98.75 193 VAL A CA 1
ATOM 1449 C C . VAL A 1 193 ? -8.131 9.130 0.400 1.00 98.75 193 VAL A C 1
ATOM 1451 O O . VAL A 1 193 ? -8.613 8.529 -0.558 1.00 98.75 193 VAL A O 1
ATOM 1454 N N . VAL A 1 194 ? -6.874 8.963 0.798 1.00 98.75 194 VAL A N 1
ATOM 1455 C CA . VAL A 1 194 ? -6.008 7.885 0.321 1.00 98.75 194 VAL A CA 1
ATOM 1456 C C . VAL A 1 194 ? -5.976 6.802 1.389 1.00 98.75 194 VAL A C 1
ATOM 1458 O O . VAL A 1 194 ? -5.556 7.059 2.514 1.00 98.75 194 VAL A O 1
ATOM 1461 N N . ILE A 1 195 ? -6.409 5.591 1.049 1.00 98.69 195 ILE A N 1
ATOM 1462 C CA . ILE A 1 195 ? -6.245 4.408 1.895 1.00 98.69 195 ILE A CA 1
ATOM 1463 C C . ILE A 1 195 ? -5.039 3.635 1.377 1.00 98.69 195 ILE A C 1
ATOM 1465 O O . ILE A 1 195 ? -5.098 3.048 0.294 1.00 98.69 195 ILE A O 1
ATOM 1469 N N . PHE A 1 196 ? -3.954 3.626 2.151 1.00 98.69 196 PHE A N 1
ATOM 1470 C CA . PHE A 1 196 ? -2.716 2.950 1.778 1.00 98.69 196 PHE A CA 1
ATOM 1471 C C . PHE A 1 196 ? -2.417 1.765 2.702 1.00 98.69 196 PHE A C 1
ATOM 1473 O O . PHE A 1 196 ? -2.208 1.924 3.907 1.00 98.69 196 PHE A O 1
ATOM 1480 N N . THR A 1 197 ? -2.393 0.560 2.125 1.00 98.44 197 THR A N 1
ATOM 1481 C CA . THR A 1 197 ? -2.090 -0.683 2.849 1.00 98.44 197 THR A CA 1
ATOM 1482 C C . THR A 1 197 ? -0.622 -1.067 2.700 1.00 98.44 197 THR A C 1
ATOM 1484 O O . THR A 1 197 ? -0.204 -1.607 1.673 1.00 98.44 197 THR A O 1
ATOM 1487 N N . LEU A 1 198 ? 0.135 -0.855 3.770 1.00 98.25 198 LEU A N 1
ATOM 1488 C CA . LEU A 1 198 ? 1.554 -1.163 3.895 1.00 98.25 198 LEU A CA 1
ATOM 1489 C C . LEU A 1 198 ? 1.799 -2.675 3.868 1.00 98.25 198 LEU A C 1
ATOM 1491 O O . LEU A 1 198 ? 1.213 -3.421 4.656 1.00 98.25 198 LEU A O 1
ATOM 1495 N N . GLY A 1 199 ? 2.670 -3.123 2.965 1.00 95.44 199 GLY A N 1
ATOM 1496 C CA . GLY A 1 199 ? 2.924 -4.540 2.718 1.00 95.44 199 GLY A CA 1
ATOM 1497 C C . GLY A 1 199 ? 4.260 -5.027 3.250 1.00 95.44 199 GLY A C 1
ATOM 1498 O O . GLY A 1 199 ? 4.289 -5.953 4.061 1.00 95.44 199 GLY A O 1
ATOM 1499 N N . LEU A 1 200 ? 5.345 -4.421 2.767 1.00 96.38 200 LEU A N 1
ATOM 1500 C CA . LEU A 1 200 ? 6.705 -4.938 2.911 1.00 96.38 200 LEU A CA 1
ATOM 1501 C C . LEU A 1 200 ? 7.684 -3.835 3.324 1.00 96.38 200 LEU A C 1
ATOM 1503 O O . LEU A 1 200 ? 7.458 -2.652 3.070 1.00 96.38 200 LEU A O 1
ATOM 1507 N N . THR A 1 201 ? 8.785 -4.246 3.947 1.00 97.69 201 THR A N 1
ATOM 1508 C CA . THR A 1 201 ? 9.980 -3.414 4.169 1.00 97.69 201 THR A CA 1
ATOM 1509 C C . THR A 1 201 ? 11.080 -3.718 3.155 1.00 97.69 201 THR A C 1
ATOM 1511 O O . THR A 1 201 ? 12.000 -2.927 3.001 1.00 97.69 201 THR A O 1
ATOM 1514 N N . GLU A 1 202 ? 10.989 -4.846 2.457 1.00 96.88 202 GLU A N 1
ATOM 1515 C CA . GLU A 1 202 ? 11.951 -5.290 1.452 1.00 96.88 202 GLU A CA 1
ATOM 1516 C C . GLU A 1 202 ? 11.538 -4.827 0.051 1.00 96.88 202 GLU A C 1
ATOM 1518 O O . GLU A 1 202 ? 10.358 -4.842 -0.308 1.00 96.88 202 GLU A O 1
ATOM 1523 N N . THR A 1 203 ? 12.520 -4.392 -0.731 1.00 96.38 203 THR A N 1
ATOM 1524 C CA . THR A 1 203 ? 12.383 -4.005 -2.136 1.00 96.38 203 THR A CA 1
ATOM 1525 C C . THR A 1 203 ? 13.710 -4.221 -2.874 1.00 96.38 203 THR A C 1
ATOM 1527 O O . THR A 1 203 ? 14.710 -4.623 -2.280 1.00 96.38 203 THR A O 1
ATOM 1530 N N . TRP A 1 204 ? 13.722 -3.959 -4.175 1.00 97.19 204 TRP A N 1
ATOM 1531 C CA . TRP A 1 204 ? 14.888 -4.002 -5.043 1.00 97.19 204 TRP A CA 1
ATOM 1532 C C . TRP A 1 204 ? 15.161 -2.604 -5.562 1.00 97.19 204 TRP A C 1
ATOM 1534 O O . TRP A 1 204 ? 14.231 -1.913 -5.960 1.00 97.19 204 TRP A O 1
ATOM 1544 N N . ALA A 1 205 ? 16.413 -2.170 -5.551 1.00 98.00 205 ALA A N 1
ATOM 1545 C CA . ALA A 1 205 ? 16.789 -0.826 -5.958 1.00 98.00 205 ALA A CA 1
ATOM 1546 C C . ALA A 1 205 ? 17.931 -0.863 -6.965 1.00 98.00 205 ALA A C 1
ATOM 1548 O O . ALA A 1 205 ? 18.936 -1.535 -6.736 1.00 98.00 205 ALA A O 1
ATOM 1549 N N . ASP A 1 206 ? 17.793 -0.092 -8.038 1.00 97.81 206 ASP A N 1
ATOM 1550 C CA . ASP A 1 206 ? 18.928 0.299 -8.861 1.00 97.81 206 ASP A CA 1
ATOM 1551 C C . ASP A 1 206 ? 19.843 1.211 -8.032 1.00 97.81 206 ASP A C 1
ATOM 1553 O O . ASP A 1 206 ? 19.422 2.279 -7.575 1.00 97.81 206 ASP A O 1
ATOM 1557 N N . ARG A 1 207 ? 21.083 0.779 -7.785 1.00 95.75 207 ARG A N 1
ATOM 1558 C CA . ARG A 1 207 ? 21.988 1.455 -6.839 1.00 95.75 207 ARG A CA 1
ATOM 1559 C C . ARG A 1 207 ? 22.435 2.831 -7.316 1.00 95.75 207 ARG A C 1
ATOM 1561 O O . ARG A 1 207 ? 22.722 3.690 -6.485 1.00 95.75 207 ARG A O 1
ATOM 1568 N N . ALA A 1 208 ? 22.493 3.038 -8.630 1.00 94.81 208 ALA A N 1
ATOM 1569 C CA . ALA A 1 208 ? 22.948 4.288 -9.223 1.00 94.81 208 ALA A CA 1
ATOM 1570 C C . ALA A 1 208 ? 21.863 5.375 -9.183 1.00 94.81 208 ALA A C 1
ATOM 1572 O O . ALA A 1 208 ? 22.129 6.507 -8.783 1.00 94.81 208 ALA A O 1
ATOM 1573 N N . SER A 1 209 ? 20.636 5.041 -9.587 1.00 96.06 209 SER A N 1
ATOM 1574 C CA . SER A 1 209 ? 19.520 5.991 -9.686 1.00 96.06 209 SER A CA 1
ATOM 1575 C C . SER A 1 209 ? 18.656 6.071 -8.428 1.00 96.06 209 SER A C 1
ATOM 1577 O O . SER A 1 209 ? 17.930 7.048 -8.244 1.00 96.06 209 SER A O 1
ATOM 1579 N N . GLY A 1 210 ? 18.683 5.037 -7.584 1.00 96.19 210 GLY A N 1
ATOM 1580 C CA . GLY A 1 210 ? 17.762 4.879 -6.460 1.00 96.19 210 GLY A CA 1
ATOM 1581 C C . GLY A 1 210 ? 16.345 4.455 -6.864 1.00 96.19 210 GLY A C 1
ATOM 1582 O O . GLY A 1 210 ? 15.467 4.424 -6.000 1.00 96.19 210 GLY A O 1
ATOM 1583 N N . THR A 1 211 ? 16.111 4.130 -8.143 1.00 97.88 211 THR A N 1
ATOM 1584 C CA . THR A 1 211 ? 14.826 3.597 -8.622 1.00 97.88 211 THR A CA 1
ATOM 1585 C C . THR A 1 211 ? 14.541 2.273 -7.934 1.00 97.88 211 THR A C 1
ATOM 1587 O O . THR A 1 211 ? 15.373 1.370 -7.970 1.00 97.88 211 THR A O 1
ATOM 1590 N N . VAL A 1 212 ? 13.363 2.145 -7.334 1.00 97.75 212 VAL A N 1
ATOM 1591 C CA . VAL A 1 212 ? 12.917 0.921 -6.668 1.00 97.75 212 VAL A CA 1
ATOM 1592 C C . VAL A 1 212 ? 11.921 0.133 -7.513 1.00 97.75 212 VAL A C 1
ATOM 1594 O O . VAL A 1 212 ? 11.085 0.716 -8.207 1.00 97.75 212 VAL A O 1
ATOM 1597 N N . TYR A 1 213 ? 11.998 -1.192 -7.414 1.00 95.88 213 TYR A N 1
ATOM 1598 C CA . TYR A 1 213 ? 11.201 -2.152 -8.164 1.00 95.88 213 TYR A CA 1
ATOM 1599 C C . TYR A 1 213 ? 10.459 -3.103 -7.216 1.00 95.88 213 TYR A C 1
ATOM 1601 O O . TYR A 1 213 ? 11.034 -3.609 -6.248 1.00 95.88 213 TYR A O 1
ATOM 1609 N N . PRO A 1 214 ? 9.184 -3.406 -7.507 1.00 91.19 214 PRO A N 1
ATOM 1610 C CA . PRO A 1 214 ? 8.349 -4.266 -6.673 1.00 91.19 214 PRO A CA 1
ATOM 1611 C C . PRO A 1 214 ? 8.682 -5.759 -6.758 1.00 91.19 214 PRO A C 1
ATOM 1613 O O . PRO A 1 214 ? 8.222 -6.513 -5.905 1.00 91.19 214 PRO A O 1
ATOM 1616 N N . THR A 1 215 ? 9.467 -6.191 -7.748 1.00 90.62 215 THR A N 1
ATOM 1617 C CA . THR A 1 215 ? 9.858 -7.598 -7.924 1.00 90.62 215 THR A CA 1
ATOM 1618 C C . THR A 1 215 ? 11.367 -7.733 -8.062 1.00 90.62 215 THR A C 1
ATOM 1620 O O . THR A 1 215 ? 12.038 -6.814 -8.537 1.00 90.62 215 THR A O 1
ATOM 1623 N N . ALA A 1 216 ? 11.901 -8.878 -7.631 1.00 92.44 216 ALA A N 1
ATOM 1624 C CA . ALA A 1 216 ? 13.318 -9.165 -7.798 1.00 92.44 216 ALA A CA 1
ATOM 1625 C C . ALA A 1 216 ? 13.669 -9.349 -9.282 1.00 92.44 216 ALA A C 1
ATOM 1627 O O . ALA A 1 216 ? 12.852 -9.892 -10.040 1.00 92.44 216 ALA A O 1
ATOM 1628 N N . PRO A 1 217 ? 14.891 -8.977 -9.703 1.00 92.75 217 PRO A N 1
ATOM 1629 C CA . PRO A 1 217 ? 15.406 -9.343 -11.016 1.00 92.75 217 PRO A CA 1
ATOM 1630 C C . PRO A 1 217 ? 15.221 -10.842 -11.298 1.00 92.75 217 PRO A C 1
ATOM 1632 O O . PRO A 1 217 ? 15.569 -11.690 -10.478 1.00 92.75 217 PRO A O 1
ATOM 1635 N N . GLY A 1 218 ? 14.647 -11.177 -12.454 1.00 90.25 218 GLY A N 1
ATOM 1636 C CA . GLY A 1 218 ? 14.411 -12.561 -12.879 1.00 90.25 218 GLY A CA 1
ATOM 1637 C C . GLY A 1 218 ? 13.156 -13.231 -12.304 1.00 90.25 218 GLY A C 1
ATOM 1638 O O . GLY A 1 218 ? 12.883 -14.378 -12.652 1.00 90.25 218 GLY A O 1
ATOM 1639 N N . VAL A 1 219 ? 12.376 -12.550 -11.455 1.00 88.12 219 VAL A N 1
ATOM 1640 C CA . VAL A 1 219 ? 11.054 -13.038 -11.017 1.00 88.12 219 VAL A CA 1
ATOM 1641 C C . VAL A 1 219 ? 10.020 -12.816 -12.118 1.00 88.12 219 VAL A C 1
ATOM 1643 O O . VAL A 1 219 ? 9.449 -13.771 -12.640 1.00 88.12 219 VAL A O 1
ATOM 1646 N N . LEU A 1 220 ? 9.807 -1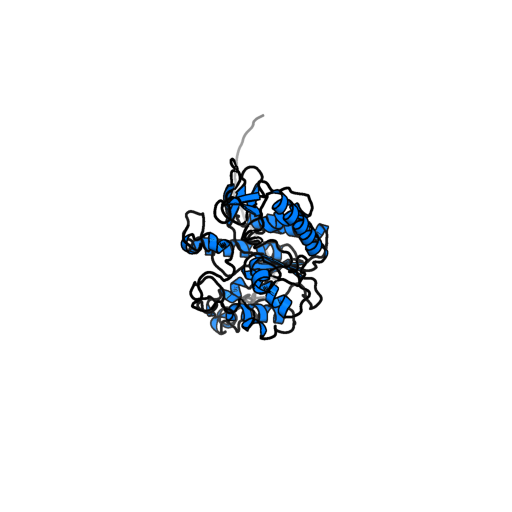1.555 -12.501 1.00 86.69 220 LEU A N 1
ATOM 1647 C CA . LEU A 1 220 ? 8.923 -11.195 -13.610 1.00 86.69 220 LEU A CA 1
ATOM 1648 C C . LEU A 1 220 ? 9.671 -11.265 -14.943 1.00 86.69 220 LEU A C 1
ATOM 1650 O O . LEU A 1 220 ? 9.247 -11.934 -15.877 1.00 86.69 220 LEU A O 1
ATOM 1654 N N . ALA A 1 221 ? 10.793 -10.561 -15.022 1.00 92.62 221 ALA A N 1
ATOM 1655 C CA . ALA A 1 221 ? 11.619 -10.428 -16.210 1.00 92.62 221 ALA A CA 1
ATOM 1656 C C . ALA A 1 221 ? 13.051 -10.060 -15.794 1.00 92.62 221 ALA A C 1
ATOM 1658 O O . ALA A 1 221 ? 13.323 -9.843 -14.611 1.00 92.62 221 ALA A O 1
ATOM 1659 N N . VAL A 1 222 ? 13.975 -10.015 -16.748 1.00 95.06 222 VAL A N 1
ATOM 1660 C CA . VAL A 1 222 ? 15.381 -9.681 -16.499 1.00 95.06 222 VAL A CA 1
ATOM 1661 C C . VAL A 1 222 ? 15.623 -8.209 -16.858 1.00 95.06 222 VAL A C 1
ATOM 1663 O O . VAL A 1 222 ? 15.162 -7.762 -17.918 1.00 95.06 222 VAL A O 1
ATOM 1666 N N . PRO A 1 223 ? 16.307 -7.433 -15.996 1.00 96.38 223 PRO A N 1
ATOM 1667 C CA . PRO A 1 223 ? 16.677 -6.061 -16.316 1.00 96.38 223 PRO A CA 1
ATOM 1668 C C . PRO A 1 223 ? 17.678 -5.992 -17.485 1.00 96.38 223 PRO A C 1
ATOM 1670 O O . PRO A 1 223 ? 18.323 -6.992 -17.806 1.00 96.38 223 PRO A O 1
ATOM 1673 N N . PRO A 1 224 ? 17.832 -4.822 -18.131 1.00 95.06 224 PRO A N 1
ATOM 1674 C CA . PRO A 1 224 ? 18.838 -4.618 -19.171 1.00 95.06 224 PRO A CA 1
ATOM 1675 C C . PRO A 1 224 ? 20.262 -4.926 -18.689 1.00 95.06 224 PRO A C 1
ATOM 1677 O O . PRO A 1 224 ? 20.579 -4.762 -17.509 1.00 95.06 224 PRO A O 1
ATOM 1680 N N . GLU A 1 225 ? 21.134 -5.315 -19.619 1.00 94.44 225 GLU A N 1
ATOM 1681 C CA . GLU A 1 225 ? 22.553 -5.537 -19.335 1.00 94.44 225 GLU A CA 1
ATOM 1682 C C . GLU A 1 225 ? 23.193 -4.291 -18.698 1.00 94.44 225 GLU A C 1
ATOM 1684 O O . GLU A 1 225 ? 22.959 -3.161 -19.132 1.00 94.44 225 GLU A O 1
ATOM 1689 N N . GLY A 1 226 ? 23.986 -4.504 -17.645 1.00 92.69 226 GLY A N 1
ATOM 1690 C CA . GLY A 1 226 ? 24.655 -3.438 -16.895 1.00 92.69 226 GLY A CA 1
ATOM 1691 C C . GLY A 1 226 ? 23.816 -2.768 -15.800 1.00 92.69 226 GLY A C 1
ATOM 1692 O O . GLY A 1 226 ? 24.360 -1.938 -15.076 1.00 92.69 226 GLY A O 1
ATOM 1693 N N . ALA A 1 227 ? 22.535 -3.120 -15.635 1.00 95.00 227 ALA A N 1
ATOM 1694 C CA . ALA A 1 227 ? 21.735 -2.640 -14.507 1.00 95.00 227 ALA A CA 1
ATOM 1695 C C . ALA A 1 227 ? 22.227 -3.246 -13.175 1.00 95.00 227 ALA A C 1
ATOM 1697 O O . ALA A 1 227 ? 22.345 -4.466 -13.047 1.00 95.00 227 ALA A O 1
ATOM 1698 N N . ASP A 1 228 ? 22.468 -2.401 -12.168 1.00 95.75 228 ASP A N 1
ATOM 1699 C CA . ASP A 1 228 ? 22.911 -2.809 -10.825 1.00 95.75 228 ASP A CA 1
ATOM 1700 C C . ASP A 1 228 ? 21.738 -2.728 -9.845 1.00 95.75 228 ASP A C 1
ATOM 1702 O O . ASP A 1 228 ? 21.572 -1.759 -9.097 1.00 95.75 228 ASP A O 1
ATOM 1706 N N . ILE A 1 229 ? 20.880 -3.748 -9.903 1.00 97.62 229 ILE A N 1
ATOM 1707 C CA . ILE A 1 229 ? 19.671 -3.843 -9.085 1.00 97.62 229 ILE A CA 1
ATOM 1708 C C . ILE A 1 229 ? 19.923 -4.795 -7.922 1.00 97.62 229 ILE A C 1
ATOM 1710 O O . ILE A 1 229 ? 20.121 -5.995 -8.110 1.00 97.62 229 ILE A O 1
ATOM 1714 N N . GLY A 1 230 ? 19.883 -4.260 -6.705 1.00 96.75 230 GLY A N 1
ATOM 1715 C CA . GLY A 1 230 ? 20.179 -4.999 -5.485 1.00 96.75 230 GLY A CA 1
ATOM 1716 C C . GLY A 1 230 ? 19.056 -4.962 -4.459 1.00 96.75 230 GLY A C 1
ATOM 1717 O O . GLY A 1 230 ? 18.201 -4.079 -4.470 1.00 96.75 230 GLY A O 1
ATOM 1718 N N . PHE A 1 231 ? 19.095 -5.920 -3.537 1.00 97.44 231 PHE A N 1
ATOM 1719 C CA . PHE A 1 231 ? 18.211 -5.960 -2.380 1.00 97.44 231 PHE A CA 1
ATOM 1720 C C . PHE A 1 231 ? 18.345 -4.694 -1.520 1.00 97.44 231 PHE A C 1
ATOM 1722 O O . PHE A 1 231 ? 19.454 -4.218 -1.250 1.00 97.44 231 PHE A O 1
ATOM 1729 N N . LEU A 1 232 ? 17.205 -4.177 -1.067 1.00 97.88 232 LEU A N 1
ATOM 1730 C CA . LEU A 1 232 ? 17.093 -3.035 -0.174 1.00 97.88 232 LEU A CA 1
ATOM 1731 C C . LEU A 1 232 ? 16.050 -3.318 0.914 1.00 97.88 232 LEU A C 1
ATOM 1733 O O . LEU A 1 232 ? 14.857 -3.432 0.639 1.00 97.88 232 LEU A O 1
ATOM 1737 N N . ALA A 1 233 ? 16.497 -3.335 2.169 1.00 97.31 233 ALA A N 1
ATOM 1738 C CA . ALA A 1 233 ? 15.625 -3.358 3.337 1.00 97.31 233 ALA A CA 1
ATOM 1739 C C . ALA A 1 233 ? 15.425 -1.934 3.880 1.00 97.31 233 ALA A C 1
ATOM 1741 O O . ALA A 1 233 ? 16.370 -1.263 4.297 1.00 97.31 233 ALA A O 1
ATOM 1742 N N . LEU A 1 234 ? 14.182 -1.460 3.881 1.00 98.25 234 LEU A N 1
ATOM 1743 C CA . LEU A 1 234 ? 13.798 -0.154 4.401 1.00 98.25 234 LEU A CA 1
ATOM 1744 C C . LEU A 1 234 ? 13.542 -0.231 5.910 1.00 98.25 234 LEU A C 1
ATOM 1746 O O . LEU A 1 234 ? 12.668 -0.963 6.377 1.00 98.25 234 LEU A O 1
ATOM 1750 N N . GLY A 1 235 ? 14.285 0.569 6.674 1.00 98.50 235 GLY A N 1
ATOM 1751 C CA . GLY A 1 235 ? 14.059 0.753 8.106 1.00 98.50 235 GLY A CA 1
ATOM 1752 C C . GLY A 1 235 ? 12.944 1.756 8.421 1.00 98.50 235 GLY A C 1
ATOM 1753 O O . GLY A 1 235 ? 12.423 2.446 7.541 1.00 98.50 235 GLY A O 1
ATOM 1754 N N . HIS A 1 236 ? 12.627 1.879 9.711 1.00 98.69 236 HIS A N 1
ATOM 1755 C CA . HIS A 1 236 ? 11.607 2.794 10.236 1.00 98.69 236 HIS A CA 1
ATOM 1756 C C . HIS A 1 236 ? 11.753 4.232 9.713 1.00 98.69 236 HIS A C 1
ATOM 1758 O O . HIS A 1 236 ? 10.781 4.810 9.226 1.00 98.69 236 HIS A O 1
ATOM 1764 N N . ASP A 1 237 ? 12.956 4.805 9.783 1.00 98.69 237 ASP A N 1
ATOM 1765 C CA . ASP A 1 237 ? 13.174 6.218 9.449 1.00 98.69 237 ASP A CA 1
ATOM 1766 C C . ASP A 1 237 ? 13.002 6.486 7.955 1.00 98.69 237 ASP A C 1
ATOM 1768 O O . ASP A 1 237 ? 12.381 7.477 7.575 1.00 98.69 237 ASP A O 1
ATOM 1772 N N . ALA A 1 238 ? 13.476 5.565 7.110 1.00 98.62 238 ALA A N 1
ATOM 1773 C CA . ALA A 1 238 ? 13.290 5.633 5.665 1.00 98.62 238 ALA A CA 1
ATOM 1774 C C . ALA A 1 238 ? 11.800 5.574 5.294 1.00 98.62 238 ALA A C 1
ATOM 1776 O O . ALA A 1 238 ? 11.317 6.417 4.547 1.00 98.62 238 ALA A O 1
ATOM 1777 N N . ILE A 1 239 ? 11.057 4.629 5.876 1.00 98.75 239 ILE A N 1
ATOM 1778 C CA . ILE A 1 239 ? 9.611 4.463 5.653 1.00 98.75 239 ILE A CA 1
ATOM 1779 C C . ILE A 1 239 ? 8.842 5.695 6.127 1.00 98.75 239 ILE A C 1
ATOM 1781 O O . ILE A 1 239 ? 7.949 6.178 5.433 1.00 98.75 239 ILE A O 1
ATOM 1785 N N . THR A 1 240 ? 9.198 6.227 7.294 1.00 98.81 240 THR A N 1
ATOM 1786 C CA . THR A 1 240 ? 8.572 7.432 7.844 1.00 98.81 240 THR A CA 1
ATOM 1787 C C . THR A 1 240 ? 8.850 8.641 6.950 1.00 98.81 240 THR A C 1
ATOM 1789 O O . THR A 1 240 ? 7.929 9.392 6.636 1.00 98.81 240 THR A O 1
ATOM 1792 N N . ALA A 1 241 ? 10.091 8.818 6.488 1.00 98.88 241 ALA A N 1
ATOM 1793 C CA . ALA A 1 241 ? 10.453 9.885 5.558 1.00 98.88 241 ALA A CA 1
ATOM 1794 C C . ALA A 1 241 ? 9.696 9.769 4.225 1.00 98.88 241 ALA A C 1
ATOM 1796 O O . ALA A 1 241 ? 9.141 10.764 3.757 1.00 98.88 241 ALA A O 1
ATOM 1797 N N . ASP A 1 242 ? 9.600 8.561 3.665 1.00 98.81 242 ASP A N 1
ATOM 1798 C CA . ASP A 1 242 ? 8.866 8.301 2.424 1.00 98.81 242 ASP A CA 1
ATOM 1799 C C . ASP A 1 242 ? 7.368 8.625 2.586 1.00 98.81 242 ASP A C 1
ATOM 1801 O O . ASP A 1 242 ? 6.774 9.263 1.720 1.00 98.81 242 ASP A O 1
ATOM 1805 N N . LEU A 1 243 ? 6.756 8.264 3.720 1.00 98.81 243 LEU A N 1
ATOM 1806 C CA . LEU A 1 243 ? 5.358 8.594 4.028 1.00 98.81 243 LEU A CA 1
ATOM 1807 C C . LEU A 1 243 ? 5.127 10.102 4.228 1.00 98.81 243 LEU A C 1
ATOM 1809 O O . LEU A 1 243 ? 4.105 10.620 3.774 1.00 98.81 243 LEU A O 1
ATOM 1813 N N . ARG A 1 244 ? 6.064 10.828 4.856 1.00 98.75 244 ARG A N 1
ATOM 1814 C CA . ARG A 1 244 ? 5.990 12.300 4.964 1.00 98.75 244 ARG A CA 1
ATOM 1815 C C . ARG A 1 244 ? 6.058 12.955 3.589 1.00 98.75 244 ARG A C 1
ATOM 1817 O O . ARG A 1 244 ? 5.234 13.813 3.281 1.00 98.75 244 ARG A O 1
ATOM 1824 N N . ALA A 1 245 ? 7.011 12.533 2.759 1.00 98.75 245 ALA A N 1
ATOM 1825 C CA . ALA A 1 245 ? 7.163 13.042 1.401 1.00 98.75 245 ALA A CA 1
ATOM 1826 C C . ALA A 1 245 ? 5.936 12.719 0.536 1.00 98.75 245 ALA A C 1
ATOM 1828 O O . ALA A 1 245 ? 5.469 13.579 -0.207 1.00 98.75 245 ALA A O 1
ATOM 1829 N N . LEU A 1 246 ? 5.368 11.519 0.686 1.00 98.50 246 LEU A N 1
ATOM 1830 C CA . LEU A 1 246 ? 4.126 11.119 0.030 1.00 98.50 246 LEU A CA 1
ATOM 1831 C C . LEU A 1 246 ? 2.969 12.049 0.407 1.00 98.50 246 LEU A C 1
ATOM 1833 O O . LEU A 1 246 ? 2.293 12.576 -0.475 1.00 98.50 246 LEU A O 1
ATOM 1837 N N . LEU A 1 247 ? 2.749 12.274 1.704 1.00 98.62 247 LEU A N 1
ATOM 1838 C CA . LEU A 1 247 ? 1.680 13.150 2.179 1.00 98.62 247 LEU A CA 1
ATOM 1839 C C . LEU A 1 247 ? 1.877 14.595 1.704 1.00 98.62 247 LEU A C 1
ATOM 1841 O O . LEU A 1 247 ? 0.919 15.229 1.264 1.00 98.62 247 LEU A O 1
ATOM 1845 N N . ALA A 1 248 ? 3.110 15.103 1.753 1.00 98.44 248 ALA A N 1
ATOM 1846 C CA . ALA A 1 248 ? 3.442 16.429 1.245 1.00 98.44 248 ALA A CA 1
ATOM 1847 C C . ALA A 1 248 ? 3.139 16.551 -0.256 1.00 98.44 248 ALA A C 1
ATOM 1849 O O . ALA A 1 248 ? 2.492 17.513 -0.665 1.00 98.44 248 ALA A O 1
ATOM 1850 N N . LEU A 1 249 ? 3.529 15.554 -1.059 1.00 98.38 249 LEU A N 1
ATOM 1851 C CA . LEU A 1 249 ? 3.264 15.522 -2.497 1.00 98.38 249 LEU A CA 1
ATOM 1852 C C . LEU A 1 249 ? 1.758 15.506 -2.794 1.00 98.38 249 LEU A C 1
ATOM 1854 O O . LEU A 1 249 ? 1.284 16.309 -3.593 1.00 98.38 249 LEU A O 1
ATOM 1858 N N . LEU A 1 250 ? 0.984 14.662 -2.107 1.00 98.12 250 LEU A N 1
ATOM 1859 C CA . LEU A 1 250 ? -0.477 14.619 -2.246 1.00 98.12 250 LEU A CA 1
ATOM 1860 C C . LEU A 1 250 ? -1.127 15.980 -1.932 1.00 98.12 250 LEU A C 1
ATOM 1862 O O . LEU A 1 250 ? -2.047 16.416 -2.629 1.00 98.12 250 LEU A O 1
ATOM 1866 N N . ARG A 1 251 ? -0.612 16.687 -0.920 1.00 98.00 251 ARG A N 1
ATOM 1867 C CA . ARG A 1 251 ? -1.112 18.007 -0.507 1.00 98.00 251 ARG A CA 1
ATOM 1868 C C . ARG A 1 251 ? -0.760 19.148 -1.451 1.00 98.00 251 ARG A C 1
ATOM 1870 O O . ARG A 1 251 ? -1.393 20.195 -1.362 1.00 98.00 251 ARG A O 1
ATOM 1877 N N . THR A 1 252 ? 0.176 18.953 -2.381 1.00 96.44 252 THR A N 1
ATOM 1878 C CA . THR A 1 252 ? 0.407 19.938 -3.451 1.00 96.44 252 THR A CA 1
ATOM 1879 C C . THR A 1 252 ? -0.802 20.060 -4.383 1.00 96.44 252 THR A C 1
ATOM 1881 O O . THR A 1 252 ? -1.046 21.134 -4.922 1.00 96.44 252 THR A O 1
ATOM 1884 N N . GLN A 1 253 ? -1.582 18.981 -4.532 1.00 93.06 253 GLN A N 1
ATOM 1885 C CA . GLN A 1 253 ? -2.803 18.954 -5.342 1.00 93.06 253 GLN A CA 1
ATOM 1886 C C . GLN A 1 253 ? -4.056 19.176 -4.489 1.00 93.06 253 GLN A C 1
ATOM 1888 O O . GLN A 1 253 ? -4.914 19.978 -4.849 1.00 93.06 253 GLN A O 1
ATOM 1893 N N . THR A 1 254 ? -4.145 18.502 -3.338 1.00 96.06 254 THR A N 1
ATOM 1894 C CA . THR A 1 254 ? -5.296 18.595 -2.430 1.00 96.06 254 THR A CA 1
ATOM 1895 C C . THR A 1 254 ? -4.816 18.873 -1.002 1.00 96.06 254 THR A C 1
ATOM 1897 O O . THR A 1 254 ? -4.540 17.923 -0.266 1.00 96.06 254 THR A O 1
ATOM 1900 N N . PRO A 1 255 ? -4.731 20.149 -0.569 1.00 96.69 255 PRO A N 1
ATOM 1901 C CA . PRO A 1 255 ? -4.161 20.528 0.732 1.00 96.69 255 PRO A CA 1
ATOM 1902 C C . PRO A 1 255 ? -4.768 19.801 1.941 1.00 96.69 255 PRO A C 1
ATOM 1904 O O . PRO A 1 255 ? -4.057 19.451 2.884 1.00 96.69 255 PRO A O 1
ATOM 1907 N N . ASP A 1 256 ? -6.066 19.497 1.880 1.00 96.00 256 ASP A N 1
ATOM 1908 C CA . ASP A 1 256 ? -6.815 18.910 2.997 1.00 96.00 256 ASP A CA 1
ATOM 1909 C C . ASP A 1 256 ? -6.920 17.378 2.943 1.00 96.00 256 ASP A C 1
ATOM 1911 O O . ASP A 1 256 ? -7.627 16.785 3.768 1.00 96.00 256 ASP A O 1
ATOM 1915 N N . ILE A 1 257 ? -6.242 16.734 1.983 1.00 98.56 257 ILE A N 1
ATOM 1916 C CA . ILE A 1 257 ? -6.322 15.287 1.758 1.00 98.56 257 ILE A CA 1
ATOM 1917 C C . ILE A 1 257 ? -5.990 14.506 3.032 1.00 98.56 257 ILE A C 1
ATOM 1919 O O . ILE A 1 257 ? -5.090 14.867 3.803 1.00 98.56 257 ILE A O 1
ATOM 1923 N N . LYS A 1 258 ? -6.745 13.431 3.261 1.00 98.75 258 LYS A N 1
ATOM 1924 C CA . LYS A 1 258 ? -6.551 12.532 4.398 1.00 98.75 258 LYS A CA 1
ATOM 1925 C C . LYS A 1 258 ? -5.842 11.263 3.963 1.00 98.75 258 LYS A C 1
ATOM 1927 O O . LYS A 1 258 ? -6.101 10.741 2.880 1.00 98.75 258 LYS A O 1
ATOM 1932 N N . LEU A 1 259 ? -4.976 10.753 4.829 1.00 98.81 259 LEU A N 1
ATOM 1933 C CA . LEU A 1 259 ? -4.261 9.502 4.617 1.00 98.81 259 LEU A CA 1
ATOM 1934 C C . LEU A 1 259 ? -4.670 8.506 5.700 1.00 98.81 259 LEU A C 1
ATOM 1936 O O . LEU A 1 259 ? -4.388 8.704 6.880 1.00 98.81 259 LEU A O 1
ATOM 1940 N N . LEU A 1 260 ? -5.328 7.427 5.297 1.00 98.88 260 LEU A N 1
ATOM 1941 C CA . LEU A 1 260 ? -5.617 6.298 6.166 1.00 98.88 260 LEU A CA 1
ATOM 1942 C C . LEU A 1 260 ? -4.605 5.187 5.891 1.00 98.88 260 LEU A C 1
ATOM 1944 O O . LEU A 1 260 ? -4.602 4.578 4.821 1.00 98.88 260 LEU A O 1
ATOM 1948 N N . LEU A 1 261 ? -3.754 4.912 6.872 1.00 98.88 261 LEU A N 1
ATOM 1949 C CA . LEU A 1 261 ? -2.782 3.832 6.810 1.00 98.88 261 LEU A CA 1
ATOM 1950 C C . LEU A 1 261 ? -3.359 2.549 7.398 1.00 98.88 261 LEU A C 1
ATOM 1952 O O . LEU A 1 261 ? -4.130 2.560 8.357 1.00 98.88 261 LEU A O 1
ATOM 1956 N N . THR A 1 262 ? -2.927 1.417 6.862 1.00 98.62 262 THR A N 1
ATOM 1957 C CA . THR A 1 262 ? -3.156 0.115 7.481 1.00 98.62 262 THR A CA 1
ATOM 1958 C C . THR A 1 262 ? -2.033 -0.854 7.120 1.00 98.62 262 THR A C 1
ATOM 1960 O O . THR A 1 262 ? -1.340 -0.646 6.126 1.00 98.62 262 THR A O 1
ATOM 1963 N N . VAL A 1 263 ? -1.793 -1.879 7.939 1.00 98.56 263 VAL A N 1
ATOM 1964 C CA . VAL A 1 263 ? -0.732 -2.874 7.704 1.00 98.56 263 VAL A CA 1
ATOM 1965 C C . VAL A 1 263 ? -1.354 -4.192 7.250 1.00 98.56 263 VAL A C 1
ATOM 1967 O O . VAL A 1 263 ? -2.318 -4.690 7.836 1.00 98.56 263 VAL A O 1
ATOM 1970 N N . ALA A 1 264 ? -0.785 -4.771 6.195 1.00 96.00 264 ALA A N 1
ATOM 1971 C CA . ALA A 1 264 ? -1.218 -6.052 5.666 1.00 96.00 264 ALA A CA 1
ATOM 1972 C C . ALA A 1 264 ? -0.876 -7.201 6.634 1.00 96.00 264 ALA A C 1
ATOM 1974 O O . ALA A 1 264 ? 0.276 -7.304 7.066 1.00 96.00 264 ALA A O 1
ATOM 1975 N N . PRO A 1 265 ? -1.829 -8.106 6.925 1.00 94.88 265 PRO A N 1
ATOM 1976 C CA . PRO A 1 265 ? -1.647 -9.193 7.887 1.00 94.88 265 PRO A CA 1
ATOM 1977 C C . PRO A 1 265 ? -0.777 -10.352 7.417 1.00 94.88 265 PRO A C 1
ATOM 1979 O O . PRO A 1 265 ? -0.237 -11.063 8.259 1.00 94.88 265 PRO A O 1
ATOM 1982 N N . GLY A 1 266 ? -0.636 -10.551 6.107 1.00 92.38 266 GLY A N 1
ATOM 1983 C CA . GLY A 1 266 ? 0.139 -11.669 5.580 1.00 92.38 266 GLY A CA 1
ATOM 1984 C C . GLY A 1 266 ? 1.643 -11.511 5.856 1.00 92.38 266 GLY A C 1
ATOM 1985 O O . GLY A 1 266 ? 2.175 -10.435 5.561 1.00 92.38 266 GLY A O 1
ATOM 1986 N N . PRO A 1 267 ? 2.335 -12.531 6.402 1.00 94.06 267 PRO A N 1
ATOM 1987 C CA . PRO A 1 267 ? 3.797 -12.583 6.462 1.00 94.06 267 PRO A CA 1
ATOM 1988 C C . PRO A 1 267 ? 4.432 -12.591 5.062 1.00 94.06 267 PRO A C 1
ATOM 1990 O O . PRO A 1 267 ? 3.740 -12.770 4.054 1.00 94.06 267 PRO A O 1
ATOM 1993 N N . LEU A 1 268 ? 5.754 -12.399 5.016 1.00 93.81 268 LEU A N 1
ATOM 1994 C CA . LEU A 1 268 ? 6.529 -12.465 3.778 1.00 93.81 268 LEU A CA 1
ATOM 1995 C C . LEU A 1 268 ? 6.431 -13.874 3.181 1.00 93.81 268 LEU A C 1
ATOM 1997 O O . LEU A 1 268 ? 6.459 -14.858 3.918 1.00 93.81 268 LEU A O 1
ATOM 2001 N N . VAL A 1 269 ? 6.334 -13.969 1.852 1.00 92.44 269 VAL A N 1
ATOM 2002 C CA . VAL A 1 269 ? 6.506 -15.251 1.137 1.00 92.44 269 VAL A CA 1
ATOM 2003 C C . VAL A 1 269 ? 7.938 -15.756 1.296 1.00 92.44 269 VAL A C 1
ATOM 2005 O O . VAL A 1 269 ? 8.165 -16.899 1.673 1.00 92.44 269 VAL A O 1
ATOM 2008 N N . ALA A 1 270 ? 8.896 -14.875 1.033 1.00 92.62 270 ALA A N 1
ATOM 2009 C CA . ALA A 1 270 ? 10.322 -15.123 1.136 1.00 92.62 270 ALA A CA 1
ATOM 2010 C C . ALA A 1 270 ? 11.008 -13.830 1.584 1.00 92.62 270 ALA A C 1
ATOM 2012 O O . ALA A 1 270 ? 10.479 -12.740 1.357 1.00 92.62 270 ALA A O 1
ATOM 2013 N N . THR A 1 271 ? 12.173 -13.961 2.210 1.00 95.06 271 THR A N 1
ATOM 2014 C CA . THR A 1 271 ? 13.068 -12.837 2.499 1.00 95.06 271 THR A CA 1
ATOM 2015 C C . THR A 1 271 ? 14.357 -13.026 1.715 1.00 95.06 271 THR A C 1
ATOM 2017 O O . THR A 1 271 ? 14.811 -14.156 1.533 1.00 95.06 271 THR A O 1
ATOM 2020 N N . ALA A 1 272 ? 14.910 -11.922 1.217 1.00 95.31 272 ALA A N 1
ATOM 2021 C CA . ALA A 1 272 ? 16.237 -11.904 0.606 1.00 95.31 272 ALA A CA 1
ATOM 2022 C C . ALA A 1 272 ? 17.336 -11.489 1.604 1.00 95.31 272 ALA A C 1
ATOM 2024 O O . ALA A 1 272 ? 18.478 -11.275 1.196 1.00 95.31 272 ALA A O 1
ATOM 2025 N N . SER A 1 273 ? 17.006 -11.358 2.896 1.00 93.62 273 SER A N 1
ATOM 2026 C CA . SER A 1 273 ? 18.008 -11.281 3.958 1.00 93.62 273 SER A CA 1
ATOM 2027 C C . SER A 1 273 ? 18.554 -12.672 4.306 1.00 93.62 273 SER A C 1
ATOM 2029 O O . SER A 1 273 ? 18.036 -13.694 3.858 1.00 93.62 273 SER A O 1
ATOM 2031 N N . ASP A 1 274 ? 19.586 -12.710 5.149 1.00 95.50 274 ASP A N 1
ATOM 2032 C CA . ASP A 1 274 ? 20.118 -13.957 5.714 1.00 95.50 274 ASP A CA 1
ATOM 2033 C C . ASP A 1 274 ? 19.279 -14.481 6.903 1.00 95.50 274 ASP A C 1
ATOM 2035 O O . ASP A 1 274 ? 19.624 -15.489 7.525 1.00 95.50 274 ASP A O 1
ATOM 2039 N N . ASP A 1 275 ? 18.180 -13.801 7.255 1.00 96.94 275 ASP A N 1
ATOM 2040 C CA . ASP A 1 275 ? 17.322 -14.193 8.369 1.00 96.94 275 ASP A CA 1
ATOM 2041 C C . ASP A 1 275 ? 16.348 -15.308 7.980 1.00 96.94 275 ASP A C 1
ATOM 2043 O O . ASP A 1 275 ? 15.926 -15.476 6.837 1.00 96.94 275 ASP A O 1
ATOM 2047 N N . HIS A 1 276 ? 15.867 -16.033 8.988 1.00 98.06 276 HIS A N 1
ATOM 2048 C CA . HIS A 1 276 ? 14.704 -16.890 8.803 1.00 98.06 276 HIS A CA 1
ATOM 2049 C C . HIS A 1 276 ? 13.456 -16.039 8.467 1.00 98.06 276 HIS A C 1
ATOM 2051 O O . HIS A 1 276 ? 13.202 -15.003 9.088 1.00 98.06 276 HIS A O 1
ATOM 2057 N N . VAL A 1 277 ? 12.604 -16.507 7.546 1.00 96.44 277 VAL A N 1
ATOM 2058 C CA . VAL A 1 277 ? 11.426 -15.747 7.065 1.00 96.44 277 VAL A CA 1
ATOM 2059 C C . VAL A 1 277 ? 10.454 -15.336 8.183 1.00 96.44 277 VAL A C 1
ATOM 2061 O O . VAL A 1 277 ? 9.808 -14.292 8.106 1.00 96.44 277 VAL A O 1
ATOM 2064 N N . LEU A 1 278 ? 10.362 -16.126 9.257 1.00 97.06 278 LEU A N 1
ATOM 2065 C CA . LEU A 1 278 ? 9.500 -15.844 10.414 1.00 97.06 278 LEU A CA 1
ATOM 2066 C C . LEU A 1 278 ? 9.921 -14.586 11.219 1.00 97.06 278 LEU A C 1
ATOM 2068 O O . LEU A 1 278 ? 9.089 -13.680 11.358 1.00 97.06 278 LEU A O 1
ATOM 2072 N N . PRO A 1 279 ? 11.157 -14.471 11.756 1.00 98.19 279 PRO A N 1
ATOM 2073 C CA . PRO A 1 279 ? 11.611 -13.226 12.375 1.00 98.19 279 PRO A CA 1
ATOM 2074 C C . PRO A 1 279 ? 11.637 -12.049 11.387 1.00 98.19 279 PRO A C 1
ATOM 2076 O O . PRO A 1 279 ? 11.195 -10.966 11.772 1.00 98.19 279 PRO A O 1
ATOM 2079 N N . ALA A 1 280 ? 12.018 -12.256 10.119 1.00 98.12 280 ALA A N 1
ATOM 2080 C CA . ALA A 1 280 ? 11.962 -11.211 9.086 1.00 98.12 280 ALA A CA 1
ATOM 2081 C C . ALA A 1 280 ? 10.531 -10.670 8.884 1.00 98.12 280 ALA A C 1
ATOM 2083 O O . ALA A 1 280 ? 10.297 -9.460 8.888 1.00 98.12 280 ALA A O 1
ATOM 2084 N N . SER A 1 281 ? 9.539 -11.565 8.823 1.00 97.50 281 SER A N 1
ATOM 2085 C CA . SER A 1 281 ? 8.115 -11.209 8.761 1.00 97.50 281 SER A CA 1
ATOM 2086 C C . SER A 1 281 ? 7.663 -10.399 9.965 1.00 97.50 281 SER A C 1
ATOM 2088 O O . SER A 1 281 ? 6.977 -9.389 9.810 1.00 97.50 281 SER A O 1
ATOM 2090 N N . THR A 1 282 ? 8.075 -10.805 11.163 1.00 98.06 282 THR A N 1
ATOM 2091 C CA . THR A 1 282 ? 7.732 -10.087 12.395 1.00 98.06 282 THR A CA 1
ATOM 2092 C C . THR A 1 282 ? 8.330 -8.680 12.393 1.00 98.06 282 THR A C 1
ATOM 2094 O O . THR A 1 282 ? 7.616 -7.710 12.657 1.00 98.06 282 THR A O 1
ATOM 2097 N N . ALA A 1 283 ? 9.613 -8.554 12.038 1.00 98.44 283 ALA A N 1
ATOM 2098 C CA . ALA A 1 283 ? 10.304 -7.273 11.940 1.00 98.44 283 ALA A CA 1
ATOM 2099 C C . ALA A 1 283 ? 9.637 -6.352 10.910 1.00 98.44 283 ALA A C 1
ATOM 2101 O O . ALA A 1 283 ? 9.334 -5.202 11.228 1.00 98.44 283 ALA A O 1
ATOM 2102 N N . CYS A 1 284 ? 9.311 -6.870 9.722 1.00 98.44 284 CYS A N 1
ATOM 2103 C CA . CYS A 1 284 ? 8.619 -6.123 8.677 1.00 98.44 284 CYS A CA 1
ATOM 2104 C C . CYS A 1 284 ? 7.319 -5.485 9.194 1.00 98.44 284 CYS A C 1
ATOM 2106 O O . CYS A 1 284 ? 7.135 -4.269 9.084 1.00 98.44 284 CYS A O 1
ATOM 2108 N N . LYS A 1 285 ? 6.422 -6.274 9.802 1.00 98.31 285 LYS A N 1
ATOM 2109 C CA . LYS A 1 285 ? 5.127 -5.745 10.269 1.00 98.31 285 LYS A CA 1
ATOM 2110 C C . LYS A 1 285 ? 5.287 -4.783 11.439 1.00 98.31 285 LYS A C 1
ATOM 2112 O O . LYS A 1 285 ? 4.597 -3.765 11.474 1.00 98.31 285 LYS A O 1
ATOM 2117 N N . ALA A 1 286 ? 6.218 -5.057 12.352 1.00 98.69 286 ALA A N 1
ATOM 2118 C CA . ALA A 1 286 ? 6.514 -4.170 13.472 1.00 98.69 286 ALA A CA 1
ATOM 2119 C C . ALA A 1 286 ? 7.040 -2.803 13.002 1.00 98.69 286 ALA A C 1
ATOM 2121 O O . ALA A 1 286 ? 6.543 -1.772 13.456 1.00 98.69 286 ALA A O 1
ATOM 2122 N N . ILE A 1 287 ? 7.981 -2.783 12.052 1.00 98.81 287 ILE A N 1
ATOM 2123 C CA . ILE A 1 287 ? 8.553 -1.552 11.490 1.00 98.81 287 ILE A CA 1
ATOM 2124 C C . ILE A 1 287 ? 7.475 -0.726 10.779 1.00 98.81 287 ILE A C 1
ATOM 2126 O O . ILE A 1 287 ? 7.343 0.468 11.052 1.00 98.81 287 ILE A O 1
ATOM 2130 N N . LEU A 1 288 ? 6.668 -1.348 9.909 1.00 98.81 288 LEU A N 1
ATOM 2131 C CA . LEU A 1 288 ? 5.589 -0.655 9.193 1.00 98.81 288 LEU A CA 1
ATOM 2132 C C . LEU A 1 288 ? 4.550 -0.082 10.161 1.00 98.81 288 LEU A C 1
ATOM 2134 O O . LEU A 1 288 ? 4.109 1.059 10.007 1.00 98.81 288 LEU A O 1
ATOM 2138 N N . ARG A 1 289 ? 4.182 -0.853 11.190 1.00 98.75 289 ARG A N 1
ATOM 2139 C CA . ARG A 1 289 ? 3.224 -0.414 12.203 1.00 98.75 289 ARG A CA 1
ATOM 2140 C C . ARG A 1 289 ? 3.756 0.749 13.037 1.00 98.75 289 ARG A C 1
ATOM 2142 O O . ARG A 1 289 ? 2.981 1.659 13.344 1.00 98.75 289 ARG A O 1
ATOM 2149 N N . ALA A 1 290 ? 5.039 0.715 13.397 1.00 98.88 290 ALA A N 1
ATOM 2150 C CA . ALA A 1 290 ? 5.709 1.785 14.127 1.00 98.88 290 ALA A CA 1
ATOM 2151 C C . ALA A 1 290 ? 5.779 3.070 13.291 1.00 98.88 290 ALA A C 1
ATOM 2153 O O . ALA A 1 290 ? 5.352 4.117 13.767 1.00 98.88 290 ALA A O 1
ATOM 2154 N N . ALA A 1 291 ? 6.185 2.983 12.020 1.00 98.88 291 ALA A N 1
ATOM 2155 C CA . ALA A 1 291 ? 6.218 4.139 11.124 1.00 98.88 291 ALA A CA 1
ATOM 2156 C C . ALA A 1 291 ? 4.823 4.762 10.940 1.00 98.88 291 ALA A C 1
ATOM 2158 O O . ALA A 1 291 ? 4.663 5.977 11.039 1.00 98.88 291 ALA A O 1
ATOM 2159 N N . ALA A 1 292 ? 3.780 3.939 10.766 1.00 98.81 292 ALA A N 1
ATOM 2160 C CA . ALA A 1 292 ? 2.404 4.432 10.718 1.00 98.81 292 ALA A CA 1
ATOM 2161 C C . ALA A 1 292 ? 1.993 5.144 12.022 1.00 98.81 292 ALA A C 1
ATOM 2163 O O . ALA A 1 292 ? 1.329 6.177 11.969 1.00 98.81 292 ALA A O 1
ATOM 2164 N N . ALA A 1 293 ? 2.406 4.633 13.191 1.00 98.75 293 ALA A N 1
ATOM 2165 C CA . ALA A 1 293 ? 2.152 5.293 14.475 1.00 98.75 293 ALA A CA 1
ATOM 2166 C C . ALA A 1 293 ? 2.813 6.676 14.550 1.00 98.75 293 ALA A C 1
ATOM 2168 O O . ALA A 1 293 ? 2.180 7.617 15.026 1.00 98.75 293 ALA A O 1
ATOM 2169 N N . THR A 1 294 ? 4.047 6.796 14.053 1.00 98.81 294 THR A N 1
ATOM 2170 C CA . THR A 1 294 ? 4.788 8.061 13.989 1.00 98.81 294 THR A CA 1
ATOM 2171 C C . THR A 1 294 ? 4.024 9.103 13.172 1.00 98.81 294 THR A C 1
ATOM 2173 O O . THR A 1 294 ? 3.744 10.180 13.691 1.00 98.81 294 THR A O 1
ATOM 2176 N N . LEU A 1 295 ? 3.567 8.776 11.954 1.00 98.56 295 LEU A N 1
ATOM 2177 C CA . LEU A 1 295 ? 2.794 9.734 11.146 1.00 98.56 295 LEU A CA 1
ATOM 2178 C C . LEU A 1 295 ? 1.461 10.118 11.792 1.00 98.56 295 LEU A C 1
ATOM 2180 O O . LEU A 1 295 ? 1.067 11.280 11.755 1.00 98.56 295 LEU A O 1
ATOM 2184 N N . VAL A 1 296 ? 0.770 9.158 12.406 1.00 98.75 296 VAL A N 1
ATOM 2185 C CA . VAL A 1 296 ? -0.471 9.426 13.142 1.00 98.75 296 VAL A CA 1
ATOM 2186 C C . VAL A 1 296 ? -0.209 10.354 14.336 1.00 98.75 296 VAL A C 1
ATOM 2188 O O . VAL A 1 296 ? -1.044 11.194 14.660 1.00 98.75 296 VAL A O 1
ATOM 2191 N N . ALA A 1 297 ? 0.928 10.253 15.021 1.00 98.50 297 ALA A N 1
ATOM 2192 C CA . ALA A 1 297 ? 1.255 11.178 16.107 1.00 98.50 297 ALA A CA 1
ATOM 2193 C C . ALA A 1 297 ? 1.560 12.600 15.601 1.00 98.50 297 ALA A C 1
ATOM 2195 O O . ALA A 1 297 ? 1.235 13.569 16.285 1.00 98.50 297 ALA A O 1
ATOM 2196 N N . GLU A 1 298 ? 2.156 12.717 14.415 1.00 98.25 298 GLU A N 1
ATOM 2197 C CA . GLU A 1 298 ? 2.639 13.981 13.851 1.00 98.25 298 GLU A CA 1
ATOM 2198 C C . GLU A 1 298 ? 1.565 14.788 13.113 1.00 98.25 298 GLU A C 1
ATOM 2200 O O . GLU A 1 298 ? 1.640 16.016 13.094 1.00 98.25 298 GLU A O 1
ATOM 2205 N N . ASP A 1 299 ? 0.569 14.129 12.510 1.00 98.38 299 ASP A N 1
ATOM 2206 C CA . ASP A 1 299 ? -0.362 14.786 11.592 1.00 98.38 299 ASP A CA 1
ATOM 2207 C C . ASP A 1 299 ? -1.837 14.407 11.860 1.00 98.38 299 ASP A C 1
ATOM 2209 O O . ASP A 1 299 ? -2.203 13.227 11.817 1.00 98.38 299 ASP A O 1
ATOM 2213 N N . PRO A 1 300 ? -2.736 15.386 12.105 1.00 97.56 300 PRO A N 1
ATOM 2214 C CA . PRO A 1 300 ? -4.156 15.120 12.357 1.00 97.56 300 PRO A CA 1
ATOM 2215 C C . PRO A 1 300 ? -4.923 14.652 11.108 1.00 97.56 300 PRO A C 1
ATOM 2217 O O . PRO A 1 300 ? -6.023 14.115 11.225 1.00 97.56 300 PRO A O 1
ATOM 2220 N N . GLY A 1 301 ? -4.370 14.859 9.910 1.00 98.25 301 GLY A N 1
ATOM 2221 C CA . GLY A 1 301 ? -4.883 14.344 8.644 1.00 98.25 301 GLY A CA 1
ATOM 2222 C C . GLY A 1 301 ? -4.465 12.904 8.341 1.00 98.25 301 GLY A C 1
ATOM 2223 O O . GLY A 1 301 ? -4.867 12.382 7.300 1.00 98.25 301 GLY A O 1
ATOM 2224 N N . VAL A 1 302 ? -3.691 12.267 9.226 1.00 98.81 302 VAL A N 1
ATOM 2225 C CA . VAL A 1 302 ? -3.304 10.858 9.125 1.00 98.81 302 VAL A CA 1
ATOM 2226 C C . VAL A 1 302 ? -3.987 10.043 10.220 1.00 98.81 302 VAL A C 1
ATOM 2228 O O . VAL A 1 302 ? -4.062 10.453 11.384 1.00 98.81 302 VAL A O 1
ATOM 2231 N N . ASP A 1 303 ? -4.477 8.865 9.847 1.00 98.75 303 ASP A N 1
ATOM 2232 C CA . ASP A 1 303 ? -5.077 7.901 10.766 1.00 98.75 303 ASP A CA 1
ATOM 2233 C C . ASP A 1 303 ? -4.608 6.470 10.461 1.00 98.75 303 ASP A C 1
ATOM 2235 O O . ASP A 1 303 ? -4.039 6.203 9.400 1.00 98.75 303 ASP A O 1
ATOM 2239 N N . TYR A 1 304 ? -4.827 5.545 11.397 1.00 98.75 304 TYR A N 1
ATOM 2240 C CA . TYR A 1 304 ? -4.463 4.137 11.253 1.00 98.75 304 TYR A CA 1
ATOM 2241 C C . TYR A 1 304 ? -5.643 3.214 11.554 1.00 98.75 304 TYR A C 1
ATOM 2243 O O . TYR A 1 304 ? -6.166 3.194 12.670 1.00 98.75 304 TYR A O 1
ATOM 2251 N N . PHE A 1 305 ? -6.002 2.385 10.574 1.00 98.50 305 PHE A N 1
ATOM 2252 C CA . PHE A 1 305 ? -6.987 1.324 10.744 1.00 98.50 305 PHE A CA 1
ATOM 2253 C C . PHE A 1 305 ? -6.299 -0.018 11.074 1.00 98.50 305 PHE A C 1
ATOM 2255 O O . PHE A 1 305 ? -5.417 -0.443 10.325 1.00 98.50 305 PHE A O 1
ATOM 2262 N N . PRO A 1 306 ? -6.683 -0.732 12.150 1.00 97.69 306 PRO A N 1
ATOM 2263 C CA . PRO A 1 306 ? -5.935 -1.883 12.663 1.00 97.69 306 PRO A CA 1
ATOM 2264 C C . PRO A 1 306 ? -6.282 -3.229 11.996 1.00 97.69 306 PRO A C 1
ATOM 2266 O O . PRO A 1 306 ? -6.589 -4.203 12.686 1.00 97.69 306 PRO A O 1
ATOM 2269 N N . SER A 1 307 ? -6.241 -3.340 10.659 1.00 96.94 307 SER A N 1
ATOM 2270 C CA . SER A 1 307 ? -6.524 -4.627 9.989 1.00 96.94 307 SER A CA 1
ATOM 2271 C C . SER A 1 307 ? -5.523 -5.724 10.357 1.00 96.94 307 SER A C 1
ATOM 2273 O O . SER A 1 307 ? -5.916 -6.882 10.511 1.00 96.94 307 SER A O 1
ATOM 2275 N N . TYR A 1 308 ? -4.247 -5.360 10.530 1.00 97.50 308 TYR A N 1
ATOM 2276 C CA . TYR A 1 308 ? -3.186 -6.261 10.982 1.00 97.50 308 TYR A CA 1
ATOM 2277 C C . TYR A 1 308 ? -3.548 -6.904 12.319 1.00 97.50 308 TYR A C 1
ATOM 2279 O O . TYR A 1 308 ? -3.582 -8.130 12.440 1.00 97.50 308 TYR A O 1
ATOM 2287 N N . GLU A 1 309 ? -3.880 -6.081 13.310 1.00 97.19 309 GLU A N 1
ATOM 2288 C CA . GLU A 1 309 ? -4.185 -6.526 14.663 1.00 97.19 309 GLU A CA 1
ATOM 2289 C C . GLU A 1 309 ? -5.497 -7.313 14.715 1.00 97.19 309 GLU A C 1
ATOM 2291 O O . GLU A 1 309 ? -5.581 -8.308 15.430 1.00 97.19 309 GLU A O 1
ATOM 2296 N N . ILE A 1 310 ? -6.509 -6.935 13.925 1.00 96.50 310 ILE A N 1
ATOM 2297 C CA . ILE A 1 310 ? -7.772 -7.683 13.842 1.00 96.50 310 ILE A CA 1
ATOM 2298 C C . ILE A 1 310 ? -7.531 -9.113 13.352 1.00 96.50 310 ILE A C 1
ATOM 2300 O O . ILE A 1 310 ? -8.101 -10.045 13.913 1.00 96.50 310 ILE A O 1
ATOM 2304 N N . ILE A 1 311 ? -6.691 -9.315 12.337 1.00 96.38 311 ILE A N 1
ATOM 2305 C CA . ILE A 1 311 ? -6.431 -10.656 11.798 1.00 96.38 311 ILE A CA 1
ATOM 2306 C C . ILE A 1 311 ? -5.499 -11.463 12.707 1.00 96.38 311 ILE A C 1
ATOM 2308 O O . ILE A 1 311 ? -5.748 -12.643 12.951 1.00 96.38 311 ILE A O 1
ATOM 2312 N N . THR A 1 312 ? -4.452 -10.833 13.239 1.00 95.62 312 THR A N 1
ATOM 2313 C CA . THR A 1 312 ? -3.382 -11.520 13.984 1.00 95.62 312 THR A CA 1
ATOM 2314 C C . THR A 1 312 ? -3.646 -11.666 15.482 1.00 95.62 312 THR A C 1
ATOM 2316 O O . THR A 1 312 ? -2.831 -12.256 16.191 1.00 95.62 312 THR A O 1
ATOM 2319 N N . ASN A 1 313 ? -4.772 -11.154 15.995 1.00 93.94 313 ASN A N 1
ATOM 2320 C CA . ASN A 1 313 ? -5.032 -11.161 17.432 1.00 93.94 313 ASN A CA 1
ATOM 2321 C C . ASN A 1 313 ? -4.956 -12.582 18.048 1.00 93.94 313 ASN A C 1
ATOM 2323 O O . ASN A 1 313 ? -5.505 -13.536 17.487 1.00 93.94 313 ASN A O 1
ATOM 2327 N N . PRO A 1 314 ? -4.378 -12.741 19.256 1.00 92.69 314 PRO A N 1
ATOM 2328 C CA . PRO A 1 314 ? -4.254 -14.051 19.901 1.00 92.69 314 PRO A CA 1
ATOM 2329 C C . PRO A 1 314 ? -5.584 -14.766 20.175 1.00 92.69 314 PRO A C 1
ATOM 2331 O O . PRO A 1 314 ? -5.619 -15.997 20.219 1.00 92.69 314 PRO A O 1
ATOM 2334 N N . ALA A 1 315 ? -6.695 -14.034 20.333 1.00 92.12 315 ALA A N 1
ATOM 2335 C CA . ALA A 1 315 ? -8.007 -14.653 20.527 1.00 92.12 315 ALA A CA 1
ATOM 2336 C C . ALA A 1 315 ? -8.488 -15.398 19.268 1.00 92.12 315 ALA A C 1
ATOM 2338 O O . ALA A 1 315 ? -9.341 -16.280 19.379 1.00 92.12 315 ALA A O 1
ATOM 2339 N N . ALA A 1 316 ? -7.931 -15.094 18.087 1.00 92.69 316 ALA A N 1
ATOM 2340 C CA . ALA A 1 316 ? -8.238 -15.792 16.841 1.00 92.69 316 ALA A CA 1
ATOM 2341 C C . ALA A 1 316 ? -7.546 -17.148 16.738 1.00 92.69 316 ALA A C 1
ATOM 2343 O O . ALA A 1 316 ? -8.034 -18.001 16.002 1.00 92.69 316 ALA A O 1
ATOM 2344 N N . ARG A 1 317 ? -6.445 -17.366 17.475 1.00 92.94 317 ARG A N 1
ATOM 2345 C CA . ARG A 1 317 ? -5.665 -18.618 17.460 1.00 92.94 317 ARG A CA 1
ATOM 2346 C C . ARG A 1 317 ? -5.344 -19.097 16.034 1.00 92.94 317 ARG A C 1
ATOM 2348 O O . ARG A 1 317 ? -5.496 -20.271 15.723 1.00 92.94 317 ARG A O 1
ATOM 2355 N N . GLY A 1 318 ? -4.990 -18.164 15.148 1.00 93.19 318 GLY A N 1
ATOM 2356 C CA . GLY A 1 318 ? -4.724 -18.441 13.731 1.00 93.19 318 GLY A CA 1
ATOM 2357 C C . GLY A 1 318 ? -5.965 -18.677 12.861 1.00 93.19 318 GLY A C 1
ATOM 2358 O O . GLY A 1 318 ? -5.843 -18.711 11.645 1.00 93.19 318 GLY A O 1
ATOM 2359 N N . GLY A 1 319 ? -7.173 -18.745 13.429 1.00 94.44 319 GLY A N 1
ATOM 2360 C CA . GLY A 1 319 ? -8.419 -19.053 12.712 1.00 94.44 319 GLY A CA 1
ATOM 2361 C C . GLY A 1 319 ? -8.905 -17.991 11.716 1.00 94.44 319 GLY A C 1
ATOM 2362 O O . GLY A 1 319 ? -9.975 -18.149 11.131 1.00 94.44 319 GLY A O 1
ATOM 2363 N N . PHE A 1 320 ? -8.155 -16.901 11.538 1.00 95.19 320 PHE A N 1
ATOM 2364 C CA . PHE A 1 320 ? -8.373 -15.932 10.466 1.00 95.19 320 PHE A CA 1
ATOM 2365 C C . PHE A 1 320 ? -7.405 -16.083 9.295 1.00 95.19 320 PHE A C 1
ATOM 2367 O O . PHE A 1 320 ? -7.617 -15.399 8.298 1.00 95.19 320 PHE A O 1
ATOM 2374 N N . PHE A 1 321 ? -6.438 -16.999 9.355 1.00 94.81 321 PHE A N 1
ATOM 2375 C CA . PHE A 1 321 ? -5.594 -17.377 8.226 1.00 94.81 321 PHE A CA 1
ATOM 2376 C C . PHE A 1 321 ? -6.083 -18.672 7.566 1.00 94.81 321 PHE A C 1
ATOM 2378 O O . PHE A 1 321 ? -6.690 -19.530 8.204 1.00 94.81 321 PHE A O 1
ATOM 2385 N N . GLN A 1 322 ? -5.842 -18.783 6.264 1.00 93.00 322 GLN A N 1
ATOM 2386 C CA . GLN A 1 322 ? -5.987 -20.009 5.484 1.00 93.00 322 GLN A CA 1
ATOM 2387 C C . GLN A 1 322 ? -4.957 -21.072 5.929 1.00 93.00 322 GLN A C 1
ATOM 2389 O O . GLN A 1 322 ? -4.038 -20.742 6.682 1.00 93.00 322 GLN A O 1
ATOM 2394 N N . PRO A 1 323 ? -5.045 -22.332 5.447 1.00 92.31 323 PRO A N 1
ATOM 2395 C CA . PRO A 1 323 ? -4.096 -23.393 5.812 1.00 92.31 323 PRO A CA 1
ATOM 2396 C C . PRO A 1 323 ? -2.618 -23.059 5.555 1.00 92.31 323 PRO A C 1
ATOM 2398 O O . PRO A 1 323 ? -1.754 -23.537 6.278 1.00 92.31 323 PRO A O 1
ATOM 2401 N N . ASN A 1 324 ? -2.327 -22.188 4.582 1.00 87.88 324 ASN A N 1
ATOM 2402 C CA . ASN A 1 324 ? -0.976 -21.677 4.312 1.00 87.88 324 ASN A CA 1
ATOM 2403 C C . ASN A 1 324 ? -0.439 -20.706 5.384 1.00 87.88 324 ASN A C 1
ATOM 2405 O O . ASN A 1 324 ? 0.676 -20.213 5.246 1.00 87.88 324 ASN A O 1
ATOM 2409 N N . LEU A 1 325 ? -1.236 -20.381 6.411 1.00 92.12 325 LEU A N 1
ATOM 2410 C CA . LEU A 1 325 ? -0.912 -19.468 7.514 1.00 92.12 325 LEU A CA 1
ATOM 2411 C C . LEU A 1 325 ? -0.490 -18.057 7.075 1.00 92.12 325 LEU A C 1
ATOM 2413 O O . LEU A 1 325 ? 0.078 -17.301 7.863 1.00 92.12 325 LEU A O 1
ATOM 2417 N N . ARG A 1 326 ? -0.797 -17.685 5.828 1.00 89.81 326 ARG A N 1
ATOM 2418 C CA . ARG A 1 326 ? -0.379 -16.421 5.225 1.00 89.81 326 ARG A CA 1
ATOM 2419 C C . ARG A 1 326 ? -1.551 -15.575 4.763 1.00 89.81 326 ARG A C 1
ATOM 2421 O O . ARG A 1 326 ? -1.637 -14.389 5.078 1.00 89.81 326 ARG A O 1
ATOM 2428 N N . HIS A 1 327 ? -2.454 -16.175 4.003 1.00 90.00 327 HIS A N 1
ATOM 2429 C CA . HIS A 1 327 ? -3.578 -15.460 3.420 1.00 90.00 327 HIS A CA 1
ATOM 2430 C C . HIS A 1 327 ? -4.737 -15.392 4.416 1.00 90.00 327 HIS A C 1
ATOM 2432 O O . HIS A 1 327 ? -5.085 -16.413 5.014 1.00 90.00 327 HIS A O 1
ATOM 2438 N N . PRO A 1 328 ? -5.363 -14.222 4.620 1.00 91.19 328 PRO A N 1
ATOM 2439 C CA . PRO A 1 328 ? -6.574 -14.136 5.420 1.00 91.19 328 PRO A CA 1
ATOM 2440 C C . PRO A 1 328 ? -7.717 -14.955 4.814 1.00 91.19 328 PRO A C 1
ATOM 2442 O O . PRO A 1 328 ? -7.924 -14.983 3.605 1.00 91.19 328 PRO A O 1
ATOM 2445 N N . THR A 1 329 ? -8.508 -15.591 5.670 1.00 93.19 329 THR A N 1
ATOM 2446 C CA . THR A 1 329 ? -9.768 -16.227 5.270 1.00 93.19 329 THR A CA 1
ATOM 2447 C C . THR A 1 329 ? -10.808 -15.173 4.868 1.00 93.19 329 THR A C 1
ATOM 2449 O O . THR A 1 329 ? -10.798 -14.066 5.423 1.00 93.19 329 THR A O 1
ATOM 2452 N N . PRO A 1 330 ? -11.795 -15.524 4.020 1.00 90.56 330 PRO A N 1
ATOM 2453 C CA . PRO A 1 330 ? -12.943 -14.654 3.742 1.00 90.56 330 PRO A CA 1
ATOM 2454 C C . PRO A 1 330 ? -13.659 -14.188 5.018 1.00 90.56 330 PRO A C 1
ATOM 2456 O O . PRO A 1 330 ? -14.048 -13.027 5.146 1.00 90.56 330 PRO A O 1
ATOM 2459 N N . LYS A 1 331 ? -13.753 -15.067 6.025 1.00 92.19 331 LYS A N 1
ATOM 2460 C CA . LYS A 1 331 ? -14.293 -14.735 7.350 1.00 92.19 331 LYS A CA 1
ATOM 2461 C C . LYS A 1 331 ? -13.476 -13.650 8.055 1.00 92.19 331 LYS A C 1
ATOM 2463 O O . LYS A 1 331 ? -14.064 -12.718 8.599 1.00 92.19 331 LYS A O 1
ATOM 2468 N N . GLY A 1 332 ? -12.148 -13.764 8.059 1.00 93.44 332 GLY A N 1
ATOM 2469 C CA . GLY A 1 332 ? -11.256 -12.758 8.638 1.00 93.44 332 GLY A CA 1
ATOM 2470 C C . GLY A 1 332 ? -11.413 -11.400 7.953 1.00 93.44 332 GLY A C 1
ATOM 2471 O O . GLY A 1 332 ? -11.620 -10.392 8.627 1.00 93.44 332 GLY A O 1
ATOM 2472 N N . ILE A 1 333 ? -11.421 -11.386 6.618 1.00 92.38 333 ILE A N 1
ATOM 2473 C CA . ILE A 1 333 ? -11.646 -10.173 5.814 1.00 92.38 333 ILE A CA 1
ATOM 2474 C C . ILE A 1 333 ? -13.011 -9.550 6.139 1.00 92.38 333 ILE A C 1
ATOM 2476 O O . ILE A 1 333 ? -13.100 -8.351 6.391 1.00 92.38 333 ILE A O 1
ATOM 2480 N N . SER A 1 334 ? -14.072 -10.360 6.216 1.00 91.81 334 SER A N 1
ATOM 2481 C CA . SER A 1 334 ? -15.416 -9.894 6.580 1.00 91.81 334 SER A CA 1
ATOM 2482 C C . SER A 1 334 ? -15.447 -9.229 7.961 1.00 91.81 334 SER A C 1
ATOM 2484 O O . SER A 1 334 ? -16.074 -8.183 8.125 1.00 91.81 334 SER A O 1
ATOM 2486 N N . VAL A 1 335 ? -14.744 -9.787 8.955 1.00 93.88 335 VAL A N 1
ATOM 2487 C CA . VAL A 1 335 ? -14.630 -9.183 10.294 1.00 93.88 335 VAL A CA 1
ATOM 2488 C C . VAL A 1 335 ? -13.936 -7.823 10.226 1.00 93.88 335 VAL A C 1
ATOM 2490 O O . VAL A 1 335 ? -14.445 -6.864 10.806 1.00 93.88 335 VAL A O 1
ATOM 2493 N N . VAL A 1 336 ? -12.822 -7.724 9.493 1.00 94.94 336 VAL A N 1
ATOM 2494 C CA . VAL A 1 336 ? -12.101 -6.458 9.289 1.00 94.94 336 VAL A CA 1
ATOM 2495 C C . VAL A 1 336 ? -13.028 -5.409 8.675 1.00 94.94 336 VAL A C 1
ATOM 2497 O O . VAL A 1 336 ? -13.189 -4.324 9.232 1.00 94.94 336 VAL A O 1
ATOM 2500 N N . MET A 1 337 ? -13.700 -5.744 7.573 1.00 93.81 337 MET A N 1
ATOM 2501 C CA . MET A 1 337 ? -14.538 -4.781 6.860 1.00 93.81 337 MET A CA 1
ATOM 2502 C C . MET A 1 337 ? -15.781 -4.382 7.656 1.00 93.81 337 MET A C 1
ATOM 2504 O O . MET A 1 337 ? -16.136 -3.209 7.670 1.00 93.81 337 MET A O 1
ATOM 2508 N N . LYS A 1 338 ? -16.408 -5.305 8.398 1.00 92.38 338 LYS A N 1
ATOM 2509 C CA . LYS A 1 338 ? -17.521 -4.968 9.304 1.00 92.38 338 LYS A CA 1
ATOM 2510 C C . LYS A 1 338 ? -17.100 -3.965 10.375 1.00 92.38 338 LYS A C 1
ATOM 2512 O O . LYS A 1 338 ? -17.866 -3.057 10.683 1.00 92.38 338 LYS A O 1
ATOM 2517 N N . GLN A 1 339 ? -15.895 -4.106 10.929 1.00 93.94 339 GLN A N 1
ATOM 2518 C CA . GLN A 1 339 ? -15.377 -3.142 11.899 1.00 93.94 339 GLN A CA 1
ATOM 2519 C C . GLN A 1 339 ? -15.060 -1.789 11.259 1.00 93.94 339 GLN A C 1
ATOM 2521 O O . GLN A 1 339 ? -15.376 -0.767 11.862 1.00 93.94 339 GLN A O 1
ATOM 2526 N N . PHE A 1 340 ? -14.498 -1.777 10.046 1.00 95.19 340 PHE A N 1
ATOM 2527 C CA . PHE A 1 340 ? -14.266 -0.544 9.291 1.00 95.19 340 PHE A CA 1
ATOM 2528 C C . PHE A 1 340 ? -15.575 0.221 9.044 1.00 95.19 340 PHE A C 1
ATOM 2530 O O . PHE A 1 340 ? -15.693 1.382 9.433 1.00 95.19 340 PHE A O 1
ATOM 2537 N N . MET A 1 341 ? -16.587 -0.447 8.475 1.00 92.94 341 MET A N 1
ATOM 2538 C CA . MET A 1 341 ? -17.878 0.183 8.174 1.00 92.94 341 MET A CA 1
ATOM 2539 C C . MET A 1 341 ? -18.571 0.680 9.444 1.00 92.94 341 MET A C 1
ATOM 2541 O O . MET A 1 341 ? -19.023 1.821 9.495 1.00 92.94 341 MET A O 1
ATOM 2545 N N . ALA A 1 342 ? -18.592 -0.137 10.504 1.00 92.75 342 ALA A N 1
ATOM 2546 C CA . ALA A 1 342 ? -19.195 0.251 11.776 1.00 92.75 342 ALA A CA 1
ATOM 2547 C C . ALA A 1 342 ? -18.509 1.475 12.401 1.00 92.75 342 ALA A C 1
ATOM 2549 O O . ALA A 1 342 ? -19.190 2.344 12.941 1.00 92.75 342 ALA A O 1
ATOM 2550 N N . ALA A 1 343 ? -17.178 1.568 12.312 1.00 94.12 343 ALA A N 1
ATOM 2551 C CA . ALA A 1 343 ? -16.426 2.695 12.857 1.00 94.12 343 ALA A CA 1
ATOM 2552 C C . ALA A 1 343 ? -16.761 4.023 12.158 1.00 94.12 343 ALA A C 1
ATOM 2554 O O . ALA A 1 343 ? -16.782 5.061 12.815 1.00 94.12 343 ALA A O 1
ATOM 2555 N N . HIS A 1 344 ? -17.067 3.983 10.860 1.00 94.56 344 HIS A N 1
ATOM 2556 C CA . HIS A 1 344 ? -17.478 5.148 10.073 1.00 94.56 344 HIS A CA 1
ATOM 2557 C C . HIS A 1 344 ? -19.004 5.330 9.975 1.00 94.56 344 HIS A C 1
ATOM 2559 O O . HIS A 1 344 ? -19.461 6.184 9.221 1.00 94.56 344 HIS A O 1
ATOM 2565 N N . ALA A 1 345 ? -19.795 4.562 10.738 1.00 91.12 345 ALA A N 1
ATOM 2566 C CA . ALA A 1 345 ? -21.263 4.562 10.679 1.00 91.12 345 ALA A CA 1
ATOM 2567 C C . ALA A 1 345 ? -21.829 4.316 9.263 1.00 91.12 345 ALA A C 1
ATOM 2569 O O . ALA A 1 345 ? -22.884 4.832 8.896 1.00 91.12 345 ALA A O 1
ATOM 2570 N N . LEU A 1 346 ? -21.121 3.510 8.472 1.00 88.81 346 LEU A N 1
ATOM 2571 C CA . LEU A 1 346 ? -21.513 3.103 7.128 1.00 88.81 346 LEU A CA 1
ATOM 2572 C C . LEU A 1 346 ? -22.368 1.836 7.180 1.00 88.81 346 LEU A C 1
ATOM 2574 O O . LEU A 1 346 ? -22.262 1.026 8.108 1.00 88.81 346 LEU A O 1
ATOM 2578 N N . ALA A 1 347 ? -23.199 1.645 6.153 1.00 79.12 347 ALA A N 1
ATOM 2579 C CA . ALA A 1 347 ? -23.922 0.395 5.977 1.00 79.12 347 ALA A CA 1
ATOM 2580 C C . ALA A 1 347 ? -22.930 -0.777 5.924 1.00 79.12 347 ALA A C 1
ATOM 2582 O O . ALA A 1 347 ? -21.857 -0.688 5.321 1.00 79.12 347 ALA A O 1
ATOM 2583 N N . ALA A 1 348 ? -23.280 -1.883 6.584 1.00 66.62 348 ALA A N 1
ATOM 2584 C CA . ALA A 1 348 ? -22.482 -3.092 6.474 1.00 66.62 348 ALA A CA 1
ATOM 2585 C C . ALA A 1 348 ? -22.457 -3.547 5.004 1.00 66.62 348 ALA A C 1
ATOM 2587 O O . ALA A 1 348 ? -23.469 -3.391 4.315 1.00 66.62 348 ALA A O 1
ATOM 2588 N N . PRO A 1 349 ? -21.347 -4.136 4.525 1.00 61.06 349 PRO A N 1
ATOM 2589 C CA . PRO A 1 349 ? -21.326 -4.701 3.185 1.00 61.06 349 PRO A CA 1
ATOM 2590 C C . PRO A 1 349 ? -22.436 -5.752 3.084 1.00 61.06 349 PRO A C 1
ATOM 2592 O O . PRO A 1 349 ? -22.575 -6.584 3.989 1.00 61.06 349 PRO A O 1
ATOM 2595 N N . THR A 1 350 ? -23.218 -5.726 2.006 1.00 54.75 350 THR A N 1
ATOM 2596 C CA . THR A 1 350 ? -24.156 -6.802 1.666 1.00 54.75 350 THR A CA 1
ATOM 2597 C C . THR A 1 350 ? -23.386 -8.130 1.596 1.00 54.75 350 THR A C 1
ATOM 2599 O O . THR A 1 350 ? -22.200 -8.140 1.263 1.00 54.75 350 THR A O 1
ATOM 2602 N N . GLU A 1 351 ? -24.023 -9.265 1.914 1.00 46.53 351 GLU A N 1
ATOM 2603 C CA . GLU A 1 351 ? -23.369 -10.592 2.022 1.00 46.53 351 GLU A CA 1
ATOM 2604 C C . GLU A 1 351 ? -22.646 -11.084 0.744 1.00 46.53 351 GLU A C 1
ATOM 2606 O O . GLU A 1 351 ? -21.931 -12.082 0.783 1.00 46.53 351 GLU A O 1
ATOM 2611 N N . ALA A 1 352 ? -22.720 -10.326 -0.353 1.00 43.28 352 ALA A N 1
ATOM 2612 C CA . ALA A 1 352 ? -22.049 -10.548 -1.631 1.00 43.28 352 ALA A CA 1
ATOM 2613 C C . ALA A 1 352 ? -20.508 -10.661 -1.574 1.00 43.28 352 ALA A C 1
ATOM 2615 O O . ALA A 1 352 ? -19.895 -11.017 -2.573 1.00 43.28 352 ALA A O 1
ATOM 2616 N N . LEU A 1 353 ? -19.847 -10.421 -0.434 1.00 45.19 353 LEU A N 1
ATOM 2617 C CA . LEU A 1 353 ? -18.416 -10.735 -0.274 1.00 45.19 353 LEU A CA 1
ATOM 2618 C C . LEU A 1 353 ? -18.107 -12.245 -0.363 1.00 45.19 353 LEU A C 1
ATOM 2620 O O . LEU A 1 353 ? -16.943 -12.594 -0.554 1.00 45.19 353 LEU A O 1
ATOM 2624 N N . ALA A 1 354 ? -19.106 -13.124 -0.206 1.00 37.34 354 ALA A N 1
ATOM 2625 C CA . ALA A 1 354 ? -18.935 -14.576 -0.300 1.00 37.34 354 ALA A CA 1
ATOM 2626 C C . ALA A 1 354 ? -18.965 -15.123 -1.744 1.00 37.34 354 ALA A C 1
ATOM 2628 O O . ALA A 1 354 ? -18.289 -16.112 -2.011 1.00 37.34 354 ALA A O 1
ATOM 2629 N N . ASP A 1 355 ? -19.673 -14.457 -2.665 1.00 32.72 355 ASP A N 1
ATOM 2630 C CA . ASP A 1 355 ? -20.005 -14.996 -3.999 1.00 32.72 355 ASP A CA 1
ATOM 2631 C C . ASP A 1 355 ? -19.281 -14.300 -5.166 1.00 32.72 355 ASP A C 1
ATOM 2633 O O . ASP A 1 355 ? -19.562 -14.561 -6.336 1.00 32.72 355 ASP A O 1
ATOM 2637 N N . LEU A 1 356 ? -18.329 -13.407 -4.886 1.00 37.31 356 LEU A N 1
ATOM 2638 C CA . LEU A 1 356 ? -17.529 -12.776 -5.938 1.00 37.31 356 LEU A CA 1
ATOM 2639 C C . LEU A 1 356 ? -16.408 -13.730 -6.406 1.00 37.31 356 LEU A C 1
ATOM 2641 O O . LEU A 1 356 ? -15.697 -14.282 -5.555 1.00 37.31 356 LEU A O 1
ATOM 2645 N N . PRO A 1 357 ? -16.197 -13.912 -7.729 1.00 31.64 357 PRO A N 1
ATOM 2646 C CA . PRO A 1 357 ? -15.118 -14.748 -8.256 1.00 31.64 357 PRO A CA 1
ATOM 2647 C C . PRO A 1 357 ? -13.772 -14.309 -7.661 1.00 31.64 357 PRO A C 1
ATOM 2649 O O . PRO A 1 357 ? -13.377 -13.150 -7.787 1.00 31.64 357 PRO A O 1
ATOM 2652 N N . GLY A 1 358 ? -13.107 -15.219 -6.941 1.00 36.12 358 GLY A N 1
ATOM 2653 C CA . GLY A 1 358 ? -11.871 -14.962 -6.186 1.00 36.12 358 GLY A CA 1
ATOM 2654 C C . GLY A 1 358 ? -12.000 -15.049 -4.656 1.00 36.12 358 GLY A C 1
ATOM 2655 O O . GLY A 1 358 ? -10.985 -15.173 -3.975 1.00 36.12 358 GLY A O 1
ATOM 2656 N N . ALA A 1 359 ? -13.216 -15.044 -4.089 1.00 32.12 359 ALA A N 1
ATOM 2657 C CA . ALA A 1 359 ? -13.440 -15.405 -2.678 1.00 32.12 359 ALA A CA 1
ATOM 2658 C C . ALA A 1 359 ? -13.453 -16.932 -2.468 1.00 32.12 359 ALA A C 1
ATOM 2660 O O . ALA A 1 359 ? -13.032 -17.428 -1.420 1.00 32.12 359 ALA A O 1
ATOM 2661 N N . ALA A 1 360 ? -13.861 -17.671 -3.500 1.00 27.94 360 ALA A N 1
ATOM 2662 C CA . ALA A 1 360 ? -13.678 -19.108 -3.624 1.00 27.94 360 ALA A CA 1
ATOM 2663 C C . ALA A 1 360 ? -12.322 -19.412 -4.282 1.00 27.94 360 ALA A C 1
ATOM 2665 O O . ALA A 1 360 ? -12.260 -19.913 -5.399 1.00 27.94 360 ALA A O 1
ATOM 2666 N N . ALA A 1 361 ? -11.218 -19.126 -3.587 1.00 32.00 361 ALA A N 1
ATOM 2667 C CA . ALA A 1 361 ? -10.057 -19.994 -3.749 1.00 32.00 361 ALA A CA 1
ATOM 2668 C C . ALA A 1 361 ? -10.465 -21.320 -3.097 1.00 32.00 361 ALA A C 1
ATOM 2670 O O . ALA A 1 361 ? -10.471 -21.457 -1.870 1.00 32.00 361 ALA A O 1
ATOM 2671 N N . THR A 1 362 ? -10.978 -22.227 -3.922 1.00 27.69 362 THR A N 1
ATOM 2672 C CA . THR A 1 362 ? -11.327 -23.587 -3.535 1.00 27.69 362 THR A CA 1
ATOM 2673 C C . THR A 1 362 ? -10.139 -24.209 -2.814 1.00 27.69 362 THR A C 1
ATOM 2675 O O . THR A 1 362 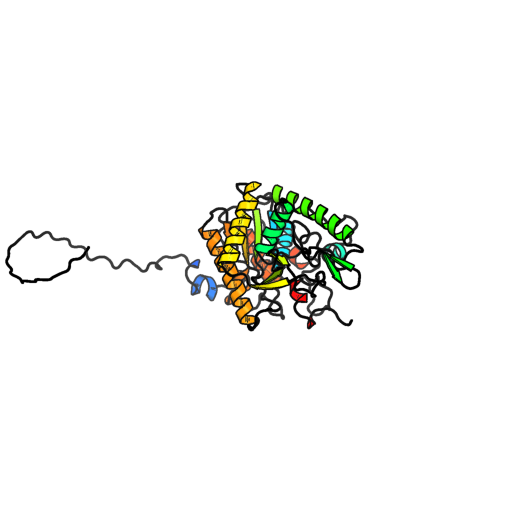? -8.982 -23.984 -3.164 1.00 27.69 362 THR A O 1
ATOM 2678 N N . ALA A 1 363 ? -10.425 -25.016 -1.798 1.00 29.34 363 ALA A N 1
ATOM 2679 C CA . ALA A 1 363 ? -9.427 -25.763 -1.041 1.00 29.34 363 ALA A CA 1
ATOM 2680 C C . ALA A 1 363 ? -8.685 -26.835 -1.879 1.00 29.34 363 ALA A C 1
ATOM 2682 O O . ALA A 1 363 ? -8.070 -27.714 -1.288 1.00 29.34 363 ALA A O 1
ATOM 2683 N N . ASP A 1 364 ? -8.765 -26.777 -3.218 1.00 29.78 364 ASP A N 1
ATOM 2684 C CA . ASP A 1 364 ? -8.215 -27.775 -4.142 1.00 29.78 364 ASP A CA 1
ATOM 2685 C C . ASP A 1 364 ? -8.111 -27.306 -5.623 1.00 29.78 364 ASP A C 1
ATOM 2687 O O . ASP A 1 364 ? -8.247 -28.115 -6.535 1.00 29.78 364 ASP A O 1
ATOM 2691 N N . ALA A 1 365 ? -7.924 -26.009 -5.926 1.00 27.44 365 ALA A N 1
ATOM 2692 C CA . ALA A 1 365 ? -7.638 -25.578 -7.311 1.00 27.44 365 ALA A CA 1
ATOM 2693 C C . ALA A 1 365 ? -6.155 -25.262 -7.512 1.00 27.44 365 ALA A C 1
ATOM 2695 O O . ALA A 1 365 ? -5.596 -24.397 -6.838 1.00 27.44 365 ALA A O 1
ATOM 2696 N N . GLY A 1 366 ? -5.552 -25.949 -8.481 1.00 27.09 366 GLY A N 1
ATOM 2697 C CA . GLY A 1 366 ? -4.251 -25.602 -9.030 1.00 27.09 366 GLY A CA 1
ATOM 2698 C C . GLY A 1 366 ? -4.215 -24.190 -9.628 1.00 27.09 366 GLY A C 1
ATOM 2699 O O . GLY A 1 366 ? -5.171 -23.728 -10.246 1.00 27.09 366 GLY A O 1
ATOM 2700 N N . ASP A 1 367 ? -3.081 -23.538 -9.389 1.00 32.03 367 ASP A N 1
ATOM 2701 C CA . ASP A 1 367 ? -2.329 -22.603 -10.240 1.00 32.03 367 ASP A CA 1
ATOM 2702 C C . ASP A 1 367 ? -2.955 -21.368 -10.922 1.00 32.03 367 ASP A C 1
ATOM 2704 O O . ASP A 1 367 ? -2.185 -20.598 -11.483 1.00 32.03 367 ASP A O 1
ATOM 2708 N N . ASP A 1 368 ? -4.256 -21.067 -10.833 1.00 33.97 368 ASP A N 1
ATOM 2709 C CA . ASP A 1 368 ? -4.836 -19.960 -11.639 1.00 33.97 368 ASP A CA 1
ATOM 2710 C C . ASP A 1 368 ? -5.648 -18.894 -10.870 1.00 33.97 368 ASP A C 1
ATOM 2712 O O . ASP A 1 368 ? -6.446 -18.143 -11.438 1.00 33.97 368 ASP A O 1
ATOM 2716 N N . ALA A 1 369 ? -5.425 -18.746 -9.560 1.00 37.66 369 ALA A N 1
ATOM 2717 C CA . ALA A 1 369 ? -5.852 -17.546 -8.837 1.00 37.66 369 ALA A CA 1
ATOM 2718 C C . ALA A 1 369 ? -4.753 -16.486 -8.960 1.00 37.66 369 ALA A C 1
ATOM 2720 O O . ALA A 1 369 ? -3.677 -16.712 -8.417 1.00 37.66 369 ALA A O 1
ATOM 2721 N N . ALA A 1 370 ? -5.031 -15.370 -9.657 1.00 44.12 370 ALA A N 1
ATOM 2722 C CA . ALA A 1 370 ? -4.131 -14.230 -9.893 1.00 44.12 370 ALA A CA 1
ATOM 2723 C C . ALA A 1 370 ? -3.021 -14.126 -8.832 1.00 44.12 370 ALA A C 1
ATOM 2725 O O . ALA A 1 370 ? -3.238 -13.592 -7.738 1.00 44.12 370 ALA A O 1
ATOM 2726 N N . LEU A 1 371 ? -1.865 -14.723 -9.145 1.00 52.12 371 LEU A N 1
ATOM 2727 C CA . LEU A 1 371 ? -0.759 -14.849 -8.208 1.00 52.12 371 LEU A CA 1
ATOM 2728 C C . LEU A 1 371 ? -0.338 -13.442 -7.789 1.00 52.12 371 LEU A C 1
ATOM 2730 O O . LEU A 1 371 ? 0.014 -12.600 -8.614 1.00 52.12 371 LEU A O 1
ATOM 2734 N N . CYS A 1 372 ? -0.398 -13.184 -6.486 1.00 69.44 372 CYS A N 1
ATOM 2735 C CA . CYS A 1 372 ? 0.187 -11.990 -5.891 1.00 69.44 372 CYS A CA 1
ATOM 2736 C C . CYS A 1 372 ? 1.674 -11.978 -6.288 1.00 69.44 372 CYS A C 1
ATOM 2738 O O . CYS A 1 372 ? 2.341 -12.994 -6.121 1.00 69.44 372 CYS A O 1
ATOM 2740 N N . ASP A 1 373 ? 2.203 -10.866 -6.807 1.00 73.00 373 ASP A N 1
ATOM 2741 C CA . ASP A 1 373 ? 3.564 -10.800 -7.385 1.00 73.00 373 ASP A CA 1
ATOM 2742 C C . ASP A 1 373 ? 4.641 -11.294 -6.403 1.00 73.00 373 ASP A C 1
ATOM 2744 O O . ASP A 1 373 ? 5.635 -11.899 -6.789 1.00 73.00 373 ASP A O 1
ATOM 2748 N N . GLU A 1 374 ? 4.402 -11.100 -5.105 1.00 78.75 374 GLU A N 1
ATOM 2749 C CA . GLU A 1 374 ? 5.231 -11.615 -4.015 1.00 78.75 374 GLU A CA 1
ATOM 2750 C C . GLU A 1 374 ? 5.313 -13.153 -3.961 1.00 78.75 374 GLU A C 1
ATOM 2752 O O . GLU A 1 374 ? 6.344 -13.689 -3.566 1.00 78.75 374 GLU A O 1
ATOM 2757 N N . GLN A 1 375 ? 4.264 -13.883 -4.359 1.00 77.44 375 GLN A N 1
ATOM 2758 C CA . GLN A 1 375 ? 4.276 -15.354 -4.427 1.00 77.44 375 GLN A CA 1
ATOM 2759 C C . GLN A 1 375 ? 5.287 -15.864 -5.445 1.00 77.44 375 GLN A C 1
ATOM 2761 O O . GLN A 1 375 ? 5.876 -16.918 -5.235 1.00 77.44 375 GLN A O 1
ATOM 2766 N N . LEU A 1 376 ? 5.564 -15.081 -6.489 1.00 75.88 376 LEU A N 1
ATOM 2767 C CA . LEU A 1 376 ? 6.579 -15.417 -7.480 1.00 75.88 376 LEU A CA 1
ATOM 2768 C C . LEU A 1 376 ? 8.001 -15.391 -6.888 1.00 75.88 376 LEU A C 1
ATOM 2770 O O . LEU A 1 376 ? 8.935 -15.889 -7.518 1.00 75.88 376 LEU A O 1
ATOM 2774 N N . ASN A 1 377 ? 8.202 -14.852 -5.681 1.00 78.62 377 ASN A N 1
ATOM 2775 C CA . ASN A 1 377 ? 9.490 -14.949 -4.994 1.00 78.62 377 ASN A CA 1
ATOM 2776 C C . ASN A 1 377 ? 9.794 -16.376 -4.515 1.00 78.62 377 ASN A C 1
ATOM 2778 O O . ASN A 1 377 ? 10.968 -16.699 -4.366 1.00 78.62 377 ASN A O 1
ATOM 2782 N N . ASP A 1 378 ? 8.784 -17.232 -4.329 1.00 78.75 378 ASP A N 1
ATOM 2783 C CA . ASP A 1 378 ? 8.971 -18.660 -4.070 1.00 78.75 378 ASP A CA 1
ATOM 2784 C C . ASP A 1 378 ? 9.038 -19.418 -5.408 1.00 78.75 378 ASP A C 1
ATOM 2786 O O . ASP A 1 378 ? 8.035 -19.495 -6.124 1.00 78.75 378 ASP A O 1
ATOM 2790 N N . PRO A 1 379 ? 10.197 -19.990 -5.787 1.00 78.81 379 PRO A N 1
ATOM 2791 C CA . PRO A 1 379 ? 10.324 -20.720 -7.043 1.00 78.81 379 PRO A CA 1
ATOM 2792 C C . PRO A 1 379 ? 9.395 -21.932 -7.149 1.00 78.81 379 PRO A C 1
ATOM 2794 O O . PRO A 1 379 ? 9.066 -22.320 -8.265 1.00 78.81 379 PRO A O 1
ATOM 2797 N N . SER A 1 380 ? 8.973 -22.520 -6.022 1.00 72.50 380 SER A N 1
ATOM 2798 C CA . SER A 1 380 ? 8.057 -23.668 -6.007 1.00 72.50 380 SER A CA 1
ATOM 2799 C C . SER A 1 380 ? 6.614 -23.297 -6.359 1.00 72.50 380 SER A C 1
ATOM 2801 O O . SER A 1 380 ? 5.843 -24.170 -6.743 1.00 72.50 380 SER A O 1
ATOM 2803 N N . LEU A 1 381 ? 6.268 -22.008 -6.266 1.00 68.69 381 LEU A N 1
ATOM 2804 C CA . LEU A 1 381 ? 4.955 -21.460 -6.616 1.00 68.69 381 LEU A CA 1
ATOM 2805 C C . LEU A 1 381 ? 4.916 -20.861 -8.029 1.00 68.69 381 LEU A C 1
ATOM 2807 O O . LEU A 1 381 ? 3.907 -20.288 -8.432 1.00 68.69 381 LEU A O 1
ATOM 2811 N N . ARG A 1 382 ? 6.018 -20.941 -8.783 1.00 71.62 382 ARG A N 1
ATOM 2812 C CA . ARG A 1 382 ? 6.033 -20.586 -10.204 1.00 71.62 382 ARG A CA 1
ATOM 2813 C C . ARG A 1 382 ? 5.546 -21.813 -10.973 1.00 71.62 382 ARG A C 1
ATOM 2815 O O . ARG A 1 382 ? 6.203 -22.849 -10.894 1.00 71.62 382 ARG A O 1
ATOM 2822 N N . ALA A 1 383 ? 4.431 -21.699 -11.696 1.00 53.78 383 ALA A N 1
ATOM 2823 C CA . ALA A 1 383 ? 3.918 -22.770 -12.554 1.00 53.78 383 ALA A CA 1
ATOM 2824 C C . ALA A 1 383 ? 5.058 -23.396 -13.389 1.00 53.78 383 ALA A C 1
ATOM 2826 O O . ALA A 1 383 ? 5.874 -22.677 -13.974 1.00 53.78 383 ALA A O 1
ATOM 2827 N N . GLY A 1 384 ? 5.155 -24.729 -13.400 1.00 39.56 384 GLY A N 1
ATOM 2828 C CA . GLY A 1 384 ? 6.208 -25.472 -14.106 1.00 39.56 384 GLY A CA 1
ATOM 2829 C C . GLY A 1 384 ? 5.669 -26.389 -15.214 1.00 39.56 384 GLY A C 1
ATOM 2830 O O . GLY A 1 384 ? 4.474 -26.683 -15.212 1.00 39.56 384 GLY A O 1
ATOM 2831 N N . PRO A 1 385 ? 6.526 -26.924 -16.114 1.00 36.94 385 PRO A N 1
ATOM 2832 C CA . PRO A 1 385 ? 7.961 -26.687 -16.278 1.00 36.94 385 PRO A CA 1
ATOM 2833 C C . PRO A 1 385 ? 8.307 -25.855 -17.533 1.00 36.94 385 PRO A C 1
ATOM 2835 O O . PRO A 1 385 ? 7.469 -25.605 -18.395 1.00 36.94 385 PRO A O 1
ATOM 2838 N N . ARG A 1 386 ? 9.580 -25.447 -17.579 1.00 37.88 386 ARG A N 1
ATOM 2839 C CA . ARG A 1 386 ? 10.270 -24.765 -18.685 1.00 37.88 386 ARG A CA 1
ATOM 2840 C C . ARG A 1 386 ? 10.214 -25.515 -20.010 1.00 37.88 386 ARG A C 1
ATOM 2842 O O . ARG A 1 386 ? 10.264 -26.766 -19.960 1.00 37.88 386 ARG A O 1
#

Secondary structure (DSSP, 8-state):
------------------------------PPPTTTT--GGG-HIIIIITS-GGG--SS---SS---TT--EEEEESHHHHHHHHHHHHTT--B--SSPPPTTS-HHHHHHTTTTSSSSS-----SHHHHHHHHHHHHTS---SS-EEEETTEEEETTSTTTSTT-BSSHHHHHHHHHHHHHHHHHHHHH-SEEEEEE--SEEEEETTT--EESS-TTTS-BPPTT--EEEEE--HHHHHHHHHHHHHHHHHH-TT-EEEEEE--PPPS--SSSS-HHHHHHHHHHHHHHHHHHHHHH-TTEEE--HHHHHH-GGGTTTTB-TTSSSBPHHHHHHHHHHHHHHTTPPPPPGGGSSSTTT---TT--S-S---GGGGGSGGGS----

pLDDT: mean 85.62, std 20.93, range [27.09, 98.88]

Radius of gyration: 26.94 Å; chains: 1; bounding box: 73×61×95 Å

Sequence (386 aa):
MFTASSKGSTKSASNSAPSARAARTGGARVAGSPYDGLPDRAYWRKAVAARGPGRLRDLYRPRFAIGPDTPILTAGSCFAQHVHRALKGAGLAVIETEPAPACLDPAVAARFFYGTFSARYGNLYTPRHLLQLLREAAGDHRPAHPIWQRDGRFFDALRPNTDPEGHASATSVALARADHLAAVRAAVAQARVVIFTLGLTETWADRASGTVYPTAPGVLAVPPEGADIGFLALGHDAITADLRALLALLRTQTPDIKLLLTVAPGPLVATASDDHVLPASTACKAILRAAAATLVAEDPGVDYFPSYEIITNPAARGGFFQPNLRHPTPKGISVVMKQFMAAHALAAPTEALADLPGAAATADAGDDAALCDEQLNDPSLRAGPR